Protein AF-0000000076792410 (afdb_homodimer)

InterPro domains:
  IPR019410 Lysine methyltransferase [PF10294] (7-172)
  IPR019410 Lysine methyltransferase [PTHR14614] (12-178)
  IPR029063 S-adenosyl-L-methionine-dependent methyltransferase superfamily [G3DSA:3.40.50.150] (2-193)
  IPR029063 S-adenosyl-L-methionine-dependent methyltransferase superfamily [SSF53335] (14-181)

Structure (mmCIF, N/CA/C/O backbone):
data_AF-0000000076792410-model_v1
#
loop_
_entity.id
_entity.type
_entity.pdbx_description
1 polymer 'Uncharacterized protein'
#
loop_
_atom_site.group_PDB
_atom_site.id
_atom_site.type_symbol
_atom_site.label_atom_id
_atom_site.label_alt_id
_atom_site.label_comp_id
_atom_site.label_asym_id
_atom_site.label_entity_id
_atom_site.label_seq_id
_atom_site.pdbx_PDB_ins_code
_atom_site.Cartn_x
_atom_site.Cartn_y
_atom_site.Cartn_z
_atom_site.occupancy
_atom_site.B_iso_or_equiv
_atom_site.auth_seq_id
_atom_site.auth_comp_id
_atom_site.auth_asym_id
_atom_site.auth_atom_id
_atom_site.pdbx_PDB_model_num
ATOM 1 N N . MET A 1 1 ? -12.797 8.766 -33.406 1 17.61 1 MET A N 1
ATOM 2 C CA . MET A 1 1 ? -13.867 8.805 -32.406 1 17.61 1 MET A CA 1
ATOM 3 C C . MET A 1 1 ? -13.445 8.094 -31.125 1 17.61 1 MET A C 1
ATOM 5 O O . MET A 1 1 ? -12.695 7.117 -31.172 1 17.61 1 MET A O 1
ATOM 9 N N . LEU A 1 2 ? -13.633 8.516 -29.438 1 19.56 2 LEU A N 1
ATOM 10 C CA . LEU A 1 2 ? -12.695 8.68 -28.328 1 19.56 2 LEU A CA 1
ATOM 11 C C . LEU A 1 2 ? -12.375 7.336 -27.688 1 19.56 2 LEU A C 1
ATOM 13 O O . LEU A 1 2 ? -13.203 6.773 -26.969 1 19.56 2 LEU A O 1
ATOM 17 N N . ALA A 1 3 ? -12.016 6.195 -28.328 1 22.84 3 ALA A N 1
ATOM 18 C CA . ALA A 1 3 ? -11.82 4.762 -28.125 1 22.84 3 ALA A CA 1
ATOM 19 C C . ALA A 1 3 ? -11.047 4.484 -26.844 1 22.84 3 ALA A C 1
ATOM 21 O O . ALA A 1 3 ? -10.586 3.361 -26.625 1 22.84 3 ALA A O 1
ATOM 22 N N . LYS A 1 4 ? -10.414 5.496 -26.141 1 26.52 4 LYS A N 1
ATOM 23 C CA . LYS A 1 4 ? -9.516 6.391 -25.406 1 26.52 4 LYS A CA 1
ATOM 24 C C . LYS A 1 4 ? -9.742 6.281 -23.891 1 26.52 4 LYS A C 1
ATOM 26 O O . LYS A 1 4 ? -9.18 7.055 -23.125 1 26.52 4 LYS A O 1
ATOM 31 N N . GLU A 1 5 ? -10.656 5.441 -23.312 1 22.95 5 GLU A N 1
ATOM 32 C CA . GLU A 1 5 ? -11.406 5.586 -22.062 1 22.95 5 GLU A CA 1
ATOM 33 C C . GLU A 1 5 ? -10.602 5.074 -20.875 1 22.95 5 GLU A C 1
ATOM 35 O O . GLU A 1 5 ? -10.328 5.824 -19.938 1 22.95 5 GLU A O 1
ATOM 40 N N . TYR A 1 6 ? -11.062 3.801 -20.062 1 25.28 6 TYR A N 1
ATOM 41 C CA . TYR A 1 6 ? -11.492 3.436 -18.719 1 25.28 6 TYR A CA 1
ATOM 42 C C . TYR A 1 6 ? -10.352 2.807 -17.922 1 25.28 6 TYR A C 1
ATOM 44 O O . TYR A 1 6 ? -10.555 1.854 -17.172 1 25.28 6 TYR A O 1
ATOM 52 N N . GLN A 1 7 ? -9.312 2.527 -18.422 1 29 7 GLN A N 1
ATOM 53 C CA . GLN A 1 7 ? -8.211 2.088 -17.578 1 29 7 GLN A CA 1
ATOM 54 C C . GLN A 1 7 ? -8.094 2.947 -16.328 1 29 7 GLN A C 1
ATOM 56 O O . GLN A 1 7 ? -7.977 4.172 -16.422 1 29 7 GLN A O 1
ATOM 61 N N . HIS A 1 8 ? -8.961 2.668 -15.273 1 30.38 8 HIS A N 1
ATOM 62 C CA . HIS A 1 8 ? -9.211 3.541 -14.133 1 30.38 8 HIS A CA 1
ATOM 63 C C . HIS A 1 8 ? -7.918 4.16 -13.617 1 30.38 8 HIS A C 1
ATOM 65 O O . HIS A 1 8 ? -7.297 3.633 -12.695 1 30.38 8 HIS A O 1
ATOM 71 N N . THR A 1 9 ? -6.902 4.355 -14.312 1 31.72 9 THR A N 1
ATOM 72 C CA . THR A 1 9 ? -6 5.477 -14.07 1 31.72 9 THR A CA 1
ATOM 73 C C . THR A 1 9 ? -6.773 6.695 -13.578 1 31.72 9 THR A C 1
ATOM 75 O O . THR A 1 9 ? -7.832 7.027 -14.117 1 31.72 9 THR A O 1
ATOM 78 N N . CYS A 1 10 ? -7.016 6.859 -12.242 1 31.11 10 CYS A N 1
ATOM 79 C CA . CYS A 1 10 ? -7.527 8.219 -12.102 1 31.11 10 CYS A CA 1
ATOM 80 C C . CYS A 1 10 ? -6.961 9.133 -13.18 1 31.11 10 CYS A C 1
ATOM 82 O O . CYS A 1 10 ? -5.742 9.312 -13.273 1 31.11 10 CYS A O 1
ATOM 84 N N . LYS A 1 11 ? -7.586 9.305 -14.312 1 32.44 11 LYS A N 1
ATOM 85 C CA . LYS A 1 11 ? -7.227 10.18 -15.43 1 32.44 11 LYS A CA 1
ATOM 86 C C . LYS A 1 11 ? -6.312 11.305 -14.961 1 32.44 11 LYS A C 1
ATOM 88 O O . LYS A 1 11 ? -5.371 11.68 -15.664 1 32.44 11 LYS A O 1
ATOM 93 N N . SER A 1 12 ? -6.879 12.023 -14.07 1 30.89 12 SER A N 1
ATOM 94 C CA . SER A 1 12 ? -6.184 13.258 -13.703 1 30.89 12 SER A CA 1
ATOM 95 C C . SER A 1 12 ? -4.832 12.961 -13.062 1 30.89 12 SER A C 1
ATOM 97 O O . SER A 1 12 ? -3.91 13.773 -13.141 1 30.89 12 SER A O 1
ATOM 99 N N . THR A 1 13 ? -4.84 11.906 -12.109 1 34.69 13 THR A N 1
ATOM 100 C CA . THR A 1 13 ? -3.561 11.719 -11.438 1 34.69 13 THR A CA 1
ATOM 101 C C . THR A 1 13 ? -2.854 10.469 -11.953 1 34.69 13 THR A C 1
ATOM 103 O O . THR A 1 13 ? -1.683 10.234 -11.648 1 34.69 13 THR A O 1
ATOM 106 N N . GLY A 1 14 ? -3.121 9.734 -12.977 1 35.88 14 GLY A N 1
ATOM 107 C CA . GLY A 1 14 ? -2.438 8.555 -13.484 1 35.88 14 GLY A CA 1
ATOM 108 C C . GLY A 1 14 ? -1.963 7.629 -12.383 1 35.88 14 GLY A C 1
ATOM 109 O O . GLY A 1 14 ? -0.935 6.961 -12.523 1 35.88 14 GLY A O 1
ATOM 110 N N . LEU A 1 15 ? -2.307 7.859 -11.047 1 37.41 15 LEU A N 1
ATOM 111 C CA . LEU A 1 15 ? -1.701 7.32 -9.836 1 37.41 15 LEU A CA 1
ATOM 112 C C . LEU A 1 15 ? -1.969 5.824 -9.719 1 37.41 15 LEU A C 1
ATOM 114 O O . LEU A 1 15 ? -3.115 5.383 -9.828 1 37.41 15 LEU A O 1
ATOM 118 N N . MET A 1 16 ? -1.265 4.863 -10.406 1 41.94 16 MET A N 1
ATOM 119 C CA . MET A 1 16 ? -1.409 3.42 -10.258 1 41.94 16 MET A CA 1
ATOM 120 C C . MET A 1 16 ? -1.222 3 -8.805 1 41.94 16 MET A C 1
ATOM 122 O O . MET A 1 16 ? -0.308 3.477 -8.133 1 41.94 16 MET A O 1
ATOM 126 N N . LEU A 1 17 ? -2.258 2.482 -8.055 1 48.34 17 LEU A N 1
ATOM 127 C CA . LEU A 1 17 ? -2.617 1.797 -6.82 1 48.34 17 LEU A CA 1
ATOM 128 C C . LEU A 1 17 ? -2.002 0.403 -6.773 1 48.34 17 LEU A C 1
ATOM 130 O O . LEU A 1 17 ? -2.082 -0.35 -7.746 1 48.34 17 LEU A O 1
ATOM 134 N N . TRP A 1 18 ? -0.71 0.06 -6.438 1 64 18 TRP A N 1
ATOM 135 C CA . TRP A 1 18 ? -0.303 -1.328 -6.246 1 64 18 TRP A CA 1
ATOM 136 C C . TRP A 1 18 ? 1.187 -1.421 -5.934 1 64 18 TRP A C 1
ATOM 138 O O . TRP A 1 18 ? 1.938 -2.086 -6.648 1 64 18 TRP A O 1
ATOM 148 N N . GLU A 1 19 ? 1.512 -0.888 -4.82 1 69.38 19 GLU A N 1
ATOM 149 C CA . GLU A 1 19 ? 2.93 -0.809 -4.48 1 69.38 19 GLU A CA 1
ATOM 150 C C . GLU A 1 19 ? 3.576 -2.191 -4.488 1 69.38 19 GLU A C 1
ATOM 152 O O . GLU A 1 19 ? 4.609 -2.396 -5.125 1 69.38 19 GLU A O 1
ATOM 157 N N . SER A 1 20 ? 2.92 -3.146 -3.887 1 77.62 20 SER A N 1
ATOM 158 C CA . SER A 1 20 ? 3.502 -4.48 -3.803 1 77.62 20 SER A CA 1
ATOM 159 C C . SER A 1 20 ? 3.578 -5.141 -5.176 1 77.62 20 SER A C 1
ATOM 161 O O . SER A 1 20 ? 4.566 -5.805 -5.5 1 77.62 20 SER A O 1
ATOM 163 N N . ALA A 1 21 ? 2.529 -4.906 -5.934 1 80.5 21 ALA A N 1
ATOM 164 C CA . ALA A 1 21 ? 2.512 -5.48 -7.277 1 80.5 21 ALA A CA 1
ATOM 165 C C . ALA A 1 21 ? 3.604 -4.867 -8.148 1 80.5 21 ALA A C 1
ATOM 167 O O . ALA A 1 21 ? 4.281 -5.574 -8.898 1 80.5 21 ALA A O 1
ATOM 168 N N . GLN A 1 22 ? 3.82 -3.619 -8.039 1 78.25 22 GLN A N 1
ATOM 169 C CA . GLN A 1 22 ? 4.855 -2.936 -8.805 1 78.25 22 GLN A CA 1
ATOM 170 C C . GLN A 1 22 ? 6.25 -3.395 -8.375 1 78.25 22 GLN A C 1
ATOM 172 O O . GLN A 1 22 ? 7.137 -3.561 -9.211 1 78.25 22 GLN A O 1
ATOM 177 N N . PHE A 1 23 ? 6.375 -3.51 -7.152 1 79.25 23 PHE A N 1
ATOM 178 C CA . PHE A 1 23 ? 7.645 -3.998 -6.625 1 79.25 23 PHE A CA 1
ATOM 179 C C . PHE A 1 23 ? 7.953 -5.391 -7.164 1 79.25 23 PHE A C 1
ATOM 181 O O . PHE A 1 23 ? 9.039 -5.625 -7.699 1 79.25 23 PHE A O 1
ATOM 188 N N . MET A 1 24 ? 7.008 -6.266 -7.027 1 85.62 24 MET A N 1
ATOM 189 C CA . MET A 1 24 ? 7.191 -7.637 -7.488 1 85.62 24 MET A CA 1
ATOM 190 C C . MET A 1 24 ? 7.398 -7.684 -9 1 85.62 24 MET A C 1
ATOM 192 O O . MET A 1 24 ? 8.219 -8.453 -9.492 1 85.62 24 MET A O 1
ATOM 196 N N . CYS A 1 25 ? 6.633 -6.902 -9.68 1 83.94 25 CYS A N 1
ATOM 197 C CA . CYS A 1 25 ? 6.777 -6.832 -11.125 1 83.94 25 CYS A CA 1
ATOM 198 C C . CYS A 1 25 ? 8.188 -6.406 -11.516 1 83.94 25 CYS A C 1
ATOM 200 O O . CYS A 1 25 ? 8.781 -6.969 -12.438 1 83.94 25 CYS A O 1
ATOM 202 N N . SER A 1 26 ? 8.742 -5.379 -10.875 1 81.62 26 SER A N 1
ATOM 203 C CA . SER A 1 26 ? 10.102 -4.91 -11.133 1 81.62 26 SER A CA 1
ATOM 204 C C . SER A 1 26 ? 11.125 -6.004 -10.844 1 81.62 26 SER A C 1
ATOM 206 O O . SER A 1 26 ? 12.094 -6.168 -11.594 1 81.62 26 SER A O 1
ATOM 208 N N . LEU A 1 27 ? 10.906 -6.672 -9.805 1 84.75 27 LEU A N 1
ATOM 209 C CA . LEU A 1 27 ? 11.805 -7.758 -9.438 1 84.75 27 LEU A CA 1
ATOM 210 C C . LEU A 1 27 ? 11.797 -8.852 -10.492 1 84.75 27 LEU A C 1
ATOM 212 O O . LEU A 1 27 ? 12.852 -9.375 -10.867 1 84.75 27 LEU A O 1
ATOM 216 N N . LEU A 1 28 ? 10.602 -9.203 -10.945 1 89.62 28 LEU A N 1
ATOM 217 C CA . LEU A 1 28 ? 10.484 -10.219 -11.984 1 89.62 28 LEU A CA 1
ATOM 218 C C . LEU A 1 28 ? 11.172 -9.766 -13.273 1 89.62 28 LEU A C 1
ATOM 220 O O . LEU A 1 28 ? 11.844 -10.555 -13.93 1 89.62 28 LEU A O 1
ATOM 224 N N . ALA A 1 29 ? 10.945 -8.523 -13.578 1 87.31 29 ALA A N 1
ATOM 225 C CA . ALA A 1 29 ? 11.523 -7.973 -14.797 1 87.31 29 ALA A CA 1
ATOM 226 C C . ALA A 1 29 ? 13.047 -8.016 -14.75 1 87.31 29 ALA A C 1
ATOM 228 O O . ALA A 1 29 ? 13.703 -8.32 -15.75 1 87.31 29 ALA A O 1
ATOM 229 N N . GLU A 1 30 ? 13.594 -7.695 -13.609 1 86.81 30 GLU A N 1
ATOM 230 C CA . GLU A 1 30 ? 15.047 -7.648 -13.445 1 86.81 30 GLU A CA 1
ATOM 231 C C . GLU A 1 30 ? 15.625 -9.047 -13.258 1 86.81 30 GLU A C 1
ATOM 233 O O . GLU A 1 30 ? 16.828 -9.258 -13.414 1 86.81 30 GLU A O 1
ATOM 238 N N . ASN A 1 31 ? 14.734 -10.023 -12.891 1 89.81 31 ASN A N 1
ATOM 239 C CA . ASN A 1 31 ? 15.164 -11.398 -12.633 1 89.81 31 ASN A CA 1
ATOM 240 C C . ASN A 1 31 ? 14.258 -12.406 -13.32 1 89.81 31 ASN A C 1
ATOM 242 O O . ASN A 1 31 ? 13.586 -13.203 -12.656 1 89.81 31 ASN A O 1
ATOM 246 N N . PRO A 1 32 ? 14.328 -12.461 -14.648 1 91.56 32 PRO A N 1
ATOM 247 C CA . PRO A 1 32 ? 13.438 -13.375 -15.367 1 91.56 32 PRO A CA 1
ATOM 248 C C . PRO A 1 32 ? 13.641 -14.828 -14.961 1 91.56 32 PRO A C 1
ATOM 250 O O . PRO A 1 32 ? 12.727 -15.648 -15.117 1 91.56 32 PRO A O 1
ATOM 253 N N . SER A 1 33 ? 14.758 -15.148 -14.375 1 90.94 33 SER A N 1
ATOM 254 C CA . SER A 1 33 ? 15.07 -16.531 -14 1 90.94 33 SER A CA 1
ATOM 255 C C . SER A 1 33 ? 14.117 -17.031 -12.922 1 90.94 33 SER A C 1
ATOM 257 O O . SER A 1 33 ? 13.984 -18.234 -12.727 1 90.94 33 SER A O 1
ATOM 259 N N . ILE A 1 34 ? 13.5 -16.141 -12.234 1 90.56 34 ILE A N 1
ATOM 260 C CA . ILE A 1 34 ? 12.562 -16.516 -11.18 1 90.56 34 ILE A CA 1
ATOM 261 C C . ILE A 1 34 ? 11.438 -17.375 -11.766 1 90.56 34 ILE A C 1
ATOM 263 O O . ILE A 1 34 ? 10.984 -18.328 -11.133 1 90.56 34 ILE A O 1
ATOM 267 N N . VAL A 1 35 ? 11.039 -17.062 -13.062 1 93.94 35 VAL A N 1
ATOM 268 C CA . VAL A 1 35 ? 9.844 -17.719 -13.586 1 93.94 35 VAL A CA 1
ATOM 269 C C . VAL A 1 35 ? 10.148 -18.344 -14.945 1 93.94 35 VAL A C 1
ATOM 271 O O . VAL A 1 35 ? 9.281 -18.953 -15.562 1 93.94 35 VAL A O 1
ATOM 274 N N . ALA A 1 36 ? 11.352 -18.25 -15.422 1 95.12 36 ALA A N 1
ATOM 275 C CA . ALA A 1 36 ? 11.703 -18.703 -16.766 1 95.12 36 ALA A CA 1
ATOM 276 C C . ALA A 1 36 ? 11.375 -20.172 -16.953 1 95.12 36 ALA A C 1
ATOM 278 O O . ALA A 1 36 ? 11.797 -21.016 -16.141 1 95.12 36 ALA A O 1
ATOM 279 N N . GLY A 1 37 ? 10.594 -20.406 -17.984 1 94 37 GLY A N 1
ATOM 280 C CA . GLY A 1 37 ? 10.273 -21.781 -18.344 1 94 37 GLY A CA 1
ATOM 281 C C . GLY A 1 37 ? 9.328 -22.453 -17.375 1 94 37 GLY A C 1
ATOM 282 O O . GLY A 1 37 ? 9.094 -23.656 -17.453 1 94 37 GLY A O 1
ATOM 283 N N . LYS A 1 38 ? 8.797 -21.75 -16.484 1 93.75 38 LYS A N 1
ATOM 284 C CA . LYS A 1 38 ? 7.957 -22.328 -15.445 1 93.75 38 LYS A CA 1
ATOM 285 C C . LYS A 1 38 ? 6.477 -22.125 -15.75 1 93.75 38 LYS A C 1
ATOM 287 O O . LYS A 1 38 ? 6.113 -21.203 -16.484 1 93.75 38 LYS A O 1
ATOM 292 N N . ARG A 1 39 ? 5.668 -23.031 -15.297 1 95.5 39 ARG A N 1
ATOM 293 C CA . ARG A 1 39 ? 4.23 -22.797 -15.188 1 95.5 39 ARG A CA 1
ATOM 294 C C . ARG A 1 39 ? 3.908 -21.891 -14.008 1 95.5 39 ARG A C 1
ATOM 296 O O . ARG A 1 39 ? 4.109 -22.266 -12.852 1 95.5 39 ARG A O 1
ATOM 303 N N . VAL A 1 40 ? 3.422 -20.703 -14.266 1 96.38 40 VAL A N 1
ATOM 304 C CA . VAL A 1 40 ? 3.275 -19.688 -13.227 1 96.38 40 VAL A CA 1
ATOM 305 C C . VAL A 1 40 ? 1.795 -19.406 -12.977 1 96.38 40 VAL A C 1
ATOM 307 O O . VAL A 1 40 ? 1.007 -19.312 -13.922 1 96.38 40 VAL A O 1
ATOM 310 N N . LEU A 1 41 ? 1.456 -19.359 -11.688 1 98.12 41 LEU A N 1
ATOM 311 C CA . LEU A 1 41 ? 0.12 -18.969 -11.258 1 98.12 41 LEU A CA 1
ATOM 312 C C . LEU A 1 41 ? 0.171 -17.688 -10.422 1 98.12 41 LEU A C 1
ATOM 314 O O . LEU A 1 41 ? 0.95 -17.594 -9.469 1 98.12 41 LEU A O 1
ATOM 318 N N . GLU A 1 42 ? -0.553 -16.688 -10.805 1 97.88 42 GLU A N 1
ATOM 319 C CA . GLU A 1 42 ? -0.749 -15.531 -9.93 1 97.88 42 GLU A CA 1
ATOM 320 C C . GLU A 1 42 ? -2.096 -15.602 -9.211 1 97.88 42 GLU A C 1
ATOM 322 O O . GLU A 1 42 ? -3.139 -15.734 -9.859 1 97.88 42 GLU A O 1
ATOM 327 N N . MET A 1 43 ? -2.057 -15.602 -7.938 1 96.56 43 MET A N 1
ATOM 328 C CA . MET A 1 43 ? -3.26 -15.562 -7.113 1 96.56 43 MET A CA 1
ATOM 329 C C . MET A 1 43 ? -3.592 -14.133 -6.699 1 96.56 43 MET A C 1
ATOM 331 O O . MET A 1 43 ? -2.756 -13.438 -6.117 1 96.56 43 MET A O 1
ATOM 335 N N . GLY A 1 44 ? -4.836 -13.734 -6.953 1 93.31 44 GLY A N 1
ATOM 336 C CA . GLY A 1 44 ? -5.23 -12.367 -6.645 1 93.31 44 GLY A CA 1
ATOM 337 C C . GLY A 1 44 ? -4.57 -11.336 -7.539 1 93.31 44 GLY A C 1
ATOM 338 O O . GLY A 1 44 ? -3.98 -10.367 -7.051 1 93.31 44 GLY A O 1
ATOM 339 N N . CYS A 1 45 ? -4.734 -11.516 -8.844 1 90.12 45 CYS A N 1
ATOM 340 C CA . CYS A 1 45 ? -4 -10.68 -9.789 1 90.12 45 CYS A CA 1
ATOM 341 C C . CYS A 1 45 ? -4.633 -9.297 -9.906 1 90.12 45 CYS A C 1
ATOM 343 O O . CYS A 1 45 ? -4.008 -8.367 -10.422 1 90.12 45 CYS A O 1
ATOM 345 N N . GLY A 1 46 ? -5.871 -9.133 -9.508 1 84.44 46 GLY A N 1
ATOM 346 C CA . GLY A 1 46 ? -6.566 -7.863 -9.641 1 84.44 46 GLY A CA 1
ATOM 347 C C . GLY A 1 46 ? -6.855 -7.492 -11.086 1 84.44 46 GLY A C 1
ATOM 348 O O . GLY A 1 46 ? -6.855 -8.352 -11.969 1 84.44 46 GLY A O 1
ATOM 349 N N . SER A 1 47 ? -7.086 -6.219 -11.297 1 81.75 47 SER A N 1
ATOM 350 C CA . SER A 1 47 ? -7.469 -5.777 -12.633 1 81.75 47 SER A CA 1
ATOM 351 C C . SER A 1 47 ? -6.246 -5.418 -13.477 1 81.75 47 SER A C 1
ATOM 353 O O . SER A 1 47 ? -6.332 -5.332 -14.703 1 81.75 47 SER A O 1
ATOM 355 N N . ALA A 1 48 ? -5.16 -5.184 -12.844 1 75.75 48 ALA A N 1
ATOM 356 C CA . ALA A 1 48 ? -3.975 -4.75 -13.578 1 75.75 48 ALA A CA 1
ATOM 357 C C . ALA A 1 48 ? -3.166 -5.945 -14.07 1 75.75 48 ALA A C 1
ATOM 359 O O . ALA A 1 48 ? -2.684 -5.949 -15.211 1 75.75 48 ALA A O 1
ATOM 360 N N . GLY A 1 49 ? -3.016 -6.922 -13.18 1 80.75 49 GLY A N 1
ATOM 361 C CA . GLY A 1 49 ? -2.312 -8.141 -13.547 1 80.75 49 GLY A CA 1
ATOM 362 C C . GLY A 1 49 ? -0.883 -7.891 -13.992 1 80.75 49 GLY A C 1
ATOM 363 O O . GLY A 1 49 ? -0.385 -8.562 -14.898 1 80.75 49 GLY A O 1
ATOM 364 N N . ILE A 1 50 ? -0.262 -6.961 -13.453 1 79.44 50 ILE A N 1
ATOM 365 C CA . ILE A 1 50 ? 1.032 -6.523 -13.961 1 79.44 50 ILE A CA 1
ATOM 366 C C . ILE A 1 50 ? 2.082 -7.602 -13.703 1 79.44 50 ILE A C 1
ATOM 368 O O . ILE A 1 50 ? 2.98 -7.809 -14.523 1 79.44 50 ILE A O 1
ATOM 372 N N . CYS A 1 51 ? 1.968 -8.328 -12.641 1 87.44 51 CYS A N 1
ATOM 373 C CA . CYS A 1 51 ? 2.924 -9.398 -12.367 1 87.44 51 CYS A CA 1
ATOM 374 C C . CYS A 1 51 ? 2.801 -10.516 -13.398 1 87.44 51 CYS A C 1
ATOM 376 O O . CYS A 1 51 ? 3.807 -11 -13.922 1 87.44 51 CYS A O 1
ATOM 378 N N . SER A 1 52 ? 1.588 -10.82 -13.703 1 91.25 52 SER A N 1
ATOM 379 C CA . SER A 1 52 ? 1.347 -11.852 -14.711 1 91.25 52 SER A CA 1
ATOM 380 C C . SER A 1 52 ? 1.871 -11.43 -16.078 1 91.25 52 SER A C 1
ATOM 382 O O . SER A 1 52 ? 2.494 -12.219 -16.781 1 91.25 52 SER A O 1
ATOM 384 N N . MET A 1 53 ? 1.667 -10.219 -16.422 1 88.25 53 MET A N 1
ATOM 385 C CA . MET A 1 53 ? 2.088 -9.719 -17.734 1 88.25 53 MET A CA 1
ATOM 386 C C . MET A 1 53 ? 3.607 -9.75 -17.859 1 88.25 53 MET A C 1
ATOM 388 O O . MET A 1 53 ? 4.141 -10.141 -18.906 1 88.25 53 MET A O 1
ATOM 392 N N . VAL A 1 54 ? 4.324 -9.352 -16.875 1 88 54 VAL A N 1
ATOM 393 C CA . VAL A 1 54 ? 5.785 -9.344 -16.906 1 88 54 VAL A CA 1
ATOM 394 C C . VAL A 1 54 ? 6.305 -10.781 -16.891 1 88 54 VAL A C 1
ATOM 396 O O . VAL A 1 54 ? 7.246 -11.117 -17.609 1 88 54 VAL A O 1
ATOM 399 N N . ALA A 1 55 ? 5.676 -11.625 -16.062 1 92.88 55 ALA A N 1
ATOM 400 C CA . ALA A 1 55 ? 6.094 -13.023 -15.969 1 92.88 55 ALA A CA 1
ATOM 401 C C . ALA A 1 55 ? 5.949 -13.727 -17.312 1 92.88 55 ALA A C 1
ATOM 403 O O . ALA A 1 55 ? 6.742 -14.609 -17.641 1 92.88 55 ALA A O 1
ATOM 404 N N . ALA A 1 56 ? 4.992 -13.352 -18.109 1 93.06 56 ALA A N 1
ATOM 405 C CA . ALA A 1 56 ? 4.695 -14 -19.375 1 93.06 56 ALA A CA 1
ATOM 406 C C . ALA A 1 56 ? 5.859 -13.852 -20.359 1 93.06 56 ALA A C 1
ATOM 408 O O . ALA A 1 56 ? 5.988 -14.633 -21.297 1 93.06 56 ALA A O 1
ATOM 409 N N . SER A 1 57 ? 6.629 -12.906 -20.141 1 92.12 57 SER A N 1
ATOM 410 C CA . SER A 1 57 ? 7.738 -12.656 -21.047 1 92.12 57 SER A CA 1
ATOM 411 C C . SER A 1 57 ? 8.781 -13.766 -20.969 1 92.12 57 SER A C 1
ATOM 413 O O . SER A 1 57 ? 9.578 -13.953 -21.891 1 92.12 57 SER A O 1
ATOM 415 N N . SER A 1 58 ? 8.797 -14.523 -19.875 1 94.69 58 SER A N 1
ATOM 416 C CA . SER A 1 58 ? 9.844 -15.531 -19.719 1 94.69 58 SER A CA 1
ATOM 417 C C . SER A 1 58 ? 9.266 -16.875 -19.297 1 94.69 58 SER A C 1
ATOM 419 O O . SER A 1 58 ? 9.891 -17.922 -19.5 1 94.69 58 SER A O 1
ATOM 421 N N . ALA A 1 59 ? 8.102 -16.891 -18.75 1 95.19 59 ALA A N 1
ATOM 422 C CA . ALA A 1 59 ? 7.473 -18.109 -18.266 1 95.19 59 ALA A CA 1
ATOM 423 C C . ALA A 1 59 ? 7.055 -19.016 -19.422 1 95.19 59 ALA A C 1
ATOM 425 O O . ALA A 1 59 ? 6.918 -18.547 -20.547 1 95.19 59 ALA A O 1
ATOM 426 N N . GLN A 1 60 ? 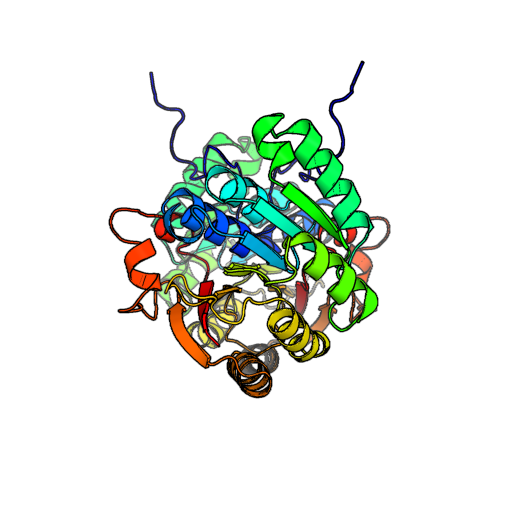6.938 -20.344 -19.156 1 94.25 60 GLN A N 1
ATOM 427 C CA . GLN A 1 60 ? 6.297 -21.219 -20.125 1 94.25 60 GLN A CA 1
ATOM 428 C C . GLN A 1 60 ? 4.863 -20.766 -20.406 1 94.25 60 GLN A C 1
ATOM 430 O O . GLN A 1 60 ? 4.477 -20.625 -21.578 1 94.25 60 GLN A O 1
ATOM 435 N N . PHE A 1 61 ? 4.102 -20.562 -19.391 1 94.75 61 PHE A N 1
ATOM 436 C CA . PHE A 1 61 ? 2.791 -19.922 -19.438 1 94.75 61 PHE A CA 1
ATOM 437 C C . PHE A 1 61 ? 2.393 -19.375 -18.078 1 94.75 61 PHE A C 1
ATOM 439 O O . PHE A 1 61 ? 2.992 -19.734 -17.062 1 94.75 61 PHE A O 1
ATOM 446 N N . VAL A 1 62 ? 1.44 -18.438 -18.078 1 96.5 62 VAL A N 1
ATOM 447 C CA . VAL A 1 62 ? 0.973 -17.781 -16.859 1 96.5 62 VAL A CA 1
ATOM 448 C C . VAL A 1 62 ? -0.547 -17.891 -16.766 1 96.5 62 VAL A C 1
ATOM 450 O O . VAL A 1 62 ? -1.25 -17.688 -17.75 1 96.5 62 VAL A O 1
ATOM 453 N N . VAL A 1 63 ? -1.027 -18.312 -15.656 1 97.44 63 VAL A N 1
ATOM 454 C CA . VAL A 1 63 ? -2.453 -18.203 -15.359 1 97.44 63 VAL A CA 1
ATOM 455 C C . VAL A 1 63 ? -2.686 -17.109 -14.32 1 97.44 63 VAL A C 1
ATOM 457 O O . VAL A 1 63 ? -2.209 -17.219 -13.188 1 97.44 63 VAL A O 1
ATOM 460 N N . ALA A 1 64 ? -3.334 -16.062 -14.711 1 96.69 64 ALA A N 1
ATOM 461 C CA . ALA A 1 64 ? -3.729 -14.977 -13.812 1 96.69 64 ALA A CA 1
ATOM 462 C C . ALA A 1 64 ? -5.121 -15.219 -13.242 1 96.69 64 ALA A C 1
ATOM 464 O O . ALA A 1 64 ? -6.082 -15.43 -13.984 1 96.69 64 ALA A O 1
ATOM 465 N N . THR A 1 65 ? -5.23 -15.172 -11.891 1 97.44 65 THR A N 1
ATOM 466 C CA . THR A 1 65 ? -6.523 -15.492 -11.289 1 97.44 65 THR A CA 1
ATOM 467 C C . THR A 1 65 ? -6.934 -14.43 -10.281 1 97.44 65 THR A C 1
ATOM 469 O O . THR A 1 65 ? -6.078 -13.758 -9.695 1 97.44 65 THR A O 1
ATOM 472 N N . ASP A 1 66 ? -8.18 -14.289 -10.125 1 94.88 66 ASP A N 1
ATOM 473 C CA . ASP A 1 66 ? -8.82 -13.445 -9.125 1 94.88 66 ASP A CA 1
ATOM 474 C C . ASP A 1 66 ? -10.242 -13.93 -8.836 1 94.88 66 ASP A C 1
ATOM 476 O O . ASP A 1 66 ? -10.852 -14.617 -9.664 1 94.88 66 ASP A O 1
ATOM 480 N N . GLY A 1 67 ? -10.703 -13.648 -7.629 1 94.5 67 GLY A N 1
ATOM 481 C CA . GLY A 1 67 ? -12.047 -14.055 -7.27 1 94.5 67 GLY A CA 1
ATOM 482 C C . GLY A 1 67 ? -13.117 -13.109 -7.793 1 94.5 67 GLY A C 1
ATOM 483 O O . GLY A 1 67 ? -14.297 -13.461 -7.844 1 94.5 67 GLY A O 1
ATOM 484 N N . ASP A 1 68 ? -12.727 -11.906 -8.18 1 89.56 68 ASP A N 1
ATOM 485 C CA . ASP A 1 68 ? -13.664 -10.867 -8.594 1 89.56 68 ASP A CA 1
ATOM 486 C C . ASP A 1 68 ? -13.812 -10.836 -10.117 1 89.56 68 ASP A C 1
ATOM 488 O O . ASP A 1 68 ? -12.875 -10.484 -10.828 1 89.56 68 ASP A O 1
ATOM 492 N N . ALA A 1 69 ? -15 -11.047 -10.594 1 90.06 69 ALA A N 1
ATOM 493 C CA . ALA A 1 69 ? -15.281 -11.125 -12.031 1 90.06 69 ALA A CA 1
ATOM 494 C C . ALA A 1 69 ? -15.055 -9.773 -12.703 1 90.06 69 ALA A C 1
ATOM 496 O O . ALA A 1 69 ? -14.57 -9.711 -13.836 1 90.06 69 ALA A O 1
ATOM 497 N N . GLU A 1 70 ? -15.398 -8.766 -12.039 1 85.06 70 GLU A N 1
ATOM 498 C CA . GLU A 1 70 ? -15.219 -7.434 -12.609 1 85.06 70 GLU A CA 1
ATOM 499 C C . GLU A 1 70 ? -13.742 -7.117 -12.828 1 85.06 70 GLU A C 1
ATOM 501 O O . GLU A 1 70 ? -13.375 -6.543 -13.859 1 85.06 70 GLU A O 1
ATOM 506 N N . SER A 1 71 ? -12.977 -7.473 -11.836 1 85 71 SER A N 1
ATOM 507 C CA . SER A 1 71 ? -11.539 -7.289 -11.977 1 85 71 SER A CA 1
ATOM 508 C C . SER A 1 71 ? -10.992 -8.062 -13.172 1 85 71 SER A C 1
ATOM 510 O O . SER A 1 71 ? -10.148 -7.547 -13.914 1 85 71 SER A O 1
ATOM 512 N N . LEU A 1 72 ? -11.5 -9.242 -13.398 1 91.81 72 LEU A N 1
ATOM 513 C CA . LEU A 1 72 ? -11.016 -10.086 -14.492 1 91.81 72 LEU A CA 1
ATOM 514 C C . LEU A 1 72 ? -11.445 -9.516 -15.836 1 91.81 72 LEU A C 1
ATOM 516 O O . LEU A 1 72 ? -10.688 -9.586 -16.812 1 91.81 72 LEU A O 1
ATOM 520 N N . ASP A 1 73 ? -12.586 -8.977 -15.93 1 89.88 73 ASP A N 1
ATOM 521 C CA . ASP A 1 73 ? -13.047 -8.352 -17.172 1 89.88 73 ASP A CA 1
ATOM 522 C C . ASP A 1 73 ? -12.141 -7.18 -17.562 1 89.88 73 ASP A C 1
ATOM 524 O O . ASP A 1 73 ? -11.75 -7.047 -18.719 1 89.88 73 ASP A O 1
ATOM 528 N N . LEU A 1 74 ? -11.836 -6.414 -16.562 1 81.56 74 LEU A N 1
ATOM 529 C CA . LEU A 1 74 ? -10.938 -5.285 -16.797 1 81.56 74 LEU A CA 1
ATOM 530 C C . LEU A 1 74 ? -9.555 -5.766 -17.203 1 81.56 74 LEU A C 1
ATOM 532 O O . LEU A 1 74 ? -8.93 -5.176 -18.094 1 81.56 74 LEU A O 1
ATOM 536 N N . LEU A 1 75 ? -9.148 -6.816 -16.578 1 86.06 75 LEU A N 1
ATOM 537 C CA . LEU A 1 75 ? -7.848 -7.379 -16.922 1 86.06 75 LEU A CA 1
ATOM 538 C C . LEU A 1 75 ? -7.836 -7.867 -18.375 1 86.06 75 LEU A C 1
ATOM 540 O O . LEU A 1 75 ? -6.863 -7.641 -19.094 1 86.06 75 LEU A O 1
ATOM 544 N N . ARG A 1 76 ? -8.82 -8.5 -18.781 1 91.81 76 ARG A N 1
ATOM 545 C CA . ARG A 1 76 ? -8.906 -8.977 -20.156 1 91.81 76 ARG A CA 1
ATOM 546 C C . ARG A 1 76 ? -8.82 -7.812 -21.141 1 91.81 76 ARG A C 1
ATOM 548 O O . ARG A 1 76 ? -8.117 -7.895 -22.156 1 91.81 76 ARG A O 1
ATOM 555 N N . GLN A 1 77 ? -9.492 -6.812 -20.797 1 84.12 77 GLN A N 1
ATOM 556 C CA . GLN A 1 77 ? -9.438 -5.621 -21.641 1 84.12 77 GLN A CA 1
ATOM 557 C C . GLN A 1 77 ? -8.031 -5.031 -21.672 1 84.12 77 GLN A C 1
ATOM 559 O O . GLN A 1 77 ? -7.52 -4.676 -22.734 1 84.12 77 GLN A O 1
ATOM 564 N N . ASN A 1 78 ? -7.48 -4.992 -20.516 1 75.12 78 ASN A N 1
ATOM 565 C CA . ASN A 1 78 ? -6.137 -4.43 -20.375 1 75.12 78 ASN A CA 1
ATOM 566 C C . ASN A 1 78 ? -5.109 -5.254 -21.156 1 75.12 78 ASN A C 1
ATOM 568 O O . ASN A 1 78 ? -4.254 -4.695 -21.844 1 75.12 78 ASN A O 1
ATOM 572 N N . THR A 1 79 ? -5.164 -6.488 -21.016 1 82.62 79 THR A N 1
ATOM 573 C CA . THR A 1 79 ? -4.195 -7.359 -21.672 1 82.62 79 THR A CA 1
ATOM 574 C C . THR A 1 79 ? -4.391 -7.344 -23.188 1 82.62 79 THR A C 1
ATOM 576 O O . THR A 1 79 ? -3.418 -7.312 -23.953 1 82.62 79 THR A O 1
ATOM 579 N N . SER A 1 80 ? -5.574 -7.297 -23.625 1 83.81 80 SER A N 1
ATOM 580 C CA . SER A 1 80 ? -5.855 -7.266 -25.062 1 83.81 80 SER A CA 1
ATOM 581 C C . SER A 1 80 ? -5.363 -5.973 -25.703 1 83.81 80 SER A C 1
ATOM 583 O O . SER A 1 80 ? -4.938 -5.965 -26.859 1 83.81 80 SER A O 1
ATOM 585 N N . SER A 1 81 ? -5.301 -4.973 -24.906 1 76.44 81 SER A N 1
ATOM 586 C CA . SER A 1 81 ? -4.93 -3.66 -25.422 1 76.44 81 SER A CA 1
ATOM 587 C C . SER A 1 81 ? -3.424 -3.441 -25.344 1 76.44 81 SER A C 1
ATOM 589 O O . SER A 1 81 ? -2.863 -2.666 -26.125 1 76.44 81 SER A O 1
ATOM 591 N N . ASN A 1 82 ? -2.783 -4.129 -24.438 1 70.44 82 ASN A N 1
ATOM 592 C CA . ASN A 1 82 ? -1.409 -3.738 -24.141 1 70.44 82 ASN A CA 1
ATOM 593 C C . ASN A 1 82 ? -0.416 -4.824 -24.547 1 70.44 82 ASN A C 1
ATOM 595 O O . ASN A 1 82 ? 0.781 -4.559 -24.672 1 70.44 82 ASN A O 1
ATOM 599 N N . LEU A 1 83 ? -0.872 -6.02 -24.703 1 81.5 83 LEU A N 1
ATOM 600 C CA . LEU A 1 83 ? 0.063 -7.109 -24.969 1 81.5 83 LEU A CA 1
ATOM 601 C C . LEU A 1 83 ? 0.004 -7.539 -26.438 1 81.5 83 LEU A C 1
ATOM 603 O O . LEU A 1 83 ? -1.056 -7.473 -27.062 1 81.5 83 LEU A O 1
ATOM 607 N N . ASP A 1 84 ? 1.084 -7.852 -26.938 1 86.94 84 ASP A N 1
ATOM 608 C CA . ASP A 1 84 ? 1.106 -8.422 -28.281 1 86.94 84 ASP A CA 1
ATOM 609 C C . ASP A 1 84 ? 0.537 -9.844 -28.281 1 86.94 84 ASP A C 1
ATOM 611 O O . ASP A 1 84 ? 0.271 -10.414 -27.219 1 86.94 84 ASP A O 1
ATOM 615 N N . ALA A 1 85 ? 0.36 -10.352 -29.438 1 87.81 85 ALA A N 1
ATOM 616 C CA . ALA A 1 85 ? -0.323 -11.633 -29.625 1 87.81 85 ALA A CA 1
ATOM 617 C C . ALA A 1 85 ? 0.474 -12.773 -28.984 1 87.81 85 ALA A C 1
ATOM 619 O O . ALA A 1 85 ? -0.102 -13.688 -28.406 1 87.81 85 ALA A O 1
ATOM 620 N N . GLU A 1 86 ? 1.737 -12.758 -29.109 1 89.19 86 GLU A N 1
ATOM 621 C CA . GLU A 1 86 ? 2.576 -13.82 -28.562 1 89.19 86 GLU A CA 1
ATOM 622 C C . GLU A 1 86 ? 2.455 -13.906 -27.047 1 89.19 86 GLU A C 1
ATOM 624 O O . GLU A 1 86 ? 2.301 -14.992 -26.484 1 89.19 86 GLU A O 1
ATOM 629 N N . LEU A 1 87 ? 2.549 -12.766 -26.438 1 89 87 LEU A N 1
ATOM 630 C CA . LEU A 1 87 ? 2.439 -12.711 -24.969 1 89 87 LEU A CA 1
ATOM 631 C C . LEU A 1 87 ? 1.023 -13.055 -24.531 1 89 87 LEU A C 1
ATOM 633 O O . LEU A 1 87 ? 0.835 -13.711 -23.5 1 89 87 LEU A O 1
ATOM 637 N N . LEU A 1 88 ? 0.06 -12.586 -25.266 1 90.25 88 LEU A N 1
ATOM 638 C CA . LEU A 1 88 ? -1.336 -12.859 -24.953 1 90.25 88 LEU A CA 1
ATOM 639 C C . LEU A 1 88 ? -1.604 -14.359 -24.938 1 90.25 88 LEU A C 1
ATOM 641 O O . LEU A 1 88 ? -2.381 -14.852 -24.109 1 90.25 88 LEU A O 1
ATOM 645 N N . ASN A 1 89 ? -0.944 -15.039 -25.781 1 91.75 89 ASN A N 1
ATOM 646 C CA . ASN A 1 89 ? -1.131 -16.484 -25.891 1 91.75 89 ASN A CA 1
ATOM 647 C C . ASN A 1 89 ? -0.51 -17.219 -24.703 1 91.75 89 ASN A C 1
ATOM 649 O O . ASN A 1 89 ? -0.809 -18.391 -24.453 1 91.75 89 ASN A O 1
ATOM 653 N N . ARG A 1 90 ? 0.312 -16.562 -23.984 1 93.75 90 ARG A N 1
ATOM 654 C CA . ARG A 1 90 ? 0.995 -17.188 -22.859 1 93.75 90 ARG A CA 1
ATOM 655 C C . ARG A 1 90 ? 0.28 -16.891 -21.547 1 93.75 90 ARG A C 1
ATOM 657 O O . ARG A 1 90 ? 0.689 -17.359 -20.484 1 93.75 90 ARG A O 1
ATOM 664 N N . ILE A 1 91 ? -0.769 -16.109 -21.594 1 95.38 91 ILE A N 1
ATOM 665 C CA . ILE A 1 91 ? -1.482 -15.727 -20.375 1 95.38 91 ILE A CA 1
ATOM 666 C C . ILE A 1 91 ? -2.924 -16.234 -20.453 1 95.38 91 ILE A C 1
ATOM 668 O O . ILE A 1 91 ? -3.633 -15.953 -21.422 1 95.38 91 ILE A O 1
ATOM 672 N N . SER A 1 92 ? -3.354 -16.984 -19.547 1 96 92 SER A N 1
ATOM 673 C CA . SER A 1 92 ? -4.754 -17.328 -19.344 1 96 92 SER A CA 1
ATOM 674 C C . SER A 1 92 ? -5.332 -16.625 -18.125 1 96 92 SER A C 1
ATOM 676 O O . SER A 1 92 ? -4.672 -16.516 -17.094 1 96 92 SER A O 1
ATOM 678 N N . ILE A 1 93 ? -6.492 -16.125 -18.266 1 96.38 93 ILE A N 1
ATOM 679 C CA . ILE A 1 93 ? -7.184 -15.422 -17.188 1 96.38 93 ILE A CA 1
ATOM 680 C C . ILE A 1 93 ? -8.375 -16.25 -16.719 1 96.38 93 ILE A C 1
ATOM 682 O O . ILE A 1 93 ? -9.242 -16.609 -17.516 1 96.38 93 ILE A O 1
ATOM 686 N N . ARG A 1 94 ? -8.422 -16.562 -15.406 1 97.12 94 ARG A N 1
ATOM 687 C CA . ARG A 1 94 ? -9.461 -17.438 -14.875 1 97.12 94 ARG A CA 1
ATOM 688 C C . ARG A 1 94 ? -9.922 -16.969 -13.5 1 97.12 94 ARG A C 1
ATOM 690 O O . ARG A 1 94 ? -9.125 -16.438 -12.711 1 97.12 94 ARG A O 1
ATOM 697 N N . LYS A 1 95 ? -11.18 -17.203 -13.281 1 97.56 95 LYS A N 1
ATOM 698 C CA . LYS A 1 95 ? -11.703 -16.969 -11.945 1 97.56 95 LYS A CA 1
ATOM 699 C C . LYS A 1 95 ? -11.195 -18.016 -10.961 1 97.56 95 LYS A C 1
ATOM 701 O O . LYS A 1 95 ? -11.133 -19.203 -11.281 1 97.56 95 LYS A O 1
ATOM 706 N N . LEU A 1 96 ? -10.859 -17.609 -9.805 1 97.88 96 LEU A N 1
ATOM 707 C CA . LEU A 1 96 ? -10.461 -18.5 -8.711 1 97.88 96 LEU A CA 1
ATOM 708 C C . LEU A 1 96 ? -10.867 -17.906 -7.363 1 97.88 96 LEU A C 1
ATOM 710 O O . LEU A 1 96 ? -10.227 -16.969 -6.871 1 97.88 96 LEU A O 1
ATOM 714 N N . PHE A 1 97 ? -11.93 -18.359 -6.887 1 96.62 97 PHE A N 1
ATOM 715 C CA . PHE A 1 97 ? -12.305 -18.078 -5.504 1 96.62 97 PHE A CA 1
ATOM 716 C C . PHE A 1 97 ? -11.656 -19.078 -4.559 1 96.62 97 PHE A C 1
ATOM 718 O O . PHE A 1 97 ? -11.914 -20.281 -4.637 1 96.62 97 PHE A O 1
ATOM 725 N N . TRP A 1 98 ? -10.789 -18.562 -3.73 1 96.69 98 TRP A N 1
ATOM 726 C CA . TRP A 1 98 ? -10.008 -19.438 -2.877 1 96.69 98 TRP A CA 1
ATOM 727 C C . TRP A 1 98 ? -10.914 -20.312 -2.014 1 96.69 98 TRP A C 1
ATOM 729 O O . TRP A 1 98 ? -11.828 -19.812 -1.356 1 96.69 98 TRP A O 1
ATOM 739 N N . GLY A 1 99 ? -10.711 -21.5 -1.983 1 94.31 99 GLY A N 1
ATOM 740 C CA . GLY A 1 99 ? -11.516 -22.453 -1.239 1 94.31 99 GLY A CA 1
ATOM 741 C C . GLY A 1 99 ? -12.609 -23.078 -2.074 1 94.31 99 GLY A C 1
ATOM 742 O O . GLY A 1 99 ? -13.25 -24.047 -1.645 1 94.31 99 GLY A O 1
ATOM 743 N N . ASP A 1 100 ? -12.883 -22.578 -3.217 1 96.81 100 ASP A N 1
ATOM 744 C CA . ASP A 1 100 ? -13.883 -23.156 -4.109 1 96.81 100 ASP A CA 1
ATOM 745 C C . ASP A 1 100 ? -13.297 -24.312 -4.914 1 96.81 100 ASP A C 1
ATOM 747 O O . ASP A 1 100 ? -12.469 -24.109 -5.805 1 96.81 100 ASP A O 1
ATOM 751 N N . GLU A 1 101 ? -13.812 -25.469 -4.738 1 96.38 101 GLU A N 1
ATOM 752 C CA . GLU A 1 101 ? -13.25 -26.688 -5.309 1 96.38 101 GLU A CA 1
ATOM 753 C C . GLU A 1 101 ? -13.391 -26.703 -6.828 1 96.38 101 GLU A C 1
ATOM 755 O O . GLU A 1 101 ? -12.508 -27.203 -7.535 1 96.38 101 GLU A O 1
ATOM 760 N N . ASP A 1 102 ? -14.469 -26.234 -7.328 1 97.31 102 ASP A N 1
ATOM 761 C CA . ASP A 1 102 ? -14.68 -26.219 -8.773 1 97.31 102 ASP A CA 1
ATOM 762 C C . ASP A 1 102 ? -13.695 -25.281 -9.453 1 97.31 102 ASP A C 1
ATOM 764 O O . ASP A 1 102 ? -13.133 -25.609 -10.5 1 97.31 102 ASP A O 1
ATOM 768 N N . ASP A 1 103 ? -13.531 -24.141 -8.883 1 97.5 103 ASP A N 1
ATOM 769 C CA . ASP A 1 103 ? -12.555 -23.203 -9.422 1 97.5 103 ASP A CA 1
ATOM 770 C C . ASP A 1 103 ? -11.148 -23.781 -9.391 1 97.5 103 ASP A C 1
ATOM 772 O O . ASP A 1 103 ? -10.391 -23.641 -10.344 1 97.5 103 ASP A O 1
ATOM 776 N N . VAL A 1 104 ? -10.812 -24.422 -8.289 1 97.44 104 VAL A N 1
ATOM 777 C CA . VAL A 1 104 ? -9.492 -25.016 -8.117 1 97.44 104 VAL A CA 1
ATOM 778 C C . VAL A 1 104 ? -9.25 -26.078 -9.188 1 97.44 104 VAL A C 1
ATOM 780 O O . VAL A 1 104 ? -8.195 -26.094 -9.828 1 97.44 104 VAL A O 1
ATOM 783 N N . LYS A 1 105 ? -10.18 -26.875 -9.414 1 96.19 105 LYS A N 1
ATOM 784 C CA . LYS A 1 105 ? -10.07 -27.922 -10.43 1 96.19 105 LYS A CA 1
ATOM 785 C C . LYS A 1 105 ? -9.891 -27.312 -11.82 1 96.19 105 LYS A C 1
ATOM 787 O O . LYS A 1 105 ? -9.039 -27.766 -12.586 1 96.19 105 LYS A O 1
ATOM 792 N N . ALA A 1 106 ? -10.688 -26.375 -12.141 1 96.12 106 ALA A N 1
ATOM 793 C CA . ALA A 1 106 ? -10.625 -25.734 -13.445 1 96.12 106 ALA A CA 1
ATOM 794 C C . ALA A 1 106 ? -9.25 -25.109 -13.688 1 96.12 106 ALA A C 1
ATOM 796 O O . ALA A 1 106 ? -8.711 -25.219 -14.789 1 96.12 106 ALA A O 1
ATOM 797 N N . VAL A 1 107 ? -8.711 -24.5 -12.688 1 97.38 107 VAL A N 1
ATOM 798 C CA . VAL A 1 107 ? -7.402 -23.859 -12.812 1 97.38 107 VAL A CA 1
ATOM 799 C C . VAL A 1 107 ? -6.312 -24.922 -12.906 1 97.38 107 VAL A C 1
ATOM 801 O O . VAL A 1 107 ? -5.371 -24.797 -13.688 1 97.38 107 VAL A O 1
ATOM 804 N N . ARG A 1 108 ? -6.418 -25.953 -12.086 1 95.94 108 ARG A N 1
ATOM 805 C CA . ARG A 1 108 ? -5.414 -27.016 -12.117 1 95.94 108 ARG A CA 1
ATOM 806 C C . ARG A 1 108 ? -5.336 -27.656 -13.5 1 95.94 108 ARG A C 1
ATOM 808 O O . ARG A 1 108 ? -4.25 -28.016 -13.961 1 95.94 108 ARG A O 1
ATOM 815 N N . GLU A 1 109 ? -6.43 -27.75 -14.18 1 94.38 109 GLU A N 1
ATOM 816 C CA . GLU A 1 109 ? -6.488 -28.344 -15.508 1 94.38 109 GLU A CA 1
ATOM 817 C C . GLU A 1 109 ? -5.688 -27.516 -16.516 1 94.38 109 GLU A C 1
ATOM 819 O O . GLU A 1 109 ? -5.191 -28.062 -17.5 1 94.38 109 GLU A O 1
ATOM 824 N N . LEU A 1 110 ? -5.547 -26.297 -16.266 1 94.31 110 LEU A N 1
ATOM 825 C CA . LEU A 1 110 ? -4.82 -25.422 -17.188 1 94.31 110 LEU A CA 1
ATOM 826 C C . LEU A 1 110 ? -3.318 -25.672 -17.094 1 94.31 110 LEU A C 1
ATOM 828 O O . LEU A 1 110 ? -2.561 -25.25 -17.969 1 94.31 110 LEU A O 1
ATOM 832 N N . SER A 1 111 ? -2.893 -26.312 -16.031 1 89.56 111 SER A N 1
ATOM 833 C CA . SER A 1 111 ? -1.467 -26.578 -15.875 1 89.56 111 SER A CA 1
ATOM 834 C C . SER A 1 111 ? -1.016 -27.719 -16.781 1 89.56 111 SER A C 1
ATOM 836 O O . SER A 1 111 ? 0.152 -28.109 -16.766 1 89.56 111 SER A O 1
ATOM 838 N N . GLY A 1 112 ? -1.884 -28.094 -17.703 1 80.06 112 GLY A N 1
ATOM 839 C CA . GLY A 1 112 ? -1.58 -29.172 -18.641 1 80.06 112 GLY A CA 1
ATOM 840 C C . GLY A 1 112 ? -1.895 -30.547 -18.094 1 80.06 112 GLY A C 1
ATOM 841 O O . GLY A 1 112 ? -3.061 -30.891 -17.891 1 80.06 112 GLY A O 1
ATOM 842 N N . ASP A 1 113 ? -0.846 -31.219 -17.641 1 73.5 113 ASP A N 1
ATOM 843 C CA . ASP A 1 113 ? -1.038 -32.594 -17.172 1 73.5 113 ASP A CA 1
ATOM 844 C C . ASP A 1 113 ? -1.572 -32.625 -15.734 1 73.5 113 ASP A C 1
ATOM 846 O O . ASP A 1 113 ? -1.485 -33.625 -15.055 1 73.5 113 ASP A O 1
ATOM 850 N N . GLY A 1 114 ? -2.127 -31.438 -15.422 1 76 114 GLY A N 1
ATOM 851 C CA . GLY A 1 114 ? -2.623 -31.359 -14.055 1 76 114 GLY A CA 1
ATOM 852 C C . GLY A 1 114 ? -1.519 -31.391 -13.016 1 76 114 GLY A C 1
ATOM 853 O O . GLY A 1 114 ? -1.773 -31.641 -11.836 1 76 114 GLY A O 1
ATOM 854 N N . ALA A 1 115 ? -0.294 -31.219 -13.422 1 85.56 115 ALA A N 1
ATOM 855 C CA . ALA A 1 115 ? 0.87 -31.375 -12.547 1 85.56 115 ALA A CA 1
ATOM 856 C C . ALA A 1 115 ? 0.98 -30.203 -11.57 1 85.56 115 ALA A C 1
ATOM 858 O O . ALA A 1 115 ? 1.721 -30.281 -10.586 1 85.56 115 ALA A O 1
ATOM 859 N N . GLY A 1 116 ? 0.168 -29.188 -11.781 1 93.94 116 GLY A N 1
ATOM 860 C CA . GLY A 1 116 ? 0.236 -28.016 -10.922 1 93.94 116 GLY A CA 1
ATOM 861 C C . GLY A 1 116 ? 1.213 -26.969 -11.414 1 93.94 116 GLY A C 1
ATOM 862 O O . GLY A 1 116 ? 1.688 -27.031 -12.547 1 93.94 116 GLY A O 1
ATOM 863 N N . PHE A 1 117 ? 1.489 -26.016 -10.68 1 96.31 117 PHE A N 1
ATOM 864 C CA . PHE A 1 117 ? 2.297 -24.859 -11.07 1 96.31 117 PHE A CA 1
ATOM 865 C C . PHE A 1 117 ? 3.639 -24.875 -10.352 1 96.31 117 PHE A C 1
ATOM 867 O O . PHE A 1 117 ? 3.711 -25.219 -9.172 1 96.31 117 PHE A O 1
ATOM 874 N N . ASP A 1 118 ? 4.684 -24.469 -11.047 1 94.56 118 ASP A N 1
ATOM 875 C CA . ASP A 1 118 ? 6.039 -24.438 -10.508 1 94.56 118 ASP A CA 1
ATOM 876 C C . ASP A 1 118 ? 6.254 -23.219 -9.625 1 94.56 118 ASP A C 1
ATOM 878 O O . ASP A 1 118 ? 7.141 -23.203 -8.766 1 94.56 118 ASP A O 1
ATOM 882 N N . CYS A 1 119 ? 5.539 -22.219 -9.906 1 95.56 119 CYS A N 1
ATOM 883 C CA . CYS A 1 119 ? 5.668 -20.969 -9.172 1 95.56 119 CYS A CA 1
ATOM 884 C C . CYS A 1 119 ? 4.309 -20.297 -8.984 1 95.56 119 CYS A C 1
ATOM 886 O O . CYS A 1 119 ? 3.584 -20.078 -9.961 1 95.56 119 CYS A O 1
ATOM 888 N N . ILE A 1 120 ? 3.969 -20.078 -7.754 1 97.31 120 ILE A N 1
ATOM 889 C CA . ILE A 1 120 ? 2.76 -19.328 -7.414 1 97.31 120 ILE A CA 1
ATOM 890 C C . ILE A 1 120 ? 3.137 -18 -6.785 1 97.31 120 ILE A C 1
ATOM 892 O O . ILE A 1 120 ? 3.984 -17.938 -5.891 1 97.31 120 ILE A O 1
ATOM 896 N N . ILE A 1 121 ? 2.566 -16.938 -7.293 1 96.38 121 ILE A N 1
ATOM 897 C CA . ILE A 1 121 ? 2.867 -15.586 -6.816 1 96.38 121 ILE A CA 1
ATOM 898 C C . ILE A 1 121 ? 1.595 -14.938 -6.281 1 96.38 121 ILE A C 1
ATOM 900 O O . ILE A 1 121 ? 0.527 -15.055 -6.887 1 96.38 121 ILE A O 1
ATOM 904 N N . GLY A 1 122 ? 1.655 -14.336 -5.156 1 93.5 122 GLY A N 1
ATOM 905 C CA . GLY A 1 122 ? 0.594 -13.523 -4.578 1 93.5 122 GLY A CA 1
ATOM 906 C C . GLY A 1 122 ? 1.091 -12.211 -4.004 1 93.5 122 GLY A C 1
ATOM 907 O O . GLY A 1 122 ? 1.999 -12.195 -3.17 1 93.5 122 GLY A O 1
ATOM 908 N N . THR A 1 123 ? 0.537 -11.148 -4.473 1 88.31 123 THR A N 1
ATOM 909 C CA . THR A 1 123 ? 0.896 -9.82 -3.982 1 88.31 123 THR A CA 1
ATOM 910 C C . THR A 1 123 ? -0.27 -9.195 -3.229 1 88.31 123 THR A C 1
ATOM 912 O O . THR A 1 123 ? -1.337 -8.961 -3.801 1 88.31 123 THR A O 1
ATOM 915 N N . ASP A 1 124 ? -0.093 -8.867 -1.971 1 81.25 124 ASP A N 1
ATOM 916 C CA . ASP A 1 124 ? -1.092 -8.266 -1.089 1 81.25 124 ASP A CA 1
ATOM 917 C C . ASP A 1 124 ? -2.348 -9.133 -1.018 1 81.25 124 ASP A C 1
ATOM 919 O O . ASP A 1 124 ? -3.467 -8.625 -1.11 1 81.25 124 ASP A O 1
ATOM 923 N N . VAL A 1 125 ? -2.121 -10.422 -0.862 1 86.81 125 VAL A N 1
ATOM 924 C CA . VAL A 1 125 ? -3.256 -11.336 -0.881 1 86.81 125 VAL A CA 1
ATOM 925 C C . VAL A 1 125 ? -3.508 -11.883 0.524 1 86.81 125 VAL A C 1
ATOM 927 O O . VAL A 1 125 ? -4.398 -12.711 0.727 1 86.81 125 VAL A O 1
ATOM 930 N N . THR A 1 126 ? -2.75 -11.414 1.505 1 83.44 126 THR A N 1
ATOM 931 C CA . THR A 1 126 ? -2.908 -11.891 2.873 1 83.44 126 THR A CA 1
ATOM 932 C C . THR A 1 126 ? -3.395 -10.773 3.787 1 83.44 126 THR A C 1
ATOM 934 O O . THR A 1 126 ? -2.938 -10.648 4.926 1 83.44 126 THR A O 1
ATO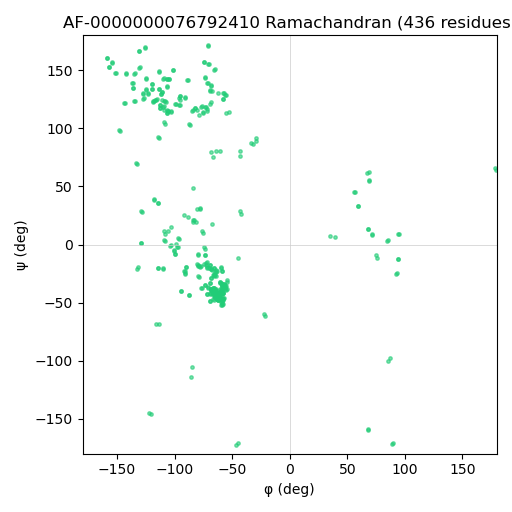M 937 N N . TYR A 1 127 ? -4.195 -9.945 3.322 1 72.88 127 TYR A N 1
ATOM 938 C CA . TYR A 1 127 ? -4.664 -8.805 4.098 1 72.88 127 TYR A CA 1
ATOM 939 C C . TYR A 1 127 ? -5.949 -9.148 4.844 1 72.88 127 TYR A C 1
ATOM 941 O O . TYR A 1 127 ? -6.309 -8.477 5.812 1 72.88 127 TYR A O 1
ATOM 949 N N . ASN A 1 128 ? -6.668 -10.109 4.398 1 74.62 128 ASN A N 1
ATOM 950 C CA . ASN A 1 128 ? -7.914 -10.555 5.012 1 74.62 128 ASN A CA 1
ATOM 951 C C . ASN A 1 128 ? -7.711 -11.844 5.812 1 74.62 128 ASN A C 1
ATOM 953 O O . ASN A 1 128 ? -7.441 -12.898 5.242 1 74.62 128 ASN A O 1
ATOM 957 N N . PRO A 1 129 ? -7.887 -11.703 7.129 1 77.12 129 PRO A N 1
ATOM 958 C CA . PRO A 1 129 ? -7.668 -12.891 7.953 1 77.12 129 PRO A CA 1
ATOM 959 C C . PRO A 1 129 ? -8.547 -14.07 7.539 1 77.12 129 PRO A C 1
ATOM 961 O O . PRO A 1 129 ? -8.102 -15.219 7.566 1 77.12 129 PRO A O 1
ATOM 964 N N . ASP A 1 130 ? -9.734 -13.789 7.105 1 82.56 130 ASP A N 1
ATOM 965 C CA . ASP A 1 130 ? -10.688 -14.852 6.773 1 82.56 130 ASP A CA 1
ATOM 966 C C . ASP A 1 130 ? -10.281 -15.562 5.484 1 82.56 130 ASP A C 1
ATOM 968 O O . ASP A 1 130 ? -10.711 -16.688 5.238 1 82.56 130 ASP A O 1
ATOM 972 N N . ALA A 1 131 ? -9.445 -14.906 4.703 1 86.56 131 ALA A N 1
ATOM 973 C CA . ALA A 1 131 ? -9.078 -15.477 3.408 1 86.56 131 ALA A CA 1
ATOM 974 C C . ALA A 1 131 ? -7.711 -16.141 3.469 1 86.56 131 ALA A C 1
ATOM 976 O O . ALA A 1 131 ? -7.293 -16.812 2.518 1 86.56 131 ALA A O 1
ATOM 977 N N . THR A 1 132 ? -7.02 -16.031 4.59 1 88.88 132 THR A N 1
ATOM 978 C CA . THR A 1 132 ? -5.637 -16.469 4.672 1 88.88 132 THR A CA 1
ATOM 979 C C . THR A 1 132 ? -5.551 -18 4.582 1 88.88 132 THR A C 1
ATOM 981 O O . THR A 1 132 ? -4.816 -18.531 3.748 1 88.88 132 THR A O 1
ATOM 984 N N . LEU A 1 133 ? -6.355 -18.688 5.355 1 90.06 133 LEU A N 1
ATOM 985 C CA . LEU A 1 133 ? -6.316 -20.141 5.32 1 90.06 133 LEU A CA 1
ATOM 986 C C . LEU A 1 133 ? -6.801 -20.672 3.975 1 90.06 133 LEU A C 1
ATOM 988 O O . LEU A 1 133 ? -6.133 -21.5 3.35 1 90.06 133 LEU A O 1
ATOM 992 N N . PRO A 1 134 ? -7.941 -20.188 3.412 1 94.38 134 PRO A N 1
ATOM 993 C CA . PRO A 1 134 ? -8.359 -20.609 2.074 1 94.38 134 PRO A CA 1
ATOM 994 C C . PRO A 1 134 ? -7.293 -20.359 1.013 1 94.38 134 PRO A C 1
ATOM 996 O O . PRO A 1 134 ? -7.156 -21.156 0.074 1 94.38 134 PRO A O 1
ATOM 999 N N . LEU A 1 135 ? -6.551 -19.312 1.143 1 94.88 135 LEU A N 1
ATOM 1000 C CA . LEU A 1 135 ? -5.477 -19 0.208 1 94.88 135 LEU A CA 1
ATOM 1001 C C . LEU A 1 135 ? -4.441 -20.125 0.172 1 94.88 135 LEU A C 1
ATOM 1003 O O . LEU A 1 135 ? -4.094 -20.609 -0.902 1 94.88 135 LEU A O 1
ATOM 1007 N N . PHE A 1 136 ? -4.012 -20.531 1.323 1 95.19 136 PHE A N 1
ATOM 1008 C CA . PHE A 1 136 ? -2.953 -21.531 1.387 1 95.19 136 PHE A CA 1
ATOM 1009 C C . PHE A 1 136 ? -3.49 -22.906 1.005 1 95.19 136 PHE A C 1
ATOM 1011 O O . PHE A 1 136 ? -2.777 -23.719 0.4 1 95.19 136 PHE A O 1
ATOM 1018 N N . LYS A 1 137 ? -4.711 -23.203 1.347 1 95.62 137 LYS A N 1
ATOM 1019 C CA . LYS A 1 137 ? -5.336 -24.438 0.893 1 95.62 137 LYS A CA 1
ATOM 1020 C C . LYS A 1 137 ? -5.383 -24.5 -0.631 1 95.62 137 LYS A C 1
ATOM 1022 O O . LYS A 1 137 ? -5.047 -25.531 -1.224 1 95.62 137 LYS A O 1
ATOM 1027 N N . THR A 1 138 ? -5.797 -23.453 -1.216 1 97.75 138 THR A N 1
ATOM 1028 C CA . THR A 1 138 ? -5.879 -23.359 -2.67 1 97.75 138 THR A CA 1
ATOM 1029 C C . THR A 1 138 ? -4.492 -23.469 -3.295 1 97.75 138 THR A C 1
ATOM 1031 O O . THR A 1 138 ? -4.293 -24.219 -4.254 1 97.75 138 THR A O 1
ATOM 1034 N N . ALA A 1 139 ? -3.541 -22.719 -2.727 1 97.19 139 ALA A N 1
ATOM 1035 C CA . ALA A 1 139 ? -2.17 -22.766 -3.227 1 97.19 139 ALA A CA 1
ATOM 1036 C C . ALA A 1 139 ? -1.626 -24.203 -3.17 1 97.19 139 ALA A C 1
ATOM 1038 O O . ALA A 1 139 ? -0.955 -24.656 -4.102 1 97.19 139 ALA A O 1
ATOM 1039 N N . ARG A 1 140 ? -1.923 -24.875 -2.094 1 95.94 140 ARG A N 1
ATOM 1040 C CA . ARG A 1 140 ? -1.438 -26.234 -1.921 1 95.94 140 ARG A CA 1
ATOM 1041 C C . ARG A 1 140 ? -2.027 -27.172 -2.979 1 95.94 140 ARG A C 1
ATOM 1043 O O . ARG A 1 140 ? -1.334 -28.047 -3.502 1 95.94 140 ARG A O 1
ATOM 1050 N N . ALA A 1 141 ? -3.236 -27.016 -3.316 1 96.19 141 ALA A N 1
ATOM 1051 C CA . ALA A 1 141 ? -3.916 -27.828 -4.312 1 96.19 141 ALA A CA 1
ATOM 1052 C C . ALA A 1 141 ? -3.371 -27.562 -5.711 1 96.19 141 ALA A C 1
ATOM 1054 O O . ALA A 1 141 ? -3.486 -28.406 -6.602 1 96.19 141 ALA A O 1
ATOM 1055 N N . LEU A 1 142 ? -2.76 -26.453 -5.906 1 97.12 142 LEU A N 1
ATOM 1056 C CA . LEU A 1 142 ? -2.424 -26.031 -7.262 1 97.12 142 LEU A CA 1
ATOM 1057 C C . LEU A 1 142 ? -0.918 -26.094 -7.492 1 97.12 142 LEU A C 1
ATOM 1059 O O . LEU A 1 142 ? -0.462 -26.094 -8.641 1 97.12 142 LEU A O 1
ATOM 1063 N N . ILE A 1 143 ? -0.175 -26.094 -6.387 1 95.88 143 ILE A N 1
ATOM 1064 C CA . ILE A 1 143 ? 1.276 -26.094 -6.535 1 95.88 143 ILE A CA 1
ATOM 1065 C C . ILE A 1 143 ? 1.739 -27.484 -6.984 1 95.88 143 ILE A C 1
ATOM 1067 O O . ILE A 1 143 ? 1.141 -28.5 -6.613 1 95.88 143 ILE A O 1
ATOM 1071 N N . SER A 1 144 ? 2.719 -27.438 -7.789 1 93.19 144 SER A N 1
ATOM 1072 C CA . SER A 1 144 ? 3.273 -28.688 -8.289 1 93.19 144 SER A CA 1
ATOM 1073 C C . SER A 1 144 ? 3.975 -29.469 -7.176 1 93.19 144 SER A C 1
ATOM 1075 O O . SER A 1 144 ? 4.625 -28.875 -6.316 1 93.19 144 SER A O 1
ATOM 1077 N N . ASP A 1 145 ? 3.828 -30.734 -7.031 1 80.25 145 ASP A N 1
ATOM 1078 C CA . ASP A 1 145 ? 4.512 -31.609 -6.07 1 80.25 145 ASP A CA 1
ATOM 1079 C C . ASP A 1 145 ? 5.934 -31.922 -6.531 1 80.25 145 ASP A C 1
ATOM 1081 O O . ASP A 1 145 ? 6.652 -32.656 -5.867 1 80.25 145 ASP A O 1
ATOM 1085 N N . GLY A 1 146 ? 6.586 -31.047 -7.23 1 68.88 146 GLY A N 1
ATOM 1086 C CA . GLY A 1 146 ? 7.98 -31.219 -7.609 1 68.88 146 GLY A CA 1
ATOM 1087 C C . GLY A 1 146 ? 8.188 -32.344 -8.617 1 68.88 146 GLY A C 1
ATOM 1088 O O . GLY A 1 146 ? 7.871 -33.5 -8.344 1 68.88 146 GLY A O 1
ATOM 1089 N N . GLY A 1 147 ? 7.613 -32.25 -9.82 1 54.62 147 GLY A N 1
ATOM 1090 C CA . GLY A 1 147 ? 7.973 -33.375 -10.672 1 54.62 147 GLY A CA 1
ATOM 1091 C C . GLY A 1 147 ? 9.461 -33.688 -10.664 1 54.62 147 GLY A C 1
ATOM 1092 O O . GLY A 1 147 ? 10.219 -33.062 -9.914 1 54.62 147 GLY A O 1
ATOM 1093 N N . ASP A 1 148 ? 9.836 -34.656 -11.617 1 48.97 148 ASP A N 1
ATOM 1094 C CA . ASP A 1 148 ? 11.125 -35.312 -11.867 1 48.97 148 ASP A CA 1
ATOM 1095 C C . ASP A 1 148 ? 12.227 -34.281 -12.078 1 48.97 148 ASP A C 1
ATOM 1097 O O . ASP A 1 148 ? 13.391 -34.625 -12.266 1 48.97 148 ASP A O 1
ATOM 1101 N N . ALA A 1 149 ? 11.875 -33.062 -12.648 1 49.5 149 ALA A N 1
ATOM 1102 C CA . ALA A 1 149 ? 13.023 -32.375 -13.211 1 49.5 149 ALA A CA 1
ATOM 1103 C C . ALA A 1 149 ? 13.758 -31.578 -12.141 1 49.5 149 ALA A C 1
ATOM 1105 O O . ALA A 1 149 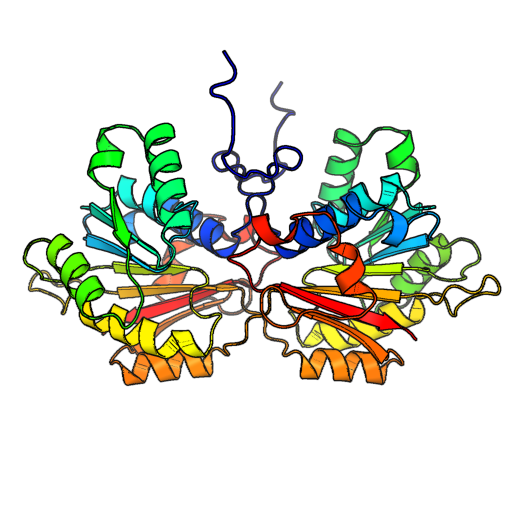? 14.578 -30.703 -12.461 1 49.5 149 ALA A O 1
ATOM 1106 N N . GLY A 1 150 ? 13.711 -31.766 -10.867 1 57.34 150 GLY A N 1
ATOM 1107 C CA . GLY A 1 150 ? 14.688 -31.312 -9.883 1 57.34 150 GLY A CA 1
ATOM 1108 C C . GLY A 1 150 ? 14.328 -29.969 -9.273 1 57.34 150 GLY A C 1
ATOM 1109 O O . GLY A 1 150 ? 14.891 -29.578 -8.25 1 57.34 150 GLY A O 1
ATOM 1110 N N . SER A 1 151 ? 13.531 -29.094 -9.945 1 65.31 151 SER A N 1
ATOM 1111 C CA . SER A 1 151 ? 13.391 -27.797 -9.273 1 65.31 151 SER A CA 1
ATOM 1112 C C . SER A 1 151 ? 12.117 -27.766 -8.43 1 65.31 151 SER A C 1
ATOM 1114 O O . SER A 1 151 ? 11.055 -28.188 -8.883 1 65.31 151 SER A O 1
ATOM 1116 N N . LYS A 1 152 ? 12.219 -27.453 -7.18 1 84.88 152 LYS A N 1
ATOM 1117 C CA . LYS A 1 152 ? 11.102 -27.391 -6.238 1 84.88 152 LYS A CA 1
ATOM 1118 C C . LYS A 1 152 ? 10.18 -26.219 -6.551 1 84.88 152 LYS A C 1
ATOM 1120 O O . LYS A 1 152 ? 10.656 -25.109 -6.852 1 84.88 152 LYS A O 1
ATOM 1125 N N . ALA A 1 153 ? 8.977 -26.531 -6.578 1 91.88 153 ALA A N 1
ATOM 1126 C CA . ALA A 1 153 ? 7.965 -25.5 -6.789 1 91.88 153 ALA A CA 1
ATOM 1127 C C . ALA A 1 153 ? 7.934 -24.516 -5.621 1 91.88 153 ALA A C 1
ATOM 1129 O O . ALA A 1 153 ? 8.305 -24.859 -4.496 1 91.88 153 ALA A O 1
ATOM 1130 N N . ALA A 1 154 ? 7.562 -23.297 -5.91 1 92.94 154 ALA A N 1
ATOM 1131 C CA . ALA A 1 154 ? 7.648 -22.266 -4.883 1 92.94 154 ALA A CA 1
ATOM 1132 C C . ALA A 1 154 ? 6.383 -21.422 -4.848 1 92.94 154 ALA A C 1
ATOM 1134 O O . ALA A 1 154 ? 5.715 -21.25 -5.871 1 92.94 154 ALA A O 1
ATOM 1135 N N . LEU A 1 155 ? 6.035 -20.969 -3.662 1 95.06 155 LEU A N 1
ATOM 1136 C CA . LEU A 1 155 ? 5.043 -19.938 -3.414 1 95.06 155 LEU A CA 1
ATOM 1137 C C . LEU A 1 155 ? 5.707 -18.656 -2.922 1 95.06 155 LEU A C 1
ATOM 1139 O O . LEU A 1 155 ? 6.41 -18.656 -1.908 1 95.06 155 LEU A O 1
ATOM 1143 N N . ILE A 1 156 ? 5.531 -17.609 -3.695 1 93.75 156 ILE A N 1
ATOM 1144 C CA . ILE A 1 156 ? 6.141 -16.328 -3.379 1 93.75 156 ILE A CA 1
ATOM 1145 C C . ILE A 1 156 ? 5.055 -15.32 -3.018 1 93.75 156 ILE A C 1
ATOM 1147 O O . ILE A 1 156 ? 4.184 -15.016 -3.836 1 93.75 156 ILE A O 1
ATOM 1151 N N . LEU A 1 157 ? 5.098 -14.836 -1.784 1 91.56 157 LEU A N 1
ATOM 1152 C CA . LEU A 1 157 ? 4.172 -13.797 -1.335 1 91.56 157 LEU A CA 1
ATOM 1153 C C . LEU A 1 157 ? 4.898 -12.477 -1.112 1 91.56 157 LEU A C 1
ATOM 1155 O O . LEU A 1 157 ? 6.004 -12.461 -0.567 1 91.56 157 LEU A O 1
ATOM 1159 N N . CYS A 1 158 ? 4.352 -11.461 -1.64 1 87.19 158 CYS A N 1
ATOM 1160 C CA . CYS A 1 158 ? 4.852 -10.109 -1.422 1 87.19 158 CYS A CA 1
ATOM 1161 C C . CYS A 1 158 ? 3.758 -9.211 -0.856 1 87.19 158 CYS A C 1
ATOM 1163 O O . CYS A 1 158 ? 2.613 -9.258 -1.308 1 87.19 158 CYS A O 1
ATOM 1165 N N . TYR A 1 159 ? 4.039 -8.461 0.239 1 79 159 TYR A N 1
ATOM 1166 C CA . TYR A 1 159 ? 3.043 -7.57 0.823 1 79 159 TYR A CA 1
ATOM 1167 C C . TYR A 1 159 ? 3.709 -6.43 1.581 1 79 159 TYR A C 1
ATOM 1169 O O . TYR A 1 159 ? 4.898 -6.5 1.896 1 79 159 TYR A O 1
ATOM 1177 N N . ILE A 1 160 ? 3.041 -5.355 1.743 1 70.12 160 ILE A N 1
ATOM 1178 C CA . ILE A 1 160 ? 3.504 -4.234 2.555 1 70.12 160 ILE A CA 1
ATOM 1179 C C . ILE A 1 160 ? 3.324 -4.562 4.035 1 70.12 160 ILE A C 1
ATOM 1181 O O . ILE A 1 160 ? 2.26 -5.023 4.453 1 70.12 160 ILE A O 1
ATOM 1185 N N . GLN A 1 161 ? 4.523 -4.578 4.773 1 62.62 161 GLN A N 1
ATOM 1186 C CA . GLN A 1 161 ? 4.48 -4.801 6.215 1 62.62 161 GLN A CA 1
ATOM 1187 C C . GLN A 1 161 ? 3.918 -3.584 6.941 1 62.62 161 GLN A C 1
ATOM 1189 O O . GLN A 1 161 ? 4.312 -2.449 6.66 1 62.62 161 GLN A O 1
ATOM 1194 N N . ARG A 1 162 ? 2.783 -3.697 7.566 1 58.97 162 ARG A N 1
ATOM 1195 C CA . ARG A 1 162 ? 2.396 -2.613 8.461 1 58.97 162 ARG A CA 1
ATOM 1196 C C . ARG A 1 162 ? 2.365 -3.086 9.914 1 58.97 162 ARG A C 1
ATOM 1198 O O . ARG A 1 162 ? 1.381 -3.684 10.359 1 58.97 162 ARG A O 1
ATOM 1205 N N . ARG A 1 163 ? 3.461 -2.922 10.539 1 59.75 163 ARG A N 1
ATOM 1206 C CA . ARG A 1 163 ? 3.785 -3.494 11.844 1 59.75 163 ARG A CA 1
ATOM 1207 C C . ARG A 1 163 ? 3.037 -2.775 12.961 1 59.75 163 ARG A C 1
ATOM 1209 O O . ARG A 1 163 ? 3.201 -3.104 14.133 1 59.75 163 ARG A O 1
ATOM 1216 N N . VAL A 1 164 ? 2.354 -1.821 12.633 1 63.94 164 VAL A N 1
ATOM 1217 C CA . VAL A 1 164 ? 1.712 -1.145 13.758 1 63.94 164 VAL A CA 1
ATOM 1218 C C . VAL A 1 164 ? 0.218 -1.461 13.766 1 63.94 164 VAL A C 1
ATOM 1220 O O . VAL A 1 164 ? -0.473 -1.254 12.766 1 63.94 164 VAL A O 1
ATOM 1223 N N . ASP A 1 165 ? -0.169 -2.119 14.805 1 72.62 165 ASP A N 1
ATOM 1224 C CA . ASP A 1 165 ? -1.598 -2.396 14.922 1 72.62 165 ASP A CA 1
ATOM 1225 C C . ASP A 1 165 ? -2.371 -1.143 15.328 1 72.62 165 ASP A C 1
ATOM 1227 O O . ASP A 1 165 ? -1.8 -0.212 15.898 1 72.62 165 ASP A O 1
ATOM 1231 N N . GLU A 1 166 ? -3.629 -1.148 15.016 1 76.81 166 GLU A N 1
ATOM 1232 C CA . GLU A 1 166 ? -4.477 0.016 15.25 1 76.81 166 GLU A CA 1
ATOM 1233 C C . GLU A 1 166 ? -4.523 0.371 16.734 1 76.81 166 GLU A C 1
ATOM 1235 O O . GLU A 1 166 ? -4.516 1.55 17.094 1 76.81 166 GLU A O 1
ATOM 1240 N N . ASP A 1 167 ? -4.551 -0.607 17.547 1 80.19 167 ASP A N 1
ATOM 1241 C CA . ASP A 1 167 ? -4.609 -0.359 18.984 1 80.19 167 ASP A CA 1
ATOM 1242 C C . ASP A 1 167 ? -3.395 0.442 19.453 1 80.19 167 ASP A C 1
ATOM 1244 O O . ASP A 1 167 ? -3.514 1.315 20.312 1 80.19 167 ASP A O 1
ATOM 1248 N N . SER A 1 168 ? -2.277 0.123 18.922 1 82.69 168 SER A N 1
ATOM 1249 C CA . SER A 1 168 ? -1.065 0.86 19.266 1 82.69 168 SER A CA 1
ATOM 1250 C C . SER A 1 168 ? -1.146 2.307 18.781 1 82.69 168 SER A C 1
ATOM 1252 O O . SER A 1 168 ? -0.672 3.217 19.469 1 82.69 168 SER A O 1
ATOM 1254 N N . ILE A 1 169 ? -1.731 2.5 17.641 1 85.44 169 ILE A N 1
ATOM 1255 C CA . ILE A 1 169 ? -1.919 3.848 17.109 1 85.44 169 ILE A CA 1
ATOM 1256 C C . ILE A 1 169 ? -2.822 4.648 18.047 1 85.44 169 ILE A C 1
ATOM 1258 O O . ILE A 1 169 ? -2.48 5.762 18.453 1 85.44 169 ILE A O 1
ATOM 1262 N N . LEU A 1 170 ? -3.918 4.07 18.469 1 88.31 170 LEU A N 1
ATOM 1263 C CA . LEU A 1 170 ? -4.895 4.738 19.312 1 88.31 170 LEU A CA 1
ATOM 1264 C C . LEU A 1 170 ? -4.301 5.039 20.688 1 88.31 170 LEU A C 1
ATOM 1266 O O . LEU A 1 170 ? -4.527 6.117 21.25 1 88.31 170 LEU A O 1
ATOM 1270 N N . SER A 1 171 ? -3.543 4.098 21.141 1 89.06 171 SER A N 1
ATOM 1271 C CA . SER A 1 171 ? -2.912 4.289 22.438 1 89.06 171 SER A CA 1
ATOM 1272 C C . SER A 1 171 ? -1.91 5.441 22.406 1 89.06 171 SER A C 1
ATOM 1274 O O . SER A 1 171 ? -1.877 6.27 23.312 1 89.06 171 SER A O 1
ATOM 1276 N N . ALA A 1 172 ? -1.121 5.465 21.375 1 89.56 172 ALA A N 1
ATOM 1277 C CA . ALA A 1 172 ? -0.143 6.539 21.234 1 89.56 172 ALA A CA 1
ATOM 1278 C C . ALA A 1 172 ? -0.833 7.895 21.078 1 89.56 172 ALA A C 1
ATOM 1280 O O . ALA A 1 172 ? -0.381 8.891 21.641 1 89.56 172 ALA A O 1
ATOM 1281 N N . ALA A 1 173 ? -1.898 7.918 20.281 1 91.81 173 ALA A N 1
ATOM 1282 C CA . ALA A 1 173 ? -2.68 9.141 20.125 1 91.81 173 ALA A CA 1
ATOM 1283 C C . ALA A 1 173 ? -3.223 9.633 21.453 1 91.81 173 ALA A C 1
ATOM 1285 O O . ALA A 1 173 ? -3.07 10.805 21.812 1 91.81 173 ALA A O 1
ATOM 1286 N N . GLU A 1 174 ? -3.791 8.734 22.172 1 91.19 174 GLU A N 1
ATOM 1287 C CA . GLU A 1 174 ? -4.387 9.062 23.469 1 91.19 174 GLU A CA 1
ATOM 1288 C C . GLU A 1 174 ? -3.336 9.57 24.438 1 91.19 174 GLU A C 1
ATOM 1290 O O . GLU A 1 174 ? -3.592 10.508 25.203 1 91.19 174 GLU A O 1
ATOM 1295 N N . ALA A 1 175 ? -2.262 8.961 24.422 1 90.69 175 ALA A N 1
ATOM 1296 C CA . ALA A 1 175 ? -1.166 9.344 25.312 1 90.69 175 ALA A CA 1
ATOM 1297 C C . ALA A 1 175 ? -0.748 10.797 25.078 1 90.69 175 ALA A C 1
ATOM 1299 O O . ALA A 1 175 ? -0.187 11.438 25.969 1 90.69 175 ALA A O 1
ATOM 1300 N N . GLN A 1 176 ? -1.051 11.305 23.891 1 93 176 GLN A N 1
ATOM 1301 C CA . GLN A 1 176 ? -0.643 12.664 23.578 1 93 176 GLN A CA 1
ATOM 1302 C C . GLN A 1 176 ? -1.846 13.602 23.531 1 93 176 GLN A C 1
ATOM 1304 O O . GLN A 1 176 ? -1.762 14.711 22.984 1 93 176 GLN A O 1
ATOM 1309 N N . GLY A 1 177 ? -2.975 13.156 23.984 1 90.94 177 GLY A N 1
ATOM 1310 C CA . GLY A 1 177 ? -4.129 14.031 24.156 1 90.94 177 GLY A CA 1
ATOM 1311 C C . GLY A 1 177 ? -5.059 14.039 22.969 1 90.94 177 GLY A C 1
ATOM 1312 O O . GLY A 1 177 ? -5.957 14.875 22.875 1 90.94 177 GLY A O 1
ATOM 1313 N N . PHE A 1 178 ? -4.824 13.148 22.047 1 92.69 178 PHE A N 1
ATOM 1314 C CA . PHE A 1 178 ? -5.75 12.992 20.922 1 92.69 178 PHE A CA 1
ATOM 1315 C C . PHE A 1 178 ? -6.848 11.992 21.266 1 92.69 178 PHE A C 1
ATOM 1317 O O . PHE A 1 178 ? -6.594 10.984 21.922 1 92.69 178 PHE A O 1
ATOM 1324 N N . TRP A 1 179 ? -8 12.266 20.844 1 89.62 179 TRP A N 1
ATOM 1325 C CA . TRP A 1 179 ? -9.047 11.258 20.969 1 89.62 179 TRP A CA 1
ATOM 1326 C C . TRP A 1 179 ? -9.688 10.977 19.609 1 89.62 179 TRP A C 1
ATOM 1328 O O . TRP A 1 179 ? -9.836 11.883 18.781 1 89.62 179 TRP A O 1
ATOM 1338 N N . LEU A 1 180 ? -10.008 9.805 19.375 1 91.25 180 LEU A N 1
ATOM 1339 C CA . LEU A 1 180 ? -10.617 9.359 18.125 1 91.25 180 LEU A CA 1
ATOM 1340 C C . LEU A 1 180 ? -12.07 9.812 18.031 1 91.25 180 LEU A C 1
ATOM 1342 O O . LEU A 1 180 ? -12.891 9.453 18.891 1 91.25 180 LEU A O 1
ATOM 1346 N N . VAL A 1 181 ? -12.383 10.609 17.062 1 88.75 181 VAL A N 1
ATOM 1347 C CA . VAL A 1 181 ? -13.727 11.141 16.891 1 88.75 181 VAL A CA 1
ATOM 1348 C C . VAL A 1 181 ? -14.516 10.25 15.922 1 88.75 181 VAL A C 1
ATOM 1350 O O . VAL A 1 181 ? -15.727 10.078 16.078 1 88.75 181 VAL A O 1
ATOM 1353 N N . ASP A 1 182 ? -13.844 9.82 14.898 1 89 182 ASP A N 1
ATOM 1354 C CA . ASP A 1 182 ? -14.484 9.031 13.852 1 89 182 ASP A CA 1
ATOM 1355 C C . ASP A 1 182 ? -13.484 8.086 13.188 1 89 182 ASP A C 1
ATOM 1357 O O . ASP A 1 182 ? -12.289 8.375 13.141 1 89 182 ASP A O 1
ATOM 1361 N N . LYS A 1 183 ? -13.992 6.984 12.781 1 85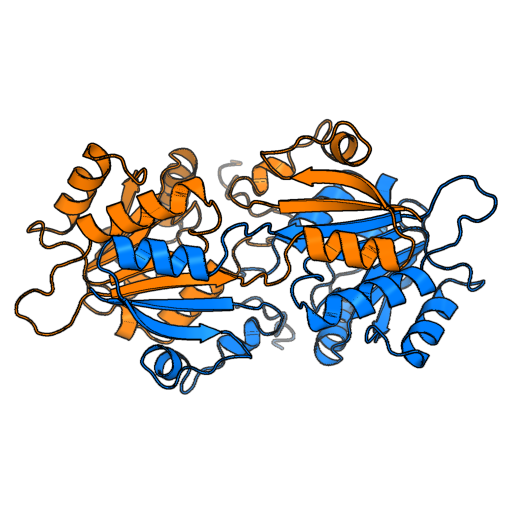.75 183 LYS A N 1
ATOM 1362 C CA . LYS A 1 183 ? -13.203 5.961 12.102 1 85.75 183 LYS A CA 1
ATOM 1363 C C . LYS A 1 183 ? -13.961 5.391 10.906 1 85.75 183 LYS A C 1
ATOM 1365 O O . LYS A 1 183 ? -15.18 5.211 10.969 1 85.75 183 LYS A O 1
ATOM 1370 N N . TRP A 1 184 ? -13.172 5.199 9.82 1 82.94 184 TRP A N 1
ATOM 1371 C CA . TRP A 1 184 ? -13.742 4.629 8.602 1 82.94 184 TRP A CA 1
ATOM 1372 C C . TRP A 1 184 ? -12.805 3.574 8.008 1 82.94 184 TRP A C 1
ATOM 1374 O O . TRP A 1 184 ? -11.586 3.756 7.992 1 82.94 184 TRP A O 1
ATOM 1384 N N . ILE A 1 185 ? -13.398 2.434 7.625 1 74.94 185 ILE A N 1
ATOM 1385 C CA . ILE A 1 185 ? -12.672 1.383 6.918 1 74.94 185 ILE A CA 1
ATOM 1386 C C . ILE A 1 185 ? -13.422 1.01 5.641 1 74.94 185 ILE A C 1
ATOM 1388 O O . ILE A 1 185 ? -14.625 0.75 5.668 1 74.94 185 ILE A O 1
ATOM 1392 N N . ASN A 1 186 ? -12.625 1.107 4.59 1 70.62 186 ASN A N 1
ATOM 1393 C CA . ASN A 1 186 ? -13.258 0.829 3.309 1 70.62 186 ASN A CA 1
ATOM 1394 C C . ASN A 1 186 ? -13.898 -0.558 3.289 1 70.62 186 ASN A C 1
ATOM 1396 O O . ASN A 1 186 ? -13.227 -1.556 3.564 1 70.62 186 ASN A O 1
ATOM 1400 N N . GLY A 1 187 ? -15.148 -0.568 2.895 1 61 18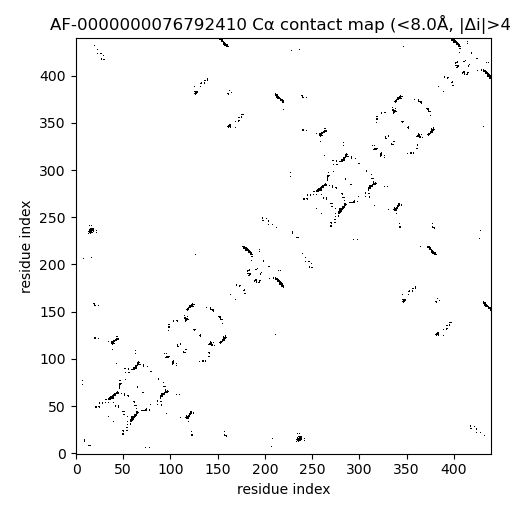7 GLY A N 1
ATOM 1401 C CA . GLY A 1 187 ? -15.867 -1.815 2.699 1 61 187 GLY A CA 1
ATOM 1402 C C . GLY A 1 187 ? -16.266 -2.48 4 1 61 187 GLY A C 1
ATOM 1403 O O . GLY A 1 187 ? -16.875 -3.555 3.992 1 61 187 GLY A O 1
ATOM 1404 N N . VAL A 1 188 ? -15.82 -2.025 5.137 1 61.12 188 VAL A N 1
ATOM 1405 C CA . VAL A 1 188 ? -16.109 -2.725 6.387 1 61.12 188 VAL A CA 1
ATOM 1406 C C . VAL A 1 188 ? -16.953 -1.838 7.293 1 61.12 188 VAL A C 1
ATOM 1408 O O . VAL A 1 188 ? -18.031 -2.236 7.723 1 61.12 188 VAL A O 1
ATOM 1411 N N . HIS A 1 189 ? -16.312 -0.803 7.746 1 58.12 189 HIS A N 1
ATOM 1412 C CA . HIS A 1 189 ? -16.969 0.084 8.711 1 58.12 189 HIS A CA 1
ATOM 1413 C C . HIS A 1 189 ? -17.312 1.428 8.078 1 58.12 189 HIS A C 1
ATOM 1415 O O . HIS A 1 189 ? -16.406 2.197 7.723 1 58.12 189 HIS A O 1
ATOM 1421 N N . GLU A 1 190 ? -18.625 1.502 7.836 1 62.69 190 GLU A N 1
ATOM 1422 C CA . GLU A 1 190 ? -19.094 2.814 7.398 1 62.69 190 GLU A CA 1
ATOM 1423 C C . GLU A 1 190 ? -19.281 3.756 8.578 1 62.69 190 GLU A C 1
ATOM 1425 O O . GLU A 1 190 ? -19.672 3.324 9.672 1 62.69 190 GLU A O 1
ATOM 1430 N N . SER A 1 191 ? -18.438 4.855 8.578 1 65.31 191 SER A N 1
ATOM 1431 C CA . SER A 1 191 ? -18.625 5.859 9.625 1 65.31 191 SER A CA 1
ATOM 1432 C C . SER A 1 191 ? -19.953 6.598 9.453 1 65.31 191 SER A C 1
ATOM 1434 O O . SER A 1 191 ? -20.516 6.621 8.359 1 65.31 191 SER A O 1
ATOM 1436 N N . ASN A 1 192 ? -20.672 6.707 10.547 1 67.81 192 ASN A N 1
ATOM 1437 C CA . ASN A 1 192 ? -21.812 7.613 10.492 1 67.81 192 ASN A CA 1
ATOM 1438 C C . ASN A 1 192 ? -21.422 9.016 10.953 1 67.81 192 ASN A C 1
ATOM 1440 O O . ASN A 1 192 ? -22.297 9.82 11.297 1 67.81 192 ASN A O 1
ATOM 1444 N N . GLY A 1 193 ? -20.219 9.328 10.828 1 79.5 193 GLY A N 1
ATOM 1445 C CA . GLY A 1 193 ? -19.766 10.617 11.336 1 79.5 193 GLY A CA 1
ATOM 1446 C C . GLY A 1 193 ? -19.156 11.5 10.266 1 79.5 193 GLY A C 1
ATOM 1447 O O . GLY A 1 193 ? -19.672 11.586 9.148 1 79.5 193 GLY A O 1
ATOM 1448 N N . ILE A 1 194 ? -18.219 12.234 10.641 1 83.56 194 ILE A N 1
ATOM 1449 C CA . ILE A 1 194 ? -17.547 13.258 9.852 1 83.56 194 ILE A CA 1
ATOM 1450 C C . ILE A 1 194 ? -17 12.641 8.562 1 83.56 194 ILE A C 1
ATOM 1452 O O . ILE A 1 194 ? -17.188 13.195 7.477 1 83.56 194 ILE A O 1
ATOM 1456 N N . ILE A 1 195 ? -16.484 11.406 8.656 1 84.94 195 ILE A N 1
ATOM 1457 C CA . ILE A 1 195 ? -15.789 10.805 7.523 1 84.94 195 ILE A CA 1
ATOM 1458 C C . ILE A 1 195 ? -16.797 10.328 6.488 1 84.94 195 ILE A C 1
ATOM 1460 O O . ILE A 1 195 ? -16.578 10.461 5.281 1 84.94 195 ILE A O 1
ATOM 1464 N N . SER A 1 196 ? -17.938 9.797 6.91 1 80.31 196 SER A N 1
ATOM 1465 C CA . SER A 1 196 ? -18.953 9.297 5.992 1 80.31 196 SER A CA 1
ATOM 1466 C C . SER A 1 196 ? -19.453 10.398 5.074 1 80.31 196 SER A C 1
ATOM 1468 O O . SER A 1 196 ? -19.797 10.148 3.918 1 80.31 196 SER A O 1
ATOM 1470 N N . SER A 1 197 ? -19.5 11.602 5.57 1 83.31 197 SER A N 1
ATOM 1471 C CA . SER A 1 197 ? -20 12.727 4.785 1 83.31 197 SER A CA 1
ATOM 1472 C C . SER A 1 197 ? -19.078 13.008 3.594 1 83.31 197 SER A C 1
ATOM 1474 O O . SER A 1 197 ? -19.516 13.609 2.607 1 83.31 197 SER A O 1
ATOM 1476 N N . TRP A 1 198 ? -17.844 12.648 3.711 1 85.5 198 TRP A N 1
ATOM 1477 C CA . TRP A 1 198 ? -16.875 12.906 2.645 1 85.5 198 TRP A CA 1
ATOM 1478 C C . TRP A 1 198 ? -17.172 12.031 1.428 1 85.5 198 TRP A C 1
ATOM 1480 O O . TRP A 1 198 ? -16.688 12.305 0.33 1 85.5 198 TRP A O 1
ATOM 1490 N N . PHE A 1 199 ? -17.953 10.977 1.598 1 77.62 199 PHE A N 1
ATOM 1491 C CA . PHE A 1 199 ? -18.172 10.023 0.519 1 77.62 199 PHE A CA 1
ATOM 1492 C C . PHE A 1 199 ? -19.547 10.234 -0.113 1 77.62 199 PHE A C 1
ATOM 1494 O O . PHE A 1 199 ? -19.906 9.531 -1.062 1 77.62 199 PHE A O 1
ATOM 1501 N N . ARG A 1 200 ? -20.25 11.203 0.423 1 77.69 200 ARG A N 1
ATOM 1502 C CA . ARG A 1 200 ? -21.578 11.469 -0.11 1 77.69 200 ARG A CA 1
ATOM 1503 C C . ARG A 1 200 ? -21.516 12.047 -1.517 1 77.69 200 ARG A C 1
ATOM 1505 O O . ARG A 1 200 ? -20.797 13.031 -1.749 1 77.69 200 ARG A O 1
ATOM 1512 N N . GLY A 1 201 ? -22.141 11.367 -2.488 1 72.94 201 GLY A N 1
ATOM 1513 C CA . GLY A 1 201 ? -22.297 11.906 -3.832 1 72.94 201 GLY A CA 1
ATOM 1514 C C . GLY A 1 201 ? -21.094 11.641 -4.715 1 72.94 201 GLY A C 1
ATOM 1515 O O . GLY A 1 201 ? -20.938 12.266 -5.766 1 72.94 201 GLY A O 1
ATOM 1516 N N . ASN A 1 202 ? -20.109 10.875 -4.137 1 71.06 202 ASN A N 1
ATOM 1517 C CA . ASN A 1 202 ? -18.953 10.562 -4.977 1 71.06 202 ASN A CA 1
ATOM 1518 C C . ASN A 1 202 ? -18.625 9.078 -4.926 1 71.06 202 ASN A C 1
ATOM 1520 O O . ASN A 1 202 ? -19.219 8.32 -4.16 1 71.06 202 ASN A O 1
ATOM 1524 N N . ASP A 1 203 ? -17.766 8.578 -5.855 1 69.69 203 ASP A N 1
ATOM 1525 C CA . ASP A 1 203 ? -17.406 7.16 -5.938 1 69.69 203 ASP A CA 1
ATOM 1526 C C . ASP A 1 203 ? -15.914 6.957 -5.707 1 69.69 203 ASP A C 1
ATOM 1528 O O . ASP A 1 203 ? -15.266 6.195 -6.43 1 69.69 203 ASP A O 1
ATOM 1532 N N . VAL A 1 204 ? -15.359 7.746 -4.77 1 70.62 204 VAL A N 1
ATOM 1533 C CA . VAL A 1 204 ? -13.93 7.648 -4.5 1 70.62 204 VAL A CA 1
ATOM 1534 C C . VAL A 1 204 ? -13.562 6.211 -4.137 1 70.62 204 VAL A C 1
ATOM 1536 O O . VAL A 1 204 ? -12.539 5.691 -4.586 1 70.62 204 VAL A O 1
ATOM 1539 N N . CYS A 1 205 ? -14.445 5.535 -3.416 1 67.25 205 CYS A N 1
ATOM 1540 C CA . CYS A 1 205 ? -14.164 4.184 -2.938 1 67.25 205 CYS A CA 1
ATOM 1541 C C . CYS A 1 205 ? -14.102 3.195 -4.098 1 67.25 205 CYS A C 1
ATOM 1543 O O . CYS A 1 205 ? -13.398 2.186 -4.02 1 67.25 205 CYS A O 1
ATOM 1545 N N . GLY A 1 206 ? -14.828 3.543 -5.086 1 64.69 206 GLY A N 1
ATOM 1546 C CA . GLY A 1 206 ? -14.875 2.641 -6.227 1 64.69 206 GLY A CA 1
ATOM 1547 C C . GLY A 1 206 ? -13.508 2.346 -6.812 1 64.69 206 GLY A C 1
ATOM 1548 O O . GLY A 1 206 ? -13.242 1.221 -7.234 1 64.69 206 GLY A O 1
ATOM 1549 N N . ALA A 1 207 ? -12.609 3.277 -6.797 1 62.91 207 ALA A N 1
ATOM 1550 C CA . ALA A 1 207 ? -11.281 3.148 -7.387 1 62.91 207 ALA A CA 1
ATOM 1551 C C . ALA A 1 207 ? -10.344 2.371 -6.465 1 62.91 207 ALA A C 1
ATOM 1553 O O . ALA A 1 207 ? -9.273 1.927 -6.887 1 62.91 207 ALA A O 1
ATOM 1554 N N . PHE A 1 208 ? -10.883 2.109 -5.188 1 65.31 208 PHE A N 1
ATOM 1555 C CA . PHE A 1 208 ? -9.992 1.501 -4.203 1 65.31 208 PHE A CA 1
ATOM 1556 C C . PHE A 1 208 ? -10.641 0.271 -3.578 1 65.31 208 PHE A C 1
ATOM 1558 O O . PHE A 1 208 ? -10.352 -0.069 -2.428 1 65.31 208 PHE A O 1
ATOM 1565 N N . ARG A 1 209 ? -11.438 -0.345 -4.25 1 60.69 209 ARG A N 1
ATOM 1566 C CA . ARG A 1 209 ? -12.234 -1.46 -3.748 1 60.69 209 ARG A CA 1
ATOM 1567 C C . ARG A 1 209 ? -11.344 -2.641 -3.371 1 60.69 209 ARG A C 1
ATOM 1569 O O . ARG A 1 209 ? -11.711 -3.453 -2.518 1 60.69 209 ARG A O 1
ATOM 1576 N N . ASN A 1 210 ? -10.188 -2.705 -3.947 1 57.25 210 ASN A N 1
ATOM 1577 C CA . ASN A 1 210 ? -9.352 -3.885 -3.742 1 57.25 210 ASN A CA 1
ATOM 1578 C C . ASN A 1 210 ? -8.328 -3.66 -2.637 1 57.25 210 ASN A C 1
ATOM 1580 O O . ASN A 1 210 ? -7.406 -4.465 -2.467 1 57.25 210 ASN A O 1
ATOM 1584 N N . VAL A 1 211 ? -8.438 -2.498 -1.996 1 61.88 211 VAL A N 1
ATOM 1585 C CA . VAL A 1 211 ? -7.5 -2.178 -0.922 1 61.88 211 VAL A CA 1
ATOM 1586 C C . VAL A 1 211 ? -8.273 -1.839 0.351 1 61.88 211 VAL A C 1
ATOM 1588 O O . VAL A 1 211 ? -9.32 -1.19 0.295 1 61.88 211 VAL A O 1
ATOM 1591 N N . THR A 1 212 ? -7.859 -2.383 1.448 1 66.06 212 THR A N 1
ATOM 1592 C CA . THR A 1 212 ? -8.484 -2.018 2.715 1 66.06 212 THR A CA 1
ATOM 1593 C C . THR A 1 212 ? -7.812 -0.788 3.316 1 66.06 212 THR A C 1
ATOM 1595 O O . THR A 1 212 ? -6.691 -0.872 3.822 1 66.06 212 THR A O 1
ATOM 1598 N N . LEU A 1 213 ? -8.508 0.28 3.162 1 73.44 213 LEU A N 1
ATOM 1599 C CA . LEU A 1 213 ? -8.008 1.554 3.67 1 73.44 213 LEU A CA 1
ATOM 1600 C C . LEU A 1 213 ? -8.773 1.976 4.922 1 73.44 213 LEU A C 1
ATOM 1602 O O . LEU A 1 213 ? -9.977 1.73 5.027 1 73.44 213 LEU A O 1
ATOM 1606 N N . SER A 1 214 ? -8.031 2.555 5.832 1 77.06 214 SER A N 1
ATOM 1607 C CA . SER A 1 214 ? -8.617 3.111 7.047 1 77.06 214 SER A CA 1
ATOM 1608 C C . SER A 1 214 ? -8.344 4.605 7.16 1 77.06 214 SER A C 1
ATOM 1610 O O . SER A 1 214 ? -7.262 5.074 6.785 1 77.06 214 SER A O 1
ATOM 1612 N N . ILE A 1 215 ? -9.344 5.324 7.566 1 82.62 215 ILE A N 1
ATOM 1613 C CA . ILE A 1 215 ? -9.18 6.719 7.957 1 82.62 215 ILE A CA 1
ATOM 1614 C C . ILE A 1 215 ? -9.508 6.879 9.438 1 82.62 215 ILE A C 1
ATOM 1616 O O . ILE A 1 215 ? -10.547 6.41 9.906 1 82.62 215 ILE A O 1
ATOM 1620 N N . LEU A 1 216 ? -8.539 7.434 10.195 1 86.38 216 LEU A N 1
ATOM 1621 C CA . LEU A 1 216 ? -8.758 7.82 11.586 1 86.38 216 LEU A CA 1
ATOM 1622 C C . LEU A 1 216 ? -8.82 9.336 11.727 1 86.38 216 LEU A C 1
ATOM 1624 O O . LEU A 1 216 ? -7.941 10.047 11.234 1 86.38 216 LEU A O 1
ATOM 1628 N N . TYR A 1 217 ? -9.914 9.82 12.266 1 90.75 217 TYR A N 1
ATOM 1629 C CA . TYR A 1 217 ? -10.125 11.242 12.531 1 90.75 217 TYR A CA 1
ATOM 1630 C C . TYR A 1 217 ? -10.016 11.539 14.023 1 90.75 217 TYR A C 1
ATOM 1632 O O . TYR A 1 217 ? -10.82 11.07 14.82 1 90.75 217 TYR A O 1
ATOM 1640 N N . PHE A 1 218 ? -8.93 12.367 14.32 1 91.38 218 PHE A N 1
ATOM 1641 C CA . PHE A 1 218 ? -8.664 12.672 15.719 1 91.38 218 PHE A CA 1
ATOM 1642 C C . PHE A 1 218 ? -8.891 14.156 16 1 91.38 218 PHE A C 1
ATOM 1644 O O . PHE A 1 218 ? -8.734 14.992 15.117 1 91.38 218 PHE A O 1
ATOM 1651 N N . GLU A 1 219 ? -9.32 14.484 17.25 1 91.38 219 GLU A N 1
ATOM 1652 C CA . GLU A 1 219 ? -9.32 15.836 17.797 1 91.38 219 GLU A CA 1
ATOM 1653 C C . GLU A 1 219 ? -8.57 15.891 19.125 1 91.38 219 GLU A C 1
ATOM 1655 O O . GLU A 1 219 ? -8.094 14.867 19.609 1 91.38 219 GLU A O 1
ATOM 1660 N N . VAL A 1 220 ? -8.375 17.016 19.531 1 89.69 220 VAL A N 1
ATOM 1661 C CA . VAL A 1 220 ? -7.699 17.203 20.812 1 89.69 220 VAL A CA 1
ATOM 1662 C C . VAL A 1 220 ? -8.719 17.609 21.875 1 89.69 220 VAL A C 1
ATOM 1664 O O . VAL A 1 220 ? -9.711 18.266 21.562 1 89.69 220 VAL A O 1
ATOM 1667 N N . MET B 1 1 ? 18.562 19.5 -24.484 1 15.91 1 MET B N 1
ATOM 1668 C CA . MET B 1 1 ? 19.094 18.141 -24.453 1 15.91 1 MET B CA 1
ATOM 1669 C C . MET B 1 1 ? 18.562 17.375 -23.234 1 15.91 1 MET B C 1
ATOM 1671 O O . MET B 1 1 ? 18.047 17.984 -22.297 1 15.91 1 MET B O 1
ATOM 1675 N N . LEU B 1 2 ? 19.016 16.109 -22.375 1 19 2 LEU B N 1
ATOM 1676 C CA . LEU B 1 2 ? 18.156 15.047 -21.844 1 19 2 LEU B CA 1
ATOM 1677 C C . LEU B 1 2 ? 17.469 15.492 -20.562 1 19 2 LEU B C 1
ATOM 1679 O O . LEU B 1 2 ? 18.047 15.398 -19.484 1 19 2 LEU B O 1
ATOM 1683 N N . ALA B 1 3 ? 17.125 16.766 -20.266 1 22.41 3 ALA B N 1
ATOM 1684 C CA . ALA B 1 3 ? 16.906 17.516 -19.031 1 22.41 3 ALA B CA 1
ATOM 1685 C C . ALA B 1 3 ? 15.883 16.812 -18.141 1 22.41 3 ALA B C 1
ATOM 1687 O O . ALA B 1 3 ? 15.539 17.312 -17.062 1 22.41 3 ALA B O 1
ATOM 1688 N N . LYS B 1 4 ? 14.789 16.203 -18.75 1 26.77 4 LYS B N 1
ATOM 1689 C CA . LYS B 1 4 ? 13.453 15.641 -18.875 1 26.77 4 LYS B CA 1
ATOM 1690 C C . LYS B 1 4 ? 13.312 14.359 -18.062 1 26.77 4 LYS B C 1
ATOM 1692 O O . LYS B 1 4 ? 12.359 13.594 -18.25 1 26.77 4 LYS B O 1
ATOM 1697 N N . GLU B 1 5 ? 14.18 13.961 -17.031 1 22.91 5 GLU B N 1
ATOM 1698 C CA . GLU B 1 5 ? 14.68 12.727 -16.438 1 22.91 5 GLU B CA 1
ATOM 1699 C C . GLU B 1 5 ? 13.719 12.195 -15.375 1 22.91 5 GLU B C 1
ATOM 1701 O O . GLU B 1 5 ? 13.289 11.039 -15.445 1 22.91 5 GLU B O 1
ATOM 1706 N N . TYR B 1 6 ? 14.008 12.305 -13.867 1 24.88 6 TYR B N 1
ATOM 1707 C CA . TYR B 1 6 ? 14.203 11.375 -12.758 1 24.88 6 TYR B CA 1
ATOM 1708 C C . TYR B 1 6 ? 12.93 11.242 -11.93 1 24.88 6 TYR B C 1
ATOM 1710 O O . TYR B 1 6 ? 12.992 11.07 -10.711 1 24.88 6 TYR B O 1
ATOM 1718 N N . GLN B 1 7 ? 11.984 11.961 -12.125 1 28.78 7 GLN B N 1
ATOM 1719 C CA . GLN B 1 7 ? 10.75 11.656 -11.422 1 28.78 7 GLN B CA 1
ATOM 1720 C C . GLN B 1 7 ? 10.445 10.164 -11.445 1 28.78 7 GLN B C 1
ATOM 1722 O O . GLN B 1 7 ? 10.328 9.57 -12.523 1 28.78 7 GLN B O 1
ATOM 1727 N N . HIS B 1 8 ? 11.164 9.367 -10.602 1 29.94 8 HIS B N 1
ATOM 1728 C CA . HIS B 1 8 ? 11.266 7.918 -10.664 1 29.94 8 HIS B CA 1
ATOM 1729 C C . HIS B 1 8 ? 9.906 7.277 -10.922 1 29.94 8 HIS B C 1
ATOM 1731 O O . HIS B 1 8 ? 9.195 6.914 -9.984 1 29.94 8 HIS B O 1
ATOM 1737 N N . THR B 1 9 ? 8.977 7.832 -11.555 1 31.42 9 THR B N 1
ATOM 1738 C CA . THR B 1 9 ? 8.039 7.078 -12.383 1 31.42 9 THR B CA 1
ATOM 1739 C C . THR B 1 9 ? 8.719 5.859 -13 1 31.42 9 THR B C 1
ATOM 1741 O O . THR B 1 9 ? 9.828 5.961 -13.523 1 31.42 9 THR B O 1
ATOM 1744 N N . CYS B 1 10 ? 8.781 4.676 -12.305 1 30.86 10 CYS B N 1
ATOM 1745 C CA . CYS B 1 10 ? 9.242 3.68 -13.266 1 30.86 10 CYS B CA 1
ATOM 1746 C C . CYS B 1 10 ? 8.805 4.047 -14.68 1 30.86 10 CYS B C 1
ATOM 1748 O O . CYS B 1 10 ? 7.609 4.129 -14.969 1 30.86 10 CYS B O 1
ATOM 1750 N N . LYS B 1 11 ? 9.539 4.785 -15.445 1 32.06 11 LYS B N 1
ATOM 1751 C CA . LYS B 1 11 ? 9.312 5.176 -16.844 1 32.06 11 LYS B CA 1
ATOM 1752 C C . LYS B 1 11 ? 8.359 4.207 -17.531 1 32.06 11 LYS B C 1
ATOM 1754 O O . LYS B 1 11 ? 7.504 4.629 -18.312 1 32.06 11 LYS B O 1
ATOM 1759 N N . SER B 1 12 ? 8.828 3.018 -17.562 1 30.77 12 SER B N 1
ATOM 1760 C CA . SER B 1 12 ? 8.109 2.062 -18.391 1 30.77 12 SER B CA 1
ATOM 1761 C C . SER B 1 12 ? 6.691 1.834 -17.875 1 30.77 12 SER B C 1
ATOM 1763 O O . SER B 1 12 ? 5.781 1.527 -18.641 1 30.77 12 SER B O 1
ATOM 1765 N N . THR B 1 13 ? 6.625 1.647 -16.469 1 34.41 13 THR B N 1
ATOM 1766 C CA . THR B 1 13 ? 5.273 1.336 -16 1 34.41 13 THR B CA 1
ATOM 1767 C C . THR B 1 13 ? 4.629 2.555 -15.352 1 34.41 13 THR B C 1
ATOM 1769 O O . THR B 1 13 ? 3.436 2.541 -15.039 1 34.41 13 THR B O 1
ATOM 1772 N N . GLY B 1 14 ? 4.953 3.797 -15.391 1 35.72 14 GLY B N 1
ATOM 1773 C CA . GLY B 1 14 ? 4.312 4.965 -14.805 1 35.72 14 GLY B CA 1
ATOM 1774 C C . GLY B 1 14 ? 3.664 4.676 -13.461 1 35.72 14 GLY B C 1
ATOM 1775 O O . GLY B 1 14 ? 2.643 5.277 -13.117 1 35.72 14 GLY B O 1
ATOM 1776 N N . LEU B 1 15 ? 3.842 3.453 -12.836 1 37.16 15 LEU B N 1
ATOM 1777 C CA . LEU B 1 15 ? 3.076 2.871 -11.734 1 37.16 15 LEU B CA 1
ATOM 1778 C C . LEU B 1 15 ? 3.275 3.664 -10.453 1 37.16 15 LEU B C 1
ATOM 1780 O O . LEU B 1 15 ? 4.41 3.896 -10.031 1 37.16 15 LEU B O 1
ATOM 1784 N N . MET B 1 16 ? 2.695 4.898 -10.203 1 41.66 16 MET B N 1
ATOM 1785 C CA . MET B 1 16 ? 2.789 5.652 -8.953 1 41.66 16 MET B CA 1
ATOM 1786 C C . MET B 1 16 ? 2.369 4.793 -7.766 1 41.66 16 MET B C 1
ATOM 1788 O O . MET B 1 16 ? 1.373 4.07 -7.84 1 41.66 16 MET B O 1
ATOM 1792 N N . LEU B 1 17 ? 3.254 4.422 -6.781 1 48.16 17 LEU B N 1
ATOM 1793 C CA . LEU B 1 17 ? 3.426 3.863 -5.445 1 48.16 17 LEU B CA 1
ATOM 1794 C C . LEU B 1 17 ? 2.738 4.73 -4.398 1 48.16 17 LEU B C 1
ATOM 1796 O O . LEU B 1 17 ? 2.881 5.957 -4.41 1 48.16 17 LEU B O 1
ATOM 1800 N N . TRP B 1 18 ? 1.395 4.738 -4.082 1 64.06 18 TRP B N 1
ATOM 1801 C CA . TRP B 1 18 ? 0.898 5.504 -2.943 1 64.06 18 TRP B CA 1
ATOM 1802 C C . TRP B 1 18 ? -0.615 5.367 -2.814 1 64.06 18 TRP B C 1
ATOM 1804 O O . TRP B 1 18 ? -1.337 6.367 -2.812 1 64.06 18 TRP B O 1
ATOM 1814 N N . GLU B 1 19 ? -0.991 4.18 -2.562 1 69.5 19 GLU B N 1
ATOM 1815 C CA . GLU B 1 19 ? -2.428 3.922 -2.547 1 69.5 19 GLU B CA 1
ATOM 1816 C C . GLU B 1 19 ? -3.137 4.816 -1.535 1 69.5 19 GLU B C 1
ATOM 1818 O O . GLU B 1 19 ? -4.113 5.492 -1.871 1 69.5 19 GLU B O 1
ATOM 1823 N N . SER B 1 20 ? -2.596 4.91 -0.35 1 77.75 20 SER B N 1
ATOM 1824 C CA . SER B 1 20 ? -3.246 5.703 0.688 1 77.75 20 SER B CA 1
ATOM 1825 C C . SER B 1 20 ? -3.223 7.191 0.346 1 77.75 20 SER B C 1
ATOM 1827 O O . SER B 1 20 ? -4.207 7.898 0.566 1 77.75 20 SER B O 1
ATOM 1829 N N . ALA B 1 21 ? -2.094 7.594 -0.194 1 80.56 21 ALA B N 1
ATOM 1830 C CA . ALA B 1 21 ? -1.975 9 -0.57 1 80.56 21 ALA B CA 1
ATOM 1831 C C . ALA B 1 21 ? -2.943 9.352 -1.696 1 80.56 21 ALA B C 1
ATOM 1833 O O . ALA B 1 21 ? -3.582 10.406 -1.669 1 80.56 21 ALA B O 1
ATOM 1834 N N . GLN B 1 22 ? -3.105 8.5 -2.625 1 78.19 22 GLN B N 1
ATOM 1835 C CA . GLN B 1 22 ? -4.027 8.727 -3.734 1 78.19 22 GLN B CA 1
ATOM 1836 C C . GLN B 1 22 ? -5.473 8.734 -3.254 1 78.19 22 GLN B C 1
ATOM 1838 O O . GLN B 1 22 ? -6.285 9.531 -3.729 1 78.19 22 GLN B O 1
ATOM 1843 N N . PHE B 1 23 ? -5.719 7.848 -2.434 1 79.25 23 PHE B N 1
ATOM 1844 C CA . PHE B 1 23 ? -7.055 7.793 -1.858 1 79.25 23 PHE B CA 1
ATOM 1845 C C . PHE B 1 23 ? -7.387 9.094 -1.132 1 79.25 23 PHE B C 1
ATOM 1847 O O . PHE B 1 23 ? -8.422 9.703 -1.387 1 79.25 23 PHE B O 1
ATOM 1854 N N . MET B 1 24 ? -6.508 9.492 -0.264 1 85.56 24 MET B N 1
ATOM 1855 C CA . MET B 1 24 ? -6.719 10.711 0.509 1 85.56 24 MET B CA 1
ATOM 1856 C C . MET B 1 24 ? -6.781 11.93 -0.405 1 85.56 24 MET B C 1
ATOM 1858 O O . MET B 1 24 ? -7.586 12.836 -0.185 1 85.56 24 MET B O 1
ATOM 1862 N N . CYS B 1 25 ? -5.918 11.945 -1.349 1 83.94 25 CYS B N 1
ATOM 1863 C CA . CYS B 1 25 ? -5.914 13.039 -2.312 1 83.94 25 CYS B CA 1
ATOM 1864 C C . CYS B 1 25 ? -7.254 13.141 -3.029 1 83.94 25 CYS B C 1
ATOM 1866 O O . CYS B 1 25 ? -7.781 14.234 -3.219 1 83.94 25 CYS B O 1
ATOM 1868 N N . SER B 1 26 ? -7.809 12.023 -3.506 1 81.62 26 SER B N 1
ATOM 1869 C CA . SER B 1 26 ? -9.109 12 -4.172 1 81.62 26 SER B CA 1
ATOM 1870 C C . SER B 1 26 ? -10.211 12.492 -3.248 1 81.62 26 SER B C 1
ATOM 1872 O O . SER B 1 26 ? -11.109 13.219 -3.68 1 81.62 26 SER B O 1
ATOM 1874 N N . LEU B 1 27 ? -10.141 12.078 -2.055 1 84.75 27 LEU B N 1
ATOM 1875 C CA . LEU B 1 27 ? -11.125 12.508 -1.071 1 84.75 27 LEU B CA 1
ATOM 1876 C C . LEU B 1 27 ? -11.07 14.016 -0.864 1 84.75 27 LEU B C 1
ATOM 1878 O O . LEU B 1 27 ? -12.109 14.68 -0.793 1 84.75 27 LEU B O 1
ATOM 1882 N N . LEU B 1 28 ? -9.859 14.547 -0.752 1 89.56 28 LEU B N 1
ATOM 1883 C CA . LEU B 1 28 ? -9.695 15.984 -0.587 1 89.56 28 LEU B CA 1
ATOM 1884 C C . LEU B 1 28 ? -10.227 16.734 -1.804 1 89.56 28 LEU B C 1
ATOM 1886 O O . LEU B 1 28 ? -10.875 17.766 -1.662 1 89.56 28 LEU B O 1
ATOM 1890 N N . ALA B 1 29 ? -9.906 16.203 -2.93 1 87.19 29 ALA B N 1
ATOM 1891 C CA . ALA B 1 29 ? -10.336 16.828 -4.172 1 87.19 29 ALA B CA 1
ATOM 1892 C C . ALA B 1 29 ? -11.852 16.891 -4.266 1 87.19 29 ALA B C 1
ATOM 1894 O O . ALA B 1 29 ? -12.422 17.891 -4.711 1 87.19 29 ALA B O 1
ATOM 1895 N N . GLU B 1 30 ? -12.484 15.82 -3.881 1 86.56 30 GLU B N 1
ATOM 1896 C CA . GLU B 1 30 ? -13.938 15.734 -3.967 1 86.56 30 GLU B CA 1
ATOM 1897 C C . GLU B 1 30 ? -14.609 16.484 -2.814 1 86.56 30 GLU B C 1
ATOM 1899 O O . GLU B 1 30 ? -15.797 16.781 -2.875 1 86.56 30 GLU B O 1
ATOM 1904 N N . ASN B 1 31 ? -13.812 16.75 -1.735 1 89.81 31 ASN B N 1
ATOM 1905 C CA . ASN B 1 31 ? -14.336 17.422 -0.546 1 89.81 31 ASN B CA 1
ATOM 1906 C C . ASN B 1 31 ? -13.422 18.547 -0.084 1 89.81 31 ASN B C 1
ATOM 1908 O O . ASN B 1 31 ? -12.867 18.484 1.014 1 89.81 31 ASN B O 1
ATOM 1912 N N . PRO B 1 32 ? -13.367 19.609 -0.863 1 91.5 32 PRO B N 1
ATOM 1913 C CA . PRO B 1 32 ? -12.461 20.703 -0.5 1 91.5 32 PRO B CA 1
ATOM 1914 C C . PRO B 1 32 ? -12.773 21.297 0.871 1 91.5 32 PRO B C 1
ATOM 1916 O O . PRO B 1 32 ? -11.891 21.891 1.506 1 91.5 32 PRO B O 1
ATOM 1919 N N . SER B 1 33 ? -13.953 21.094 1.366 1 90.94 33 SER B N 1
ATOM 1920 C CA . SER B 1 33 ? -14.375 21.672 2.641 1 90.94 33 SER B CA 1
ATOM 1921 C C . SER B 1 33 ? -13.562 21.094 3.797 1 90.94 33 SER B C 1
ATOM 1923 O O . SER B 1 33 ? -13.516 21.688 4.879 1 90.94 33 SER B O 1
ATOM 1925 N N . ILE B 1 34 ? -12.969 19.984 3.588 1 90.62 34 ILE B N 1
ATOM 1926 C CA . ILE B 1 34 ? -12.164 19.344 4.621 1 90.62 34 ILE B CA 1
ATOM 1927 C C . ILE B 1 34 ? -11.031 20.281 5.047 1 90.62 34 ILE B C 1
ATOM 1929 O O . ILE B 1 34 ? -10.695 20.359 6.23 1 90.62 34 ILE B O 1
ATOM 1933 N N . VAL B 1 35 ? -10.5 21.094 4.051 1 94 35 VAL B N 1
ATOM 1934 C CA . VAL B 1 35 ? -9.297 21.859 4.367 1 94 35 VAL B CA 1
ATOM 1935 C C . VAL B 1 35 ? -9.508 23.328 3.988 1 94 35 VAL B C 1
ATOM 1937 O O . VAL B 1 35 ? -8.609 24.156 4.172 1 94 35 VAL B O 1
ATOM 1940 N N . ALA B 1 36 ? -10.641 23.703 3.496 1 95.06 36 ALA B N 1
ATOM 1941 C CA . ALA B 1 36 ? -10.883 25.047 2.99 1 95.06 36 ALA B CA 1
ATOM 1942 C C . ALA B 1 36 ? -10.617 26.094 4.07 1 95.06 36 ALA B C 1
ATOM 1944 O O . ALA B 1 36 ? -11.156 26 5.176 1 95.06 36 ALA B O 1
ATOM 1945 N N . GLY B 1 37 ? -9.742 27.016 3.688 1 94 37 GLY B N 1
ATOM 1946 C CA . GLY B 1 37 ? -9.461 28.141 4.57 1 94 37 GLY B CA 1
ATOM 1947 C C . GLY B 1 37 ? -8.648 27.734 5.789 1 94 37 GLY B C 1
ATOM 1948 O O . GLY B 1 37 ? -8.477 28.547 6.711 1 94 37 GLY B O 1
ATOM 1949 N N . LYS B 1 38 ? -8.172 26.594 5.848 1 93.75 38 LYS B N 1
ATOM 1950 C CA . LYS B 1 38 ? -7.469 26.094 7.023 1 93.75 38 LYS B CA 1
ATOM 1951 C C . LYS B 1 38 ? -5.957 26.141 6.82 1 93.75 38 LYS B C 1
ATOM 1953 O O . LYS B 1 38 ? -5.48 26.125 5.684 1 93.75 38 LYS B O 1
ATOM 1958 N N . ARG B 1 39 ? -5.25 26.312 7.891 1 95.56 39 ARG B N 1
ATOM 1959 C CA . ARG B 1 39 ? -3.818 26.031 7.918 1 95.56 39 ARG B CA 1
ATOM 1960 C C . ARG B 1 39 ? -3.566 24.516 7.965 1 95.56 39 ARG B C 1
ATOM 1962 O O . ARG B 1 39 ? -3.891 23.859 8.953 1 95.56 39 ARG B O 1
ATOM 1969 N N . VAL B 1 40 ? -2.986 23.969 6.934 1 96.38 40 VAL B N 1
ATOM 1970 C CA . VAL B 1 40 ? -2.889 22.516 6.789 1 96.38 40 VAL B CA 1
ATOM 1971 C C . VAL B 1 40 ? -1.427 22.078 6.879 1 96.38 40 VAL B C 1
ATOM 1973 O O . VAL B 1 40 ? -0.547 22.719 6.301 1 96.38 40 VAL B O 1
ATOM 1976 N N . LEU B 1 41 ? -1.212 21.031 7.66 1 98.12 41 LEU B N 1
ATOM 1977 C CA . LEU B 1 41 ? 0.093 20.391 7.762 1 98.12 41 LEU B CA 1
ATOM 1978 C C . LEU B 1 41 ? 0.027 18.938 7.277 1 98.12 41 LEU B C 1
ATOM 1980 O O . LEU B 1 41 ? -0.835 18.172 7.711 1 98.12 41 LEU B O 1
ATOM 1984 N N . GLU B 1 42 ? 0.827 18.578 6.324 1 97.88 42 GLU B N 1
ATOM 1985 C CA . GLU B 1 42 ? 0.996 17.172 5.977 1 97.88 42 GLU B CA 1
ATOM 1986 C C . GLU B 1 42 ? 2.26 16.594 6.609 1 97.88 42 GLU B C 1
ATOM 1988 O O . GLU B 1 42 ? 3.354 17.141 6.422 1 97.88 42 GLU B O 1
ATOM 1993 N N . MET B 1 43 ? 2.1 15.609 7.383 1 96.56 43 MET B N 1
ATOM 1994 C CA . MET B 1 43 ? 3.219 14.891 7.988 1 96.56 43 MET B CA 1
ATOM 1995 C C . MET B 1 43 ? 3.588 13.664 7.16 1 96.56 43 MET B C 1
ATOM 1997 O O . MET B 1 43 ? 2.736 12.812 6.883 1 96.56 43 MET B O 1
ATOM 2001 N N . GLY B 1 44 ? 4.867 13.555 6.82 1 93.44 44 GLY B N 1
ATOM 2002 C CA . GLY B 1 44 ? 5.309 12.453 5.984 1 93.44 44 GLY B CA 1
ATOM 2003 C C . GLY B 1 44 ? 4.793 12.539 4.562 1 93.44 44 GLY B C 1
ATOM 2004 O O . GLY B 1 44 ? 4.215 11.578 4.047 1 93.44 44 GLY B O 1
ATOM 2005 N N . CYS B 1 45 ? 5.074 13.664 3.908 1 90.19 45 CYS B N 1
ATOM 2006 C CA . CYS B 1 45 ? 4.48 13.914 2.6 1 90.19 45 CYS B CA 1
ATOM 2007 C C . CYS B 1 45 ? 5.195 13.117 1.517 1 90.19 45 CYS B C 1
ATOM 2009 O O . CYS B 1 45 ? 4.676 12.953 0.41 1 90.19 45 CYS B O 1
ATOM 2011 N N . GLY B 1 46 ? 6.402 12.656 1.753 1 84.56 46 GLY B N 1
ATOM 2012 C CA . GLY B 1 46 ? 7.176 11.945 0.75 1 84.56 46 GLY B CA 1
ATOM 2013 C C . GLY B 1 46 ? 7.613 12.828 -0.403 1 84.56 46 GLY B C 1
ATOM 2014 O O . GLY B 1 46 ? 7.656 14.055 -0.273 1 84.56 46 GLY B O 1
ATOM 2015 N N . SER B 1 47 ? 7.918 12.195 -1.506 1 82 47 SER B N 1
ATOM 2016 C CA . SER B 1 47 ? 8.453 12.945 -2.639 1 82 47 SER B CA 1
ATOM 2017 C C . SER B 1 47 ? 7.332 13.43 -3.557 1 82 47 SER B C 1
ATOM 2019 O O . SER B 1 47 ? 7.539 14.336 -4.367 1 82 47 SER B O 1
ATOM 2021 N N . ALA B 1 48 ? 6.211 12.844 -3.467 1 75.81 48 ALA B N 1
ATOM 2022 C CA . ALA B 1 48 ? 5.125 13.195 -4.379 1 75.81 48 ALA B CA 1
ATOM 2023 C C . ALA B 1 48 ? 4.301 14.359 -3.828 1 75.81 48 ALA B C 1
ATOM 2025 O O . ALA B 1 48 ? 3.924 15.266 -4.57 1 75.81 48 ALA B O 1
ATOM 2026 N N . GLY B 1 49 ? 4.012 14.273 -2.521 1 80.62 49 GLY B N 1
ATOM 2027 C CA . GLY B 1 49 ? 3.285 15.352 -1.867 1 80.62 49 GLY B CA 1
ATOM 2028 C C . GLY B 1 49 ? 1.922 15.609 -2.48 1 80.62 49 GLY B C 1
ATOM 2029 O O . GLY B 1 49 ? 1.481 16.75 -2.566 1 80.62 49 GLY B O 1
ATOM 2030 N N . ILE B 1 50 ? 1.309 14.625 -2.938 1 79.31 50 ILE B N 1
ATOM 2031 C CA . ILE B 1 50 ? 0.094 14.812 -3.725 1 79.31 50 ILE B CA 1
ATOM 2032 C C . ILE B 1 50 ? -1.028 15.328 -2.828 1 79.31 50 ILE B C 1
ATOM 2034 O O . ILE B 1 50 ? -1.852 16.141 -3.258 1 79.31 50 ILE B O 1
ATOM 2038 N N . CYS B 1 51 ? -1.059 14.938 -1.596 1 87.5 51 CYS B N 1
ATOM 2039 C CA . CYS B 1 51 ? -2.09 15.43 -0.689 1 87.5 51 CYS B CA 1
ATOM 2040 C C . CYS B 1 51 ? -1.926 16.922 -0.435 1 87.5 51 CYS B C 1
ATOM 2042 O O . CYS B 1 51 ? -2.9 17.672 -0.478 1 87.5 51 CYS B O 1
ATOM 2044 N N . SER B 1 52 ? -0.716 17.312 -0.261 1 91.25 52 SER B N 1
ATOM 2045 C CA . SER B 1 52 ? -0.432 18.719 -0.049 1 91.25 52 SER B CA 1
ATOM 2046 C C . SER B 1 52 ? -0.798 19.547 -1.276 1 91.25 52 SER B C 1
ATOM 2048 O O . SER B 1 52 ? -1.39 20.625 -1.153 1 91.25 52 SER B O 1
ATOM 2050 N N . MET B 1 53 ? -0.499 19.062 -2.418 1 88.31 53 MET B N 1
ATOM 2051 C CA . MET B 1 53 ? -0.763 19.797 -3.654 1 88.31 53 MET B CA 1
ATOM 2052 C C . MET B 1 53 ? -2.262 19.984 -3.869 1 88.31 53 MET B C 1
ATOM 2054 O O . MET B 1 53 ? -2.709 21.062 -4.254 1 88.31 53 MET B O 1
ATOM 2058 N N . VAL B 1 54 ? -3.041 19 -3.65 1 88.19 54 VAL B N 1
ATOM 2059 C CA . VAL B 1 54 ? -4.488 19.078 -3.816 1 88.19 54 VAL B CA 1
ATOM 2060 C C . VAL B 1 54 ? -5.082 19.984 -2.734 1 88.19 54 VAL B C 1
ATOM 2062 O O . VAL B 1 54 ? -5.965 20.797 -3.012 1 88.19 54 VAL B O 1
ATOM 2065 N N . ALA B 1 55 ? -4.586 19.828 -1.508 1 92.94 55 ALA B N 1
ATOM 2066 C CA . ALA B 1 55 ? -5.082 20.641 -0.399 1 92.94 55 ALA B CA 1
ATOM 2067 C C . ALA B 1 55 ? -4.844 22.125 -0.657 1 92.94 55 ALA B C 1
ATOM 2069 O O . ALA B 1 55 ? -5.648 22.969 -0.257 1 92.94 55 ALA B O 1
ATOM 2070 N N . ALA B 1 56 ? -3.795 22.469 -1.336 1 93.06 56 ALA B N 1
ATOM 2071 C CA . ALA B 1 56 ? -3.408 23.859 -1.583 1 93.06 56 ALA B CA 1
ATOM 2072 C C . ALA B 1 56 ? -4.465 24.594 -2.414 1 93.06 56 ALA B C 1
ATOM 2074 O O . ALA B 1 56 ? -4.539 25.812 -2.395 1 93.06 56 ALA B O 1
ATOM 2075 N N . SER B 1 57 ? -5.207 23.859 -3.109 1 92.19 57 SER B N 1
ATOM 2076 C CA . SER B 1 57 ? -6.211 24.469 -3.977 1 92.19 57 SER B CA 1
ATOM 2077 C C . SER B 1 57 ? -7.312 25.141 -3.16 1 92.19 57 SER B C 1
ATOM 2079 O O . SER B 1 57 ? -8.016 26.016 -3.662 1 92.19 57 SER B O 1
ATOM 2081 N N . SER B 1 58 ? -7.477 24.734 -1.897 1 94.69 58 SER B N 1
ATOM 2082 C CA . SER B 1 58 ? -8.578 25.297 -1.124 1 94.69 58 SER B CA 1
ATOM 2083 C C . SER B 1 58 ? -8.109 25.766 0.247 1 94.69 58 SER B C 1
ATOM 2085 O O . SER B 1 58 ? -8.758 26.609 0.878 1 94.69 58 SER B O 1
ATOM 2087 N N . ALA B 1 59 ? -7.008 25.297 0.706 1 95.12 59 ALA B N 1
ATOM 2088 C CA . ALA B 1 59 ? -6.496 25.656 2.027 1 95.12 59 ALA B CA 1
ATOM 2089 C C . ALA B 1 59 ? -6.012 27.094 2.062 1 95.12 59 ALA B C 1
ATOM 2091 O O . ALA B 1 59 ? -5.742 27.703 1.019 1 95.12 59 ALA B O 1
ATOM 2092 N N . GLN B 1 60 ? -6.004 27.719 3.281 1 94.25 60 GLN B N 1
ATOM 2093 C CA . GLN B 1 60 ? -5.316 29 3.439 1 94.25 60 GLN B CA 1
ATOM 2094 C C . GLN B 1 60 ? -3.844 28.875 3.059 1 94.25 60 GLN B C 1
ATOM 2096 O O . GLN B 1 60 ? -3.336 29.688 2.27 1 94.25 60 GLN B O 1
ATOM 2101 N N . PHE B 1 61 ? -3.17 27.922 3.604 1 94.75 61 PHE B N 1
ATOM 2102 C CA . PHE B 1 61 ? -1.827 27.516 3.201 1 94.75 61 PHE B CA 1
ATOM 2103 C C . PHE B 1 61 ? -1.536 26.094 3.652 1 94.75 61 PHE B C 1
ATOM 2105 O O . PHE B 1 61 ? -2.254 25.531 4.492 1 94.75 61 PHE B O 1
ATOM 2112 N N . VAL B 1 62 ? -0.538 25.469 3.012 1 96.5 62 VAL B N 1
ATOM 2113 C CA . VAL B 1 62 ? -0.157 24.078 3.293 1 96.5 62 VAL B CA 1
ATOM 2114 C C . VAL B 1 62 ? 1.341 24 3.584 1 96.5 62 VAL B C 1
ATOM 2116 O O . VAL B 1 62 ? 2.146 24.625 2.889 1 96.5 62 VAL B O 1
ATOM 2119 N N . VAL B 1 63 ? 1.69 23.375 4.656 1 97.38 63 VAL B N 1
ATOM 2120 C CA . VAL B 1 63 ? 3.082 23.016 4.902 1 97.38 63 VAL B CA 1
ATOM 2121 C C . VAL B 1 63 ? 3.268 21.516 4.707 1 97.38 63 VAL B C 1
ATOM 2123 O O . VAL B 1 63 ? 2.676 20.703 5.434 1 97.38 63 VAL B O 1
ATOM 2126 N N . ALA B 1 64 ? 4.008 21.141 3.707 1 96.69 64 ALA B N 1
ATOM 2127 C CA . ALA B 1 64 ? 4.367 19.734 3.449 1 96.69 64 ALA B CA 1
ATOM 2128 C C . ALA B 1 64 ? 5.684 19.375 4.133 1 96.69 64 ALA B C 1
ATOM 2130 O O . ALA B 1 64 ? 6.703 20.047 3.93 1 96.69 64 ALA B O 1
ATOM 2131 N N . THR B 1 65 ? 5.664 18.297 4.941 1 97.5 65 THR B N 1
ATOM 2132 C CA . THR B 1 65 ? 6.871 17.969 5.691 1 97.5 65 THR B CA 1
ATOM 2133 C C . THR B 1 65 ? 7.238 16.5 5.523 1 97.5 65 THR B C 1
ATOM 2135 O O . THR B 1 65 ? 6.367 15.664 5.277 1 97.5 65 THR B O 1
ATOM 2138 N N . ASP B 1 66 ? 8.461 16.234 5.641 1 94.88 66 ASP B N 1
ATOM 2139 C CA . ASP B 1 66 ? 9.047 14.898 5.66 1 94.88 66 ASP B CA 1
ATOM 2140 C C . ASP B 1 66 ? 10.406 14.906 6.359 1 94.88 66 ASP B C 1
ATOM 2142 O O . ASP B 1 66 ? 11.055 15.953 6.457 1 94.88 66 ASP B O 1
ATOM 2146 N N . GLY B 1 67 ? 10.766 13.773 6.934 1 94.56 67 GLY B N 1
ATOM 2147 C CA . GLY B 1 67 ? 12.055 13.68 7.605 1 94.56 67 GLY B CA 1
ATOM 2148 C C . GLY B 1 67 ? 13.211 13.461 6.648 1 94.56 67 GLY B C 1
ATOM 2149 O O . GLY B 1 67 ? 14.375 13.664 7.012 1 94.56 67 GLY B O 1
ATOM 2150 N N . ASP B 1 68 ? 12.922 13.031 5.434 1 89.88 68 ASP B N 1
ATOM 2151 C CA . ASP B 1 68 ? 13.938 12.664 4.457 1 89.88 68 ASP B CA 1
ATOM 2152 C C . ASP B 1 68 ? 14.242 13.828 3.516 1 89.88 68 ASP B C 1
ATOM 2154 O O . ASP B 1 68 ? 13.391 14.219 2.709 1 89.88 68 ASP B O 1
ATOM 2158 N N . ALA B 1 69 ? 15.461 14.281 3.498 1 90.12 69 ALA B N 1
ATOM 2159 C CA . ALA B 1 69 ? 15.875 15.438 2.703 1 90.12 69 ALA B CA 1
ATOM 2160 C C . ALA B 1 69 ? 15.781 15.141 1.211 1 90.12 69 ALA B C 1
ATOM 2162 O O . ALA B 1 69 ? 15.422 16.016 0.416 1 90.12 69 ALA B O 1
ATOM 2163 N N . GLU B 1 70 ? 16.109 13.977 0.866 1 85.44 70 GLU B N 1
ATOM 2164 C CA . GLU B 1 70 ? 16.062 13.609 -0.544 1 85.44 70 GLU B CA 1
ATOM 2165 C C . GLU B 1 70 ? 14.633 13.648 -1.074 1 85.44 70 GLU B C 1
ATOM 2167 O O . GLU B 1 70 ? 14.398 14.109 -2.193 1 85.44 70 GLU B O 1
ATOM 2172 N N . SER B 1 71 ? 13.758 13.133 -0.269 1 85.12 71 SER B N 1
ATOM 2173 C CA . SER B 1 71 ? 12.344 13.188 -0.642 1 85.12 71 SER B CA 1
ATOM 2174 C C . SER B 1 71 ? 11.883 14.625 -0.829 1 85.12 71 SER B C 1
ATOM 2176 O O . SER B 1 71 ? 11.148 14.93 -1.772 1 85.12 71 SER B O 1
ATOM 2178 N N . LEU B 1 72 ? 12.344 15.508 0.008 1 91.88 72 LEU B N 1
ATOM 2179 C CA . LEU B 1 72 ? 11.93 16.906 -0.052 1 91.88 72 LEU B CA 1
ATOM 2180 C C . LEU B 1 72 ? 12.516 17.594 -1.282 1 91.88 72 LEU B C 1
ATOM 2182 O O . LEU B 1 72 ? 11.852 18.422 -1.903 1 91.88 72 LEU B O 1
ATOM 2186 N N . ASP B 1 73 ? 13.688 17.281 -1.648 1 90 73 ASP B N 1
ATOM 2187 C CA . ASP B 1 73 ? 14.289 17.828 -2.855 1 90 73 ASP B CA 1
ATOM 2188 C C . ASP B 1 73 ? 13.492 17.453 -4.098 1 90 73 ASP B C 1
ATOM 2190 O O . ASP B 1 73 ? 13.227 18.297 -4.957 1 90 73 ASP B O 1
ATOM 2194 N N . LEU B 1 74 ? 13.133 16.219 -4.105 1 81.94 74 LEU B N 1
ATOM 2195 C CA . LEU B 1 74 ? 12.328 15.734 -5.223 1 81.94 74 LEU B CA 1
ATOM 2196 C C . LEU B 1 74 ? 10.961 16.422 -5.242 1 81.94 74 LEU B C 1
ATOM 2198 O O . LEU B 1 74 ? 10.461 16.781 -6.312 1 81.94 74 LEU B O 1
ATOM 2202 N N . LEU B 1 75 ? 10.445 16.594 -4.09 1 86.12 75 LEU B N 1
ATOM 2203 C CA . LEU B 1 75 ? 9.156 17.266 -3.996 1 86.12 75 LEU B CA 1
ATOM 2204 C C . LEU B 1 75 ? 9.266 18.703 -4.504 1 86.12 75 LEU B C 1
ATOM 2206 O O . LEU B 1 75 ? 8.383 19.172 -5.227 1 86.12 75 LEU B O 1
ATOM 2210 N N . ARG B 1 76 ? 10.25 19.391 -4.152 1 91.81 76 ARG B N 1
ATOM 2211 C CA . ARG B 1 76 ? 10.445 20.75 -4.621 1 91.81 76 ARG B CA 1
ATOM 2212 C C . ARG B 1 76 ? 10.523 20.812 -6.145 1 91.81 76 ARG B C 1
ATOM 2214 O O . ARG B 1 76 ? 9.914 21.688 -6.77 1 91.81 76 ARG B O 1
ATOM 2221 N N . GLN B 1 77 ? 11.203 19.875 -6.641 1 84.31 77 GLN B N 1
ATOM 2222 C CA . GLN B 1 77 ? 11.297 19.812 -8.094 1 84.31 77 GLN B CA 1
ATOM 2223 C C . GLN B 1 77 ? 9.938 19.531 -8.719 1 84.31 77 GLN B C 1
ATOM 2225 O O . GLN B 1 77 ? 9.555 20.172 -9.703 1 84.31 77 GLN B O 1
ATOM 2230 N N . ASN B 1 78 ? 9.273 18.625 -8.109 1 75.19 78 ASN B N 1
ATOM 2231 C CA . ASN B 1 78 ? 7.961 18.25 -8.609 1 75.19 78 ASN B CA 1
ATOM 2232 C C . ASN B 1 78 ? 6.973 19.406 -8.547 1 75.19 78 ASN B C 1
ATOM 2234 O O . ASN B 1 78 ? 6.219 19.641 -9.492 1 75.19 78 ASN B O 1
ATOM 2238 N N . THR B 1 79 ? 6.945 20.047 -7.488 1 82.75 79 THR B N 1
ATOM 2239 C CA . THR B 1 79 ? 6 21.141 -7.305 1 82.75 79 THR B CA 1
ATOM 2240 C C . THR B 1 79 ? 6.344 22.312 -8.227 1 82.75 79 THR B C 1
ATOM 2242 O O . THR B 1 79 ? 5.453 22.938 -8.812 1 82.75 79 THR B O 1
ATOM 2245 N N . SER B 1 80 ? 7.566 22.578 -8.398 1 83.75 80 SER B N 1
ATOM 2246 C CA . SER B 1 80 ? 7.996 23.672 -9.266 1 83.75 80 SER B CA 1
ATOM 2247 C C . SER B 1 80 ? 7.637 23.391 -10.727 1 83.75 80 SER B C 1
ATOM 2249 O O . SER B 1 80 ? 7.324 24.312 -11.477 1 83.75 80 SER B O 1
ATOM 2251 N N . SER B 1 81 ? 7.559 22.156 -11.039 1 76.62 81 SER B N 1
ATOM 2252 C CA . SER B 1 81 ? 7.312 21.766 -12.422 1 76.62 81 SER B CA 1
ATOM 2253 C C . SER B 1 81 ? 5.816 21.625 -12.703 1 76.62 81 SER B C 1
ATOM 2255 O O . SER B 1 81 ? 5.379 21.781 -13.844 1 76.62 81 SER B O 1
ATOM 2257 N N . ASN B 1 82 ? 5.051 21.375 -11.68 1 70.5 82 ASN B N 1
ATOM 2258 C CA . ASN B 1 82 ? 3.678 20.969 -11.945 1 70.5 82 ASN B CA 1
ATOM 2259 C C . ASN B 1 82 ? 2.67 22 -11.445 1 70.5 82 ASN B C 1
ATOM 2261 O O . ASN B 1 82 ? 1.51 21.984 -11.859 1 70.5 82 ASN B O 1
ATOM 2265 N N . LEU B 1 83 ? 3.078 22.828 -10.555 1 81.62 83 LEU B N 1
ATOM 2266 C CA . LEU B 1 83 ? 2.115 23.75 -9.953 1 81.62 83 LEU B CA 1
ATOM 2267 C C . LEU B 1 83 ? 2.291 25.156 -10.508 1 81.62 83 LEU B C 1
ATOM 2269 O O . LEU B 1 83 ? 3.408 25.578 -10.836 1 81.62 83 LEU B O 1
ATOM 2273 N N . ASP B 1 84 ? 1.245 25.797 -10.68 1 87 84 ASP B N 1
ATOM 2274 C CA . ASP B 1 84 ? 1.32 27.203 -11.055 1 87 84 ASP B CA 1
ATOM 2275 C C . ASP B 1 84 ? 1.813 28.062 -9.891 1 87 84 ASP B C 1
ATOM 2277 O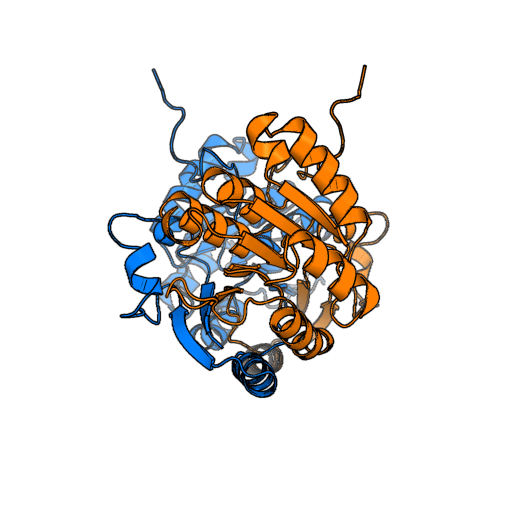 O . ASP B 1 84 ? 1.946 27.578 -8.766 1 87 84 ASP B O 1
ATOM 2281 N N . ALA B 1 85 ? 2.08 29.281 -10.188 1 87.62 85 ALA B N 1
ATOM 2282 C CA . ALA B 1 85 ? 2.707 30.188 -9.227 1 87.62 85 ALA B CA 1
ATOM 2283 C C . ALA B 1 85 ? 1.795 30.438 -8.023 1 87.62 85 ALA B C 1
ATOM 2285 O O . ALA B 1 85 ? 2.264 30.516 -6.887 1 87.62 85 ALA B O 1
ATOM 2286 N N . GLU B 1 86 ? 0.555 30.578 -8.234 1 89.12 86 GLU B N 1
ATOM 2287 C CA . GLU B 1 86 ? -0.387 30.844 -7.156 1 89.12 86 GLU B CA 1
ATOM 2288 C C . GLU B 1 86 ? -0.42 29.703 -6.148 1 89.12 86 GLU B C 1
ATOM 2290 O O . GLU B 1 86 ? -0.379 29.938 -4.938 1 89.12 86 GLU B O 1
ATOM 2295 N N . LEU B 1 87 ? -0.511 28.516 -6.676 1 88.94 87 LEU B N 1
ATOM 2296 C CA . LEU B 1 87 ? -0.542 27.344 -5.812 1 88.94 87 LEU B CA 1
ATOM 2297 C C . LEU B 1 87 ? 0.804 27.141 -5.125 1 88.94 87 LEU B C 1
ATOM 2299 O O . LEU B 1 87 ? 0.856 26.734 -3.961 1 88.94 87 LEU B O 1
ATOM 2303 N N . LEU B 1 88 ? 1.844 27.391 -5.855 1 90.25 88 LEU B N 1
ATOM 2304 C CA . LEU B 1 88 ? 3.186 27.25 -5.301 1 90.25 88 LEU B CA 1
ATOM 2305 C C . LEU B 1 88 ? 3.371 28.156 -4.09 1 90.25 88 LEU B C 1
ATOM 2307 O O . LEU B 1 88 ? 4.039 27.781 -3.125 1 90.25 88 LEU B O 1
ATOM 2311 N N . ASN B 1 89 ? 2.773 29.281 -4.148 1 91.75 89 ASN B N 1
ATOM 2312 C CA . ASN B 1 89 ? 2.893 30.234 -3.062 1 91.75 89 ASN B CA 1
ATOM 2313 C C . ASN B 1 89 ? 2.119 29.797 -1.827 1 91.75 89 ASN B C 1
ATOM 2315 O O . ASN B 1 89 ? 2.332 30.312 -0.732 1 91.75 89 ASN B O 1
ATOM 2319 N N . ARG B 1 90 ? 1.259 28.859 -1.968 1 93.75 90 ARG B N 1
ATOM 2320 C CA . ARG B 1 90 ? 0.436 28.406 -0.855 1 93.75 90 ARG B CA 1
ATOM 2321 C C . ARG B 1 90 ? 1.036 27.156 -0.215 1 93.75 90 ARG B C 1
ATOM 2323 O O . ARG B 1 90 ? 0.506 26.641 0.772 1 93.75 90 ARG B O 1
ATOM 2330 N N . ILE B 1 91 ? 2.127 26.672 -0.756 1 95.38 91 ILE B N 1
ATOM 2331 C CA . ILE B 1 91 ? 2.736 25.453 -0.23 1 95.38 91 ILE B CA 1
ATOM 2332 C C . ILE B 1 91 ? 4.152 25.75 0.259 1 95.38 91 ILE B C 1
ATOM 2334 O O . ILE B 1 91 ? 4.965 26.312 -0.481 1 95.38 91 ILE B O 1
ATOM 2338 N N . SER B 1 92 ? 4.457 25.5 1.445 1 96 92 SER B N 1
ATOM 2339 C CA . SER B 1 92 ? 5.812 25.5 1.99 1 96 92 SER B CA 1
ATOM 2340 C C . SER B 1 92 ? 6.305 24.078 2.246 1 96 92 SER B C 1
ATOM 2342 O O . SER B 1 92 ? 5.555 23.234 2.73 1 96 92 SER B O 1
ATOM 2344 N N . ILE B 1 93 ? 7.488 23.812 1.879 1 96.38 93 ILE B N 1
ATOM 2345 C CA . ILE B 1 93 ? 8.109 22.516 2.062 1 96.38 93 ILE B CA 1
ATOM 2346 C C . ILE B 1 93 ? 9.195 22.594 3.125 1 96.38 93 ILE B C 1
ATOM 2348 O O . ILE B 1 93 ? 10.125 23.406 3.006 1 96.38 93 ILE B O 1
ATOM 2352 N N . ARG B 1 94 ? 9.109 21.766 4.184 1 97.12 94 ARG B N 1
ATOM 2353 C CA . ARG B 1 94 ? 10.047 21.844 5.297 1 97.12 94 ARG B CA 1
ATOM 2354 C C . ARG B 1 94 ? 10.398 20.453 5.824 1 97.12 94 ARG B C 1
ATOM 2356 O O . ARG B 1 94 ? 9.555 19.562 5.824 1 97.12 94 ARG B O 1
ATOM 2363 N N . LYS B 1 95 ? 11.602 20.391 6.273 1 97.56 95 LYS B N 1
ATOM 2364 C CA . LYS B 1 95 ? 12.008 19.172 6.969 1 97.56 95 LYS B CA 1
ATOM 2365 C C . LYS B 1 95 ? 11.352 19.078 8.344 1 97.56 95 LYS B C 1
ATOM 2367 O O . LYS B 1 95 ? 11.258 20.062 9.062 1 97.56 95 LYS B O 1
ATOM 2372 N N . LEU B 1 96 ? 10.914 17.922 8.703 1 97.94 96 LEU B N 1
ATOM 2373 C CA . LEU B 1 96 ? 10.359 17.641 10.023 1 97.94 96 LEU B CA 1
ATOM 2374 C C . LEU B 1 96 ? 10.664 16.203 10.438 1 97.94 96 LEU B C 1
ATOM 2376 O O . LEU B 1 96 ? 10.023 15.266 9.961 1 97.94 96 LEU B O 1
ATOM 2380 N N . PHE B 1 97 ? 11.664 16.078 11.188 1 96.69 97 PHE B N 1
ATOM 2381 C CA . PHE B 1 97 ? 11.922 14.805 11.867 1 96.69 97 PHE B CA 1
ATOM 2382 C C . PHE B 1 97 ? 11.125 14.711 13.156 1 96.69 97 PHE B C 1
ATOM 2384 O O . PHE B 1 97 ? 11.328 15.508 14.078 1 96.69 97 PHE B O 1
ATOM 2391 N N . TRP B 1 98 ? 10.227 13.766 13.172 1 96.75 98 TRP B N 1
ATOM 2392 C CA . TRP B 1 98 ? 9.32 13.68 14.312 1 96.75 98 TRP B CA 1
ATOM 2393 C C . TRP B 1 98 ? 10.094 13.508 15.617 1 96.75 98 TRP B C 1
ATOM 2395 O O . TRP B 1 98 ? 10.961 12.633 15.711 1 96.75 98 TRP B O 1
ATOM 2405 N N . GLY B 1 99 ? 9.82 14.242 16.531 1 94.38 99 GLY B N 1
ATOM 2406 C CA . GLY B 1 99 ? 10.5 14.219 17.812 1 94.38 99 GLY B CA 1
ATOM 2407 C C . GLY B 1 99 ? 11.641 15.219 17.906 1 94.38 99 GLY B C 1
ATOM 2408 O O . GLY B 1 99 ? 12.18 15.453 18.984 1 94.38 99 GLY B O 1
ATOM 2409 N N . ASP B 1 100 ? 12.039 15.781 16.844 1 96.81 100 ASP B N 1
ATOM 2410 C CA . ASP B 1 100 ? 13.094 16.797 16.844 1 96.81 100 ASP B CA 1
ATOM 2411 C C . ASP B 1 100 ? 12.531 18.172 17.203 1 96.81 100 ASP B C 1
ATOM 2413 O O . ASP B 1 100 ? 11.805 18.766 16.406 1 96.81 100 ASP B O 1
ATOM 2417 N N . GLU B 1 101 ? 12.969 18.719 18.266 1 96.38 101 GLU B N 1
ATOM 2418 C CA . GLU B 1 101 ? 12.406 19.953 18.812 1 96.38 101 GLU B CA 1
ATOM 2419 C C . GLU B 1 101 ? 12.688 21.141 17.891 1 96.38 101 GLU B C 1
ATOM 2421 O O . GLU B 1 101 ? 11.859 22.047 17.766 1 96.38 101 GLU B O 1
ATOM 2426 N N . ASP B 1 102 ? 13.836 21.188 17.344 1 97.31 102 ASP B N 1
ATOM 2427 C CA . ASP B 1 102 ? 14.18 22.297 16.453 1 97.31 102 ASP B CA 1
ATOM 2428 C C . ASP B 1 102 ? 13.32 22.297 15.195 1 97.31 102 ASP B C 1
ATOM 2430 O O . ASP B 1 102 ? 12.844 23.344 14.758 1 97.31 102 ASP B O 1
ATOM 2434 N N . ASP B 1 103 ? 13.164 21.156 14.633 1 97.56 103 ASP B N 1
ATOM 2435 C CA . ASP B 1 103 ? 12.289 21.031 13.469 1 97.56 103 ASP B CA 1
ATOM 2436 C C . ASP B 1 103 ? 10.859 21.422 13.805 1 97.56 103 ASP B C 1
ATOM 2438 O O . ASP B 1 103 ? 10.203 22.125 13.023 1 97.56 103 ASP B O 1
ATOM 2442 N N . VAL B 1 104 ? 10.383 20.984 14.953 1 97.44 104 VAL B N 1
ATOM 2443 C CA . VAL B 1 104 ? 9.016 21.266 15.391 1 97.44 104 VAL B CA 1
ATOM 2444 C C . VAL B 1 104 ? 8.828 22.781 15.539 1 97.44 104 VAL B C 1
ATOM 2446 O O . VAL B 1 104 ? 7.84 23.328 15.055 1 97.44 104 VAL B O 1
ATOM 2449 N N . LYS B 1 105 ? 9.742 23.406 16.125 1 96.19 105 LYS B N 1
ATOM 2450 C CA . LYS B 1 105 ? 9.672 24.859 16.297 1 96.19 105 LYS B CA 1
ATOM 2451 C C . LYS B 1 105 ? 9.656 25.578 14.953 1 96.19 105 LYS B C 1
ATOM 2453 O O . LYS B 1 105 ? 8.859 26.5 14.75 1 96.19 105 LYS B O 1
ATOM 2458 N N . ALA B 1 106 ? 10.531 25.203 14.102 1 96.12 106 ALA B N 1
ATOM 2459 C CA . ALA B 1 106 ? 10.633 25.828 12.781 1 96.12 106 ALA B CA 1
ATOM 2460 C C . ALA B 1 106 ? 9.32 25.703 12.016 1 96.12 106 ALA B C 1
ATOM 2462 O O . ALA B 1 106 ? 8.875 26.656 11.359 1 96.12 106 ALA B O 1
ATOM 2463 N N . VAL B 1 107 ? 8.711 24.562 12.094 1 97.38 107 VAL B N 1
ATOM 2464 C CA . VAL B 1 107 ? 7.457 24.312 11.383 1 97.38 107 VAL B CA 1
ATOM 2465 C C . VAL B 1 107 ? 6.328 25.094 12.055 1 97.38 107 VAL B C 1
ATOM 2467 O O . VAL B 1 107 ? 5.473 25.672 11.367 1 97.38 107 VAL B O 1
ATOM 2470 N N . ARG B 1 108 ? 6.297 25.094 13.367 1 95.88 108 ARG B N 1
ATOM 2471 C CA . ARG B 1 108 ? 5.246 25.828 14.078 1 95.88 108 ARG B CA 1
ATOM 2472 C C . ARG B 1 108 ? 5.266 27.297 13.711 1 95.88 108 ARG B C 1
ATOM 2474 O O . ARG B 1 108 ? 4.211 27.938 13.609 1 95.88 108 ARG B O 1
ATOM 2481 N N . GLU B 1 109 ? 6.418 27.844 13.492 1 94.44 109 GLU B N 1
ATOM 2482 C CA . GLU B 1 109 ? 6.57 29.25 13.148 1 94.44 109 GLU B CA 1
ATOM 2483 C C . GLU B 1 109 ? 5.918 29.562 11.805 1 94.44 109 GLU B C 1
ATOM 2485 O O . GLU B 1 109 ? 5.488 30.688 11.562 1 94.44 109 GLU B O 1
ATOM 2490 N N . LEU B 1 110 ? 5.824 28.625 10.969 1 94.31 110 LEU B N 1
ATOM 2491 C CA . LEU B 1 110 ? 5.234 28.828 9.648 1 94.31 110 LEU B CA 1
ATOM 2492 C C . LEU B 1 110 ? 3.721 28.984 9.75 1 94.31 110 LEU B C 1
ATOM 2494 O O . LEU B 1 110 ? 3.074 29.438 8.805 1 94.31 110 LEU B O 1
ATOM 2498 N N . SER B 1 111 ? 3.162 28.562 10.867 1 89.56 111 SER B N 1
ATOM 2499 C CA . SER B 1 111 ? 1.715 28.672 11.023 1 89.56 111 SER B CA 1
ATOM 2500 C C . SER B 1 111 ? 1.298 30.109 11.297 1 89.56 111 SER B C 1
ATOM 2502 O O . SER B 1 111 ? 0.112 30.391 11.484 1 89.56 111 SER B O 1
ATOM 2504 N N . GLY B 1 112 ? 2.244 31.031 11.141 1 80.25 112 GLY B N 1
ATOM 2505 C CA . GLY B 1 112 ? 1.979 32.438 11.359 1 80.25 112 GLY B CA 1
ATOM 2506 C C . GLY B 1 112 ? 2.156 32.875 12.812 1 80.25 112 GLY B C 1
ATOM 2507 O O . GLY B 1 112 ? 3.275 32.875 13.328 1 80.25 112 GLY B O 1
ATOM 2508 N N . ASP B 1 113 ? 1.043 32.938 13.516 1 73.44 113 ASP B N 1
ATOM 2509 C CA . ASP B 1 113 ? 1.107 33.438 14.891 1 73.44 113 ASP B CA 1
ATOM 2510 C C . ASP B 1 113 ? 1.498 32.312 15.844 1 73.44 113 ASP B C 1
ATOM 2512 O O . ASP B 1 113 ? 1.277 32.406 17.047 1 73.44 113 ASP B O 1
ATOM 2516 N N . GLY B 1 114 ? 2.082 31.297 15.188 1 76 114 GLY B N 1
ATOM 2517 C CA . GLY B 1 114 ? 2.443 30.172 16.016 1 76 114 GLY B CA 1
ATOM 2518 C C . GLY B 1 114 ? 1.241 29.422 16.562 1 76 114 GLY B C 1
ATOM 2519 O O . GLY B 1 114 ? 1.362 28.656 17.516 1 76 114 GLY B O 1
ATOM 2520 N N . ALA B 1 115 ? 0.072 29.672 16.047 1 85.56 115 ALA B N 1
ATOM 2521 C CA . ALA B 1 115 ? -1.178 29.141 16.578 1 85.56 115 ALA B CA 1
ATOM 2522 C C . ALA B 1 115 ? -1.323 27.656 16.25 1 85.56 115 ALA B C 1
ATOM 2524 O O . ALA B 1 115 ? -2.172 26.969 16.828 1 85.56 115 ALA B O 1
ATOM 2525 N N . GLY B 1 116 ? -0.438 27.156 15.422 1 94 116 GLY B N 1
ATOM 2526 C CA . GLY B 1 116 ? -0.528 25.75 15.031 1 94 116 GLY B CA 1
ATOM 2527 C C . GLY B 1 116 ? -1.401 25.531 13.812 1 94 116 GLY B C 1
ATOM 2528 O O . GLY B 1 116 ? -1.774 26.484 13.125 1 94 116 GLY B O 1
ATOM 2529 N N . PHE B 1 117 ? -1.685 24.375 13.484 1 96.31 117 PHE B N 1
ATOM 2530 C CA . PHE B 1 117 ? -2.391 24 12.266 1 96.31 117 PHE B CA 1
ATOM 2531 C C . PHE B 1 117 ? -3.795 23.516 12.586 1 96.31 117 PHE B C 1
ATOM 2533 O O . PHE B 1 117 ? -4 22.797 13.578 1 96.31 117 PHE B O 1
ATOM 2540 N N . ASP B 1 118 ? -4.754 23.844 11.734 1 94.56 118 ASP B N 1
ATOM 2541 C CA . ASP B 1 118 ? -6.152 23.469 11.906 1 94.56 118 ASP B CA 1
ATOM 2542 C C . ASP B 1 118 ? -6.391 22.031 11.469 1 94.56 118 ASP B C 1
ATOM 2544 O O . ASP B 1 118 ? -7.348 21.391 11.906 1 94.56 118 ASP B O 1
ATOM 2548 N N . CYS B 1 119 ? -5.594 21.594 10.594 1 95.62 119 CYS B N 1
ATOM 2549 C CA . CYS B 1 119 ? -5.73 20.25 10.047 1 95.62 119 CYS B CA 1
ATOM 2550 C C . CYS B 1 119 ? -4.363 19.625 9.773 1 95.62 119 CYS B C 1
ATOM 2552 O O . CYS B 1 119 ? -3.533 20.219 9.078 1 95.62 119 CYS B O 1
ATOM 2554 N N . ILE B 1 120 ? -4.133 18.5 10.391 1 97.31 120 ILE B N 1
ATOM 2555 C CA . ILE B 1 120 ? -2.926 17.719 10.141 1 97.31 120 ILE B CA 1
ATOM 2556 C C . ILE B 1 120 ? -3.295 16.422 9.445 1 97.31 120 ILE B C 1
ATOM 2558 O O . ILE B 1 120 ? -4.219 15.719 9.867 1 97.31 120 ILE B O 1
ATOM 2562 N N . ILE B 1 121 ? -2.627 16.141 8.367 1 96.44 121 ILE B N 1
ATOM 2563 C CA . ILE B 1 121 ? -2.902 14.938 7.574 1 96.44 121 ILE B CA 1
ATOM 2564 C C . ILE B 1 121 ? -1.657 14.055 7.523 1 96.44 121 ILE B C 1
ATOM 2566 O O . ILE B 1 121 ? -0.542 14.555 7.352 1 96.44 121 ILE B O 1
ATOM 2570 N N . GLY B 1 122 ? -1.799 12.805 7.734 1 93.62 122 GLY B N 1
ATOM 2571 C CA . GLY B 1 122 ? -0.758 11.805 7.566 1 93.62 122 GLY B CA 1
ATOM 2572 C C . GLY B 1 122 ? -1.24 10.562 6.844 1 93.62 122 GLY B C 1
ATOM 2573 O O . GLY B 1 122 ? -2.23 9.945 7.242 1 93.62 122 GLY B O 1
ATOM 2574 N N . THR B 1 123 ? -0.586 10.234 5.781 1 88.5 123 THR B N 1
ATOM 2575 C CA . THR B 1 123 ? -0.92 9.039 5.012 1 88.5 123 THR B CA 1
ATOM 2576 C C . THR B 1 123 ? 0.199 8.008 5.102 1 88.5 123 THR B C 1
ATOM 2578 O O . THR B 1 123 ? 1.325 8.266 4.672 1 88.5 123 THR B O 1
ATOM 2581 N N . ASP B 1 124 ? -0.084 6.832 5.602 1 81.31 124 ASP B N 1
ATOM 2582 C CA . ASP B 1 124 ? 0.854 5.73 5.777 1 81.31 124 ASP B CA 1
ATOM 2583 C C . ASP B 1 124 ? 2.053 6.156 6.621 1 81.31 124 ASP B C 1
ATOM 2585 O O . ASP B 1 124 ? 3.199 5.863 6.277 1 81.31 124 ASP B O 1
ATOM 2589 N N . VAL B 1 125 ? 1.743 6.844 7.699 1 87.06 125 VAL B N 1
ATOM 2590 C CA . VAL B 1 125 ? 2.826 7.379 8.516 1 87.06 125 VAL B CA 1
ATOM 2591 C C . VAL B 1 125 ? 2.908 6.605 9.828 1 87.06 125 VAL B C 1
ATOM 2593 O O . VAL B 1 125 ? 3.736 6.914 10.695 1 87.06 125 VAL B O 1
ATOM 2596 N N . THR B 1 126 ? 2.08 5.5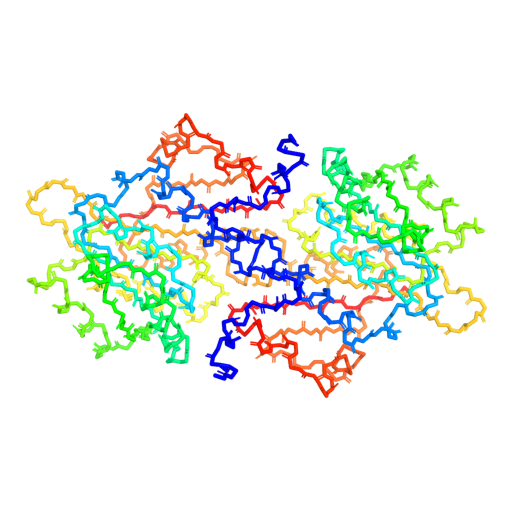82 9.992 1 83.5 126 THR B N 1
ATOM 2597 C CA . THR B 1 126 ? 2.078 4.805 11.227 1 83.5 126 THR B CA 1
ATOM 2598 C C . THR B 1 126 ? 2.531 3.371 10.969 1 83.5 126 THR B C 1
ATOM 2600 O O . THR B 1 126 ? 1.978 2.428 11.539 1 83.5 126 THR B O 1
ATOM 2603 N N . TYR B 1 127 ? 3.416 3.184 10.109 1 73.06 127 TYR B N 1
ATOM 2604 C CA . TYR B 1 127 ? 3.863 1.845 9.75 1 73.06 127 TYR B CA 1
ATOM 2605 C C . TYR B 1 127 ? 5.047 1.413 10.602 1 73.06 127 TYR B C 1
ATOM 2607 O O . TYR B 1 127 ? 5.34 0.22 10.719 1 73.06 127 TYR B O 1
ATOM 2615 N N . ASN B 1 128 ? 5.754 2.328 11.148 1 74.75 128 ASN B N 1
ATOM 2616 C CA . ASN B 1 128 ? 6.906 2.07 12 1 74.75 128 ASN B CA 1
ATOM 2617 C C . ASN B 1 128 ? 6.562 2.256 13.477 1 74.75 128 ASN B C 1
ATOM 2619 O O . ASN B 1 128 ? 6.305 3.375 13.922 1 74.75 128 ASN B O 1
ATOM 2623 N N . PRO B 1 129 ? 6.629 1.138 14.195 1 77.19 129 PRO B N 1
ATOM 2624 C CA . PRO B 1 129 ? 6.273 1.247 15.617 1 77.19 129 PRO B CA 1
ATOM 2625 C C . PRO B 1 129 ? 7.129 2.266 16.359 1 77.19 129 PRO B C 1
ATOM 2627 O O . PRO B 1 129 ? 6.625 2.98 17.234 1 77.19 129 PRO B O 1
ATOM 2630 N N . ASP B 1 130 ? 8.359 2.377 15.992 1 82.56 130 ASP B N 1
ATOM 2631 C CA . ASP B 1 130 ? 9.289 3.252 16.703 1 82.56 130 ASP B CA 1
ATOM 2632 C C . ASP B 1 130 ? 8.977 4.723 16.438 1 82.56 130 ASP B C 1
ATOM 2634 O O . ASP B 1 130 ? 9.367 5.602 17.203 1 82.56 130 ASP B O 1
ATOM 2638 N N . ALA B 1 131 ? 8.25 4.961 15.352 1 86.5 131 ALA B N 1
ATOM 2639 C CA . ALA B 1 131 ? 7.98 6.34 14.953 1 86.5 131 ALA B CA 1
ATOM 2640 C C . ALA B 1 131 ? 6.578 6.77 15.375 1 86.5 131 ALA B C 1
ATOM 2642 O O . ALA B 1 131 ? 6.223 7.945 15.266 1 86.5 131 ALA B O 1
ATOM 2643 N N . THR B 1 132 ? 5.797 5.855 15.914 1 89.06 132 THR B N 1
ATOM 2644 C CA . THR B 1 132 ? 4.391 6.133 16.172 1 89.06 132 THR B CA 1
ATOM 2645 C C . THR B 1 132 ? 4.238 7.148 17.297 1 89.06 132 THR B C 1
ATOM 2647 O O . THR B 1 132 ? 3.561 8.164 17.141 1 89.06 132 THR B O 1
ATOM 2650 N N . LEU B 1 133 ? 4.922 6.93 18.406 1 90.19 133 LEU B N 1
ATOM 2651 C CA . LEU B 1 133 ? 4.812 7.859 19.516 1 90.19 133 LEU B CA 1
ATOM 2652 C C . LEU B 1 133 ? 5.398 9.219 19.156 1 90.19 133 LEU B C 1
ATOM 2654 O O . LEU B 1 133 ? 4.75 10.25 19.344 1 90.19 133 LEU B O 1
ATOM 2658 N N . PRO B 1 134 ? 6.609 9.32 18.562 1 94.38 134 PRO B N 1
ATOM 2659 C CA . PRO B 1 134 ? 7.137 10.609 18.109 1 94.38 134 PRO B CA 1
ATOM 2660 C C . PRO B 1 134 ? 6.191 11.336 17.156 1 94.38 134 PRO B C 1
ATOM 2662 O O . PRO B 1 134 ? 6.102 12.57 17.172 1 94.38 134 PRO B O 1
ATOM 2665 N N . LEU B 1 135 ? 5.5 10.609 16.328 1 94.94 135 LEU B N 1
ATOM 2666 C CA . LEU B 1 135 ? 4.539 11.195 15.406 1 94.94 135 LEU B CA 1
ATOM 2667 C C . LEU B 1 135 ? 3.457 11.961 16.156 1 94.94 135 LEU B C 1
ATOM 2669 O O . LEU B 1 135 ? 3.191 13.125 15.844 1 94.94 135 LEU B O 1
ATOM 2673 N N . PHE B 1 136 ? 2.902 11.328 17.141 1 95.19 136 PHE B N 1
ATOM 2674 C CA . PHE B 1 136 ? 1.795 11.945 17.859 1 95.19 136 PHE B CA 1
ATOM 2675 C C . PHE B 1 136 ? 2.293 13.078 18.75 1 95.19 136 PHE B C 1
ATOM 2677 O O . PHE B 1 136 ? 1.603 14.078 18.938 1 95.19 136 PHE B O 1
ATOM 2684 N N . LYS B 1 137 ? 3.453 12.938 19.297 1 95.62 137 LYS B N 1
ATOM 2685 C CA . LYS B 1 137 ? 4.055 14.039 20.047 1 95.62 137 LYS B CA 1
ATOM 2686 C C . LYS B 1 137 ? 4.246 15.266 19.172 1 95.62 137 LYS B C 1
ATOM 2688 O O . LYS B 1 137 ? 3.918 16.391 19.578 1 95.62 137 LYS B O 1
ATOM 2693 N N . THR B 1 138 ? 4.766 15.055 18.031 1 97.75 138 THR B N 1
ATOM 2694 C CA . THR B 1 138 ? 4.992 16.125 17.078 1 97.75 138 THR B CA 1
ATOM 2695 C C . THR B 1 138 ? 3.67 16.75 16.641 1 97.75 138 THR B C 1
ATOM 2697 O O . THR B 1 138 ? 3.527 17.969 16.609 1 97.75 138 THR B O 1
ATOM 2700 N N . ALA B 1 139 ? 2.703 15.875 16.312 1 97.19 139 ALA B N 1
ATOM 2701 C CA . ALA B 1 139 ? 1.386 16.359 15.906 1 97.19 139 ALA B CA 1
ATOM 2702 C C . ALA B 1 139 ? 0.769 17.234 17 1 97.19 139 ALA B C 1
ATOM 2704 O O . ALA B 1 139 ? 0.169 18.266 16.719 1 97.19 139 ALA B O 1
ATOM 2705 N N . ARG B 1 140 ? 0.929 16.797 18.219 1 95.94 140 ARG B N 1
ATOM 2706 C CA . ARG B 1 140 ? 0.361 17.531 19.344 1 95.94 140 ARG B CA 1
ATOM 2707 C C . ARG B 1 140 ? 1.002 18.906 19.484 1 95.94 140 ARG B C 1
ATOM 2709 O O . ARG B 1 140 ? 0.318 19.891 19.781 1 95.94 140 ARG B O 1
ATOM 2716 N N . ALA B 1 141 ? 2.238 19.016 19.266 1 96.25 141 ALA B N 1
ATOM 2717 C CA . ALA B 1 141 ? 2.967 20.281 19.375 1 96.25 141 ALA B CA 1
ATOM 2718 C C . ALA B 1 141 ? 2.572 21.234 18.25 1 96.25 141 ALA B C 1
ATOM 2720 O O . ALA B 1 141 ? 2.729 22.453 18.375 1 96.25 141 ALA B O 1
ATOM 2721 N N . LEU B 1 142 ? 2.033 20.719 17.188 1 97.12 142 LEU B N 1
ATOM 2722 C CA . LEU B 1 142 ? 1.854 21.531 16 1 97.12 142 LEU B CA 1
ATOM 2723 C C . LEU B 1 142 ? 0.376 21.828 15.758 1 97.12 142 LEU B C 1
ATOM 2725 O O . LEU B 1 142 ? 0.035 22.734 15 1 97.12 142 LEU B O 1
ATOM 2729 N N . ILE B 1 143 ? -0.459 20.984 16.359 1 95.94 143 ILE B N 1
ATOM 2730 C CA . ILE B 1 143 ? -1.888 21.172 16.125 1 95.94 143 ILE B CA 1
ATOM 2731 C C . ILE B 1 143 ? -2.375 22.391 16.891 1 95.94 143 ILE B C 1
ATOM 2733 O O . ILE B 1 143 ? -1.869 22.703 17.969 1 95.94 143 ILE B O 1
ATOM 2737 N N . SER B 1 144 ? -3.273 23.062 16.25 1 93.25 144 SER B N 1
ATOM 2738 C CA . SER B 1 144 ? -3.84 24.25 16.875 1 93.25 144 SER B CA 1
ATOM 2739 C C . SER B 1 144 ? -4.691 23.891 18.078 1 93.25 144 SER B C 1
ATOM 2741 O O . SER B 1 144 ? -5.398 22.891 18.078 1 93.25 144 SER B O 1
ATOM 2743 N N . ASP B 1 145 ? -4.637 24.562 19.172 1 80.31 145 ASP B N 1
ATOM 2744 C CA . ASP B 1 145 ? -5.461 24.391 20.359 1 80.31 145 ASP B CA 1
ATOM 2745 C C . ASP B 1 145 ? -6.84 25.016 20.172 1 80.31 145 ASP B C 1
ATOM 2747 O O . ASP B 1 145 ? -7.668 24.984 21.094 1 80.31 145 ASP B O 1
ATOM 2751 N N . GLY B 1 146 ? -7.379 25.047 19 1 68.94 146 GLY B N 1
ATOM 2752 C CA . GLY B 1 146 ? -8.727 25.516 18.75 1 68.94 146 GLY B CA 1
ATOM 2753 C C . GLY B 1 146 ? -8.891 27 19 1 68.94 146 GLY B C 1
ATOM 2754 O O . GLY B 1 146 ? -8.594 27.5 20.094 1 68.94 146 GLY B O 1
ATOM 2755 N N . GLY B 1 147 ? -8.195 27.875 18.281 1 54.62 147 GLY B N 1
ATOM 2756 C CA . GLY B 1 147 ? -8.531 29.266 18.594 1 54.62 147 GLY B CA 1
ATOM 2757 C C . GLY B 1 147 ? -10.023 29.516 18.688 1 54.62 147 GLY B C 1
ATOM 2758 O O . GLY B 1 147 ? -10.82 28.578 18.609 1 54.62 147 GLY B O 1
ATOM 2759 N N . ASP B 1 148 ? -10.352 30.875 18.781 1 48.75 148 ASP B N 1
ATOM 2760 C CA . ASP B 1 148 ? -11.641 31.531 19 1 48.75 148 ASP B CA 1
ATOM 2761 C C . ASP B 1 148 ? -12.664 31.078 17.969 1 48.75 148 ASP B C 1
ATOM 2763 O O . ASP B 1 148 ? -13.828 31.484 18.031 1 48.75 148 ASP B O 1
ATOM 2767 N N . ALA B 1 149 ? -12.203 30.766 16.734 1 49.34 149 ALA B N 1
ATOM 2768 C CA . ALA B 1 149 ? -13.258 30.812 15.719 1 49.34 149 ALA B CA 1
ATOM 2769 C C . ALA B 1 149 ? -14.047 29.5 15.695 1 49.34 149 ALA B C 1
ATOM 2771 O O . ALA B 1 149 ? -14.805 29.25 14.758 1 49.34 149 ALA B O 1
ATOM 2772 N N . GLY B 1 150 ? -14.117 28.641 16.641 1 57 150 GLY B N 1
ATOM 2773 C CA . GLY B 1 150 ? -15.141 27.625 16.797 1 57 150 GLY B CA 1
ATOM 2774 C C . GLY B 1 150 ? -14.781 26.297 16.172 1 57 150 GLY B C 1
ATOM 2775 O O . GLY B 1 150 ? -15.414 25.281 16.453 1 57 150 GLY B O 1
ATOM 2776 N N . SER B 1 151 ? -13.891 26.234 15.133 1 65.06 151 SER B N 1
ATOM 2777 C CA . SER B 1 151 ? -13.75 24.906 14.555 1 65.06 151 SER B CA 1
ATOM 2778 C C . SER B 1 151 ? -12.562 24.156 15.164 1 65.06 151 SER B C 1
ATOM 2780 O O . SER B 1 151 ? -11.484 24.734 15.336 1 65.06 151 SER B O 1
ATOM 2782 N N . LYS B 1 152 ? -12.766 23 15.695 1 84.94 152 LYS B N 1
ATOM 2783 C CA . LYS B 1 152 ? -11.742 22.188 16.344 1 84.94 152 LYS B CA 1
ATOM 2784 C C . LYS B 1 152 ? -10.742 21.656 15.32 1 84.94 152 LYS B C 1
ATOM 2786 O O . LYS B 1 152 ? -11.125 21.219 14.234 1 84.94 152 LYS B O 1
ATOM 2791 N N . ALA B 1 153 ? -9.555 21.812 15.664 1 91.94 153 ALA B N 1
ATOM 2792 C CA . ALA B 1 153 ? -8.477 21.297 14.828 1 91.94 153 ALA B CA 1
ATOM 2793 C C . ALA B 1 153 ? -8.516 19.766 14.773 1 91.94 153 ALA B C 1
ATOM 2795 O O . ALA B 1 153 ? -9.008 19.125 15.703 1 91.94 153 ALA B O 1
ATOM 2796 N N . ALA B 1 154 ? -8.055 19.234 13.688 1 92.94 154 ALA B N 1
ATOM 2797 C CA . ALA B 1 154 ? -8.188 17.781 13.508 1 92.94 154 ALA B CA 1
ATOM 2798 C C . ALA B 1 154 ? -6.887 17.172 12.984 1 92.94 154 ALA B C 1
ATOM 2800 O O . ALA B 1 154 ? -6.113 17.844 12.297 1 92.94 154 ALA B O 1
ATOM 2801 N N . LEU B 1 155 ? -6.633 15.953 13.406 1 95.06 155 LEU B N 1
ATOM 2802 C CA . LEU B 1 155 ? -5.613 15.07 12.844 1 95.06 155 LEU B CA 1
ATOM 2803 C C . LEU B 1 155 ? -6.258 13.922 12.078 1 95.06 155 LEU B C 1
ATOM 2805 O O . LEU B 1 155 ? -7.051 13.164 12.641 1 95.06 155 LEU B O 1
ATOM 2809 N N . ILE B 1 156 ? -5.961 13.867 10.812 1 93.81 156 ILE B N 1
ATOM 2810 C CA . ILE B 1 156 ? -6.531 12.852 9.945 1 93.81 156 ILE B CA 1
ATOM 2811 C C . ILE B 1 156 ? -5.438 11.891 9.484 1 93.81 156 ILE B C 1
ATOM 2813 O O . ILE B 1 156 ? -4.473 12.305 8.836 1 93.81 156 ILE B O 1
ATOM 2817 N N . LEU B 1 157 ? -5.578 10.633 9.859 1 91.56 157 LEU B N 1
ATOM 2818 C CA . LEU B 1 157 ? -4.648 9.594 9.414 1 91.56 157 LEU B CA 1
ATOM 2819 C C . LEU B 1 157 ? -5.324 8.633 8.453 1 91.56 157 LEU B C 1
ATOM 2821 O O . LEU B 1 157 ? -6.48 8.242 8.656 1 91.56 157 LEU B O 1
ATOM 2825 N N . CYS B 1 158 ? -4.676 8.391 7.383 1 87.19 158 CYS B N 1
ATOM 2826 C CA . CYS B 1 158 ? -5.121 7.402 6.406 1 87.19 158 CYS B CA 1
ATOM 2827 C C . CYS B 1 158 ? -4.043 6.352 6.164 1 87.19 158 CYS B C 1
ATOM 2829 O O . CYS B 1 158 ? -2.863 6.684 6.043 1 87.19 158 CYS B O 1
ATOM 2831 N N . TYR B 1 159 ? -4.383 5.039 6.234 1 79.06 159 TYR B N 1
ATOM 2832 C CA . TYR B 1 159 ? -3.402 3.986 6 1 79.06 159 TYR B CA 1
ATOM 2833 C C . TYR B 1 159 ? -4.078 2.711 5.512 1 79.06 159 TYR B C 1
ATOM 2835 O O . TYR B 1 159 ? -5.297 2.559 5.641 1 79.06 159 TYR B O 1
ATOM 2843 N N . ILE B 1 160 ? -3.375 1.886 4.855 1 70.31 160 ILE B N 1
ATOM 2844 C CA . ILE B 1 160 ? -3.854 0.574 4.438 1 70.31 160 ILE B CA 1
ATOM 2845 C C . ILE B 1 160 ? -3.834 -0.386 5.625 1 70.31 160 ILE B C 1
ATOM 2847 O O . ILE B 1 160 ? -2.836 -0.47 6.344 1 70.31 160 ILE B O 1
ATOM 2851 N N . GLN B 1 161 ? -5.09 -0.897 5.977 1 62.75 161 GLN B N 1
ATOM 2852 C CA . GLN B 1 161 ? -5.199 -1.882 7.047 1 62.75 161 GLN B CA 1
ATOM 2853 C C . GLN B 1 161 ? -4.652 -3.236 6.609 1 62.75 161 GLN B C 1
ATOM 2855 O O . GLN B 1 161 ? -4.945 -3.701 5.504 1 62.75 161 GLN B O 1
ATOM 2860 N N . ARG B 1 162 ? -3.613 -3.721 7.23 1 58.88 162 ARG B N 1
ATOM 2861 C CA . ARG B 1 162 ? -3.271 -5.117 6.98 1 58.88 162 ARG B CA 1
ATOM 2862 C C . ARG B 1 162 ? -3.449 -5.957 8.242 1 58.88 162 ARG B C 1
ATOM 2864 O O . ARG B 1 162 ? -2.605 -5.922 9.141 1 58.88 162 ARG B O 1
ATOM 2871 N N . ARG B 1 163 ? -4.598 -6.504 8.336 1 59.75 163 ARG B N 1
ATOM 2872 C CA . ARG B 1 163 ? -5.102 -7.164 9.539 1 59.75 163 ARG B CA 1
ATOM 2873 C C . ARG B 1 163 ? -4.43 -8.516 9.742 1 59.75 163 ARG B C 1
ATOM 2875 O O . ARG B 1 163 ? -4.742 -9.234 10.688 1 59.75 163 ARG B O 1
ATOM 2882 N N . VAL B 1 164 ? -3.631 -8.875 8.883 1 64.06 164 VAL B N 1
ATOM 2883 C CA . VAL B 1 164 ? -3.07 -10.203 9.109 1 64.06 164 VAL B CA 1
ATOM 2884 C C . VAL B 1 164 ? -1.6 -10.086 9.5 1 64.06 164 VAL B C 1
ATOM 2886 O O . VAL B 1 164 ? -0.807 -9.461 8.789 1 64.06 164 VAL B O 1
ATOM 2889 N N . ASP B 1 165 ? -1.339 -10.508 10.703 1 72.69 165 ASP B N 1
ATOM 2890 C CA . ASP B 1 165 ? 0.057 -10.492 11.133 1 72.69 165 ASP B CA 1
ATOM 2891 C C . ASP B 1 165 ? 0.845 -11.625 10.477 1 72.69 165 ASP B C 1
ATOM 2893 O O . ASP B 1 165 ? 0.266 -12.625 10.047 1 72.69 165 ASP B O 1
ATOM 2897 N N . GLU B 1 166 ? 2.127 -11.438 10.406 1 76.81 166 GLU B N 1
ATOM 2898 C CA . GLU B 1 166 ? 3 -12.391 9.727 1 76.81 166 GLU B CA 1
ATOM 2899 C C . GLU B 1 166 ? 2.916 -13.773 10.359 1 76.81 166 GLU B C 1
ATOM 2901 O O . GLU B 1 166 ? 2.926 -14.789 9.664 1 76.81 166 GLU B O 1
ATOM 2906 N N . ASP B 1 167 ? 2.816 -13.805 11.641 1 80.06 167 ASP B N 1
ATOM 2907 C CA . ASP B 1 167 ? 2.74 -15.086 12.336 1 80.06 167 ASP B CA 1
ATOM 2908 C C . ASP B 1 167 ? 1.524 -15.891 11.875 1 80.06 167 ASP B C 1
ATOM 2910 O O . ASP B 1 167 ? 1.599 -17.109 11.742 1 80.06 167 ASP B O 1
ATOM 2914 N N . SER B 1 168 ? 0.454 -15.219 11.688 1 82.62 168 SER B N 1
ATOM 2915 C CA . SER B 1 168 ? -0.751 -15.891 11.203 1 82.62 168 SER B CA 1
ATOM 2916 C C . SER B 1 168 ? -0.561 -16.422 9.789 1 82.62 168 SER B C 1
ATOM 2918 O O . SER B 1 168 ? -1.059 -17.5 9.453 1 82.62 168 SER B O 1
ATOM 2920 N N . ILE B 1 169 ? 0.14 -15.672 8.984 1 85.31 169 ILE B N 1
ATOM 2921 C CA . ILE B 1 169 ? 0.44 -16.109 7.621 1 85.31 169 ILE B CA 1
ATOM 2922 C C . ILE B 1 169 ? 1.277 -17.391 7.664 1 85.31 169 ILE B C 1
ATOM 2924 O O . ILE B 1 169 ? 0.949 -18.375 7.004 1 85.31 169 ILE B O 1
ATOM 2928 N N . LEU B 1 170 ? 2.299 -17.406 8.477 1 88.12 170 LEU B N 1
ATOM 2929 C CA . LEU B 1 170 ? 3.213 -18.547 8.578 1 88.12 170 LEU B CA 1
ATOM 2930 C C . LEU B 1 170 ? 2.498 -19.766 9.133 1 88.12 170 LEU B C 1
ATOM 2932 O O . LEU B 1 170 ? 2.713 -20.891 8.656 1 88.12 170 LEU B O 1
ATOM 2936 N N . SER B 1 171 ? 1.654 -19.5 10.078 1 89.12 171 SER B N 1
ATOM 2937 C CA . SER B 1 171 ? 0.903 -20.594 10.664 1 89.12 171 SER B CA 1
ATOM 2938 C C . SER B 1 171 ? -0.036 -21.234 9.641 1 89.12 171 SER B C 1
ATOM 2940 O O . SER B 1 171 ? -0.123 -22.453 9.555 1 89.12 171 SER B O 1
ATOM 2942 N N . ALA B 1 172 ? -0.721 -20.422 8.914 1 89.69 172 ALA B N 1
ATOM 2943 C CA . ALA B 1 172 ? -1.629 -20.922 7.883 1 89.69 172 ALA B CA 1
ATOM 2944 C C . ALA B 1 172 ? -0.867 -21.672 6.801 1 89.69 172 ALA B C 1
ATOM 2946 O O . ALA B 1 172 ? -1.329 -22.719 6.316 1 89.69 172 ALA B O 1
ATOM 2947 N N . ALA B 1 173 ? 0.275 -21.125 6.395 1 91.88 173 ALA B N 1
ATOM 2948 C CA . ALA B 1 173 ? 1.124 -21.797 5.414 1 91.88 173 ALA B CA 1
ATOM 2949 C C . ALA B 1 173 ? 1.552 -23.172 5.906 1 91.88 173 ALA B C 1
ATOM 2951 O O . ALA B 1 173 ? 1.418 -24.172 5.191 1 91.88 173 ALA B O 1
ATOM 2952 N N . GLU B 1 174 ? 2.012 -23.203 7.105 1 91.12 174 GLU B N 1
ATOM 2953 C CA . GLU B 1 174 ? 2.492 -24.438 7.703 1 91.12 174 GLU B CA 1
ATOM 2954 C C . GLU B 1 174 ? 1.371 -25.469 7.805 1 91.12 174 GLU B C 1
ATOM 2956 O O . GLU B 1 174 ? 1.591 -26.656 7.562 1 91.12 174 GLU B O 1
ATOM 2961 N N . ALA B 1 175 ? 0.271 -25.031 8.164 1 90.88 175 ALA B N 1
ATOM 2962 C CA . ALA B 1 175 ? -0.888 -25.906 8.305 1 90.88 175 ALA B CA 1
ATOM 2963 C C . ALA B 1 175 ? -1.216 -26.609 6.988 1 90.88 175 ALA B C 1
ATOM 2965 O O . ALA B 1 175 ? -1.833 -27.672 6.977 1 90.88 175 ALA B O 1
ATOM 2966 N N . GLN B 1 176 ? -0.772 -26 5.891 1 93.25 176 GLN B N 1
ATOM 2967 C CA . GLN B 1 176 ? -1.087 -26.562 4.586 1 93.25 176 GLN B CA 1
ATOM 2968 C C . GLN B 1 176 ? 0.154 -27.188 3.941 1 93.25 176 GLN B C 1
ATOM 2970 O O . GLN B 1 176 ? 0.169 -27.438 2.736 1 93.25 176 GLN B O 1
ATOM 2975 N N . GLY B 1 177 ? 1.209 -27.297 4.695 1 91.12 177 GLY B N 1
ATOM 2976 C CA . GLY B 1 177 ? 2.375 -28.047 4.234 1 91.12 177 GLY B CA 1
ATOM 2977 C C . GLY B 1 177 ? 3.42 -27.156 3.58 1 91.12 177 GLY B C 1
ATOM 2978 O O . GLY B 1 177 ? 4.359 -27.656 2.957 1 91.12 177 GLY B O 1
ATOM 2979 N N . PHE B 1 178 ? 3.24 -25.875 3.676 1 92.75 178 PHE B N 1
ATOM 2980 C CA . PHE B 1 178 ? 4.266 -24.953 3.195 1 92.75 178 PHE B CA 1
ATOM 2981 C C . PHE B 1 178 ? 5.277 -24.641 4.293 1 92.75 178 PHE B C 1
ATOM 2983 O O . PHE B 1 178 ? 4.914 -24.516 5.465 1 92.75 178 PHE B O 1
ATOM 2990 N N . TRP B 1 179 ? 6.48 -24.547 3.951 1 89.5 179 TRP B N 1
ATOM 2991 C CA . TRP B 1 179 ? 7.465 -24.062 4.914 1 89.5 179 TRP B CA 1
ATOM 2992 C C . TRP B 1 179 ? 8.227 -22.859 4.359 1 89.5 179 TRP B C 1
ATOM 2994 O O . TRP B 1 179 ? 8.492 -22.797 3.16 1 89.5 179 TRP B O 1
ATOM 3004 N N . LEU B 1 180 ? 8.516 -21.969 5.152 1 91.25 180 LEU B N 1
ATOM 3005 C CA . LEU B 1 180 ? 9.227 -20.75 4.785 1 91.25 180 LEU B CA 1
ATOM 3006 C C . LEU B 1 180 ? 10.703 -21.031 4.531 1 91.25 180 LEU B C 1
ATOM 3008 O O . LEU B 1 180 ? 11.414 -21.516 5.418 1 91.25 180 LEU B O 1
ATOM 3012 N N . VAL B 1 181 ? 11.141 -20.781 3.344 1 88.69 181 VAL B N 1
ATOM 3013 C CA . VAL B 1 181 ? 12.523 -21.047 2.959 1 88.69 181 VAL B CA 1
ATOM 3014 C C . VAL B 1 181 ? 13.359 -19.781 3.129 1 88.69 181 VAL B C 1
ATOM 3016 O O . VAL B 1 181 ? 14.539 -19.859 3.482 1 88.69 181 VAL B O 1
ATOM 3019 N N . ASP B 1 182 ? 12.773 -18.688 2.779 1 88.75 182 ASP B N 1
ATOM 3020 C CA . ASP B 1 182 ? 13.484 -17.406 2.814 1 88.75 182 ASP B CA 1
ATOM 3021 C C . ASP B 1 182 ? 12.516 -16.25 3.047 1 88.75 182 ASP B C 1
ATOM 3023 O O . ASP B 1 182 ? 11.344 -16.328 2.666 1 88.75 182 ASP B O 1
ATOM 3027 N N . LYS B 1 183 ? 13 -15.289 3.705 1 85.56 183 LYS B N 1
ATOM 3028 C CA . LYS B 1 183 ? 12.242 -14.078 4.004 1 85.56 183 LYS B CA 1
ATOM 3029 C C . LYS B 1 183 ? 13.094 -12.828 3.791 1 85.56 183 LYS B C 1
ATOM 3031 O O . LYS B 1 183 ? 14.289 -12.828 4.086 1 85.56 183 LYS B O 1
ATOM 3036 N N . TRP B 1 184 ? 12.406 -11.82 3.184 1 82.81 184 TRP B N 1
ATOM 3037 C CA . TRP B 1 184 ? 13.07 -10.539 2.936 1 82.81 184 TRP B CA 1
ATOM 3038 C C . TRP B 1 184 ? 12.156 -9.375 3.307 1 82.81 184 TRP B C 1
ATOM 3040 O O . TRP B 1 184 ? 10.953 -9.406 3.031 1 82.81 184 TRP B O 1
ATOM 3050 N N . ILE B 1 185 ? 12.742 -8.391 4.02 1 74.81 185 ILE B N 1
ATOM 3051 C CA . ILE B 1 185 ? 12.047 -7.148 4.336 1 74.81 185 ILE B CA 1
ATOM 3052 C C . ILE B 1 185 ? 12.891 -5.953 3.902 1 74.81 185 ILE B C 1
ATOM 3054 O O . ILE B 1 185 ? 14.078 -5.879 4.223 1 74.81 185 ILE B O 1
ATOM 3058 N N . ASN B 1 186 ? 12.195 -5.16 3.109 1 70.44 186 ASN B N 1
ATOM 3059 C CA . ASN B 1 186 ? 12.93 -4.012 2.598 1 70.44 186 ASN B CA 1
ATOM 3060 C C . ASN B 1 186 ? 13.523 -3.176 3.729 1 70.44 186 ASN B C 1
ATOM 3062 O O . ASN B 1 186 ? 12.805 -2.746 4.633 1 70.44 186 ASN B O 1
ATOM 3066 N N . GLY B 1 187 ? 14.805 -2.914 3.605 1 60.75 187 GLY B N 1
ATOM 3067 C CA . GLY B 1 187 ? 15.5 -2.027 4.523 1 60.75 187 GLY B CA 1
ATOM 3068 C C . GLY B 1 187 ? 15.789 -2.668 5.871 1 60.75 187 GLY B C 1
ATOM 3069 O O . GLY B 1 187 ? 16.375 -2.035 6.75 1 60.75 187 GLY B O 1
ATOM 3070 N N . VAL B 1 188 ? 15.234 -3.809 6.188 1 60.94 188 VAL B N 1
ATOM 3071 C CA . VAL B 1 188 ? 15.406 -4.371 7.523 1 60.94 188 VAL B CA 1
ATOM 3072 C C . VAL B 1 188 ? 16.219 -5.66 7.438 1 60.94 188 VAL B C 1
ATOM 3074 O O . VAL B 1 188 ? 17.25 -5.793 8.086 1 60.94 188 VAL B O 1
ATOM 3077 N N . HIS B 1 189 ? 15.562 -6.648 6.832 1 57.69 189 HIS B N 1
ATOM 3078 C CA . HIS B 1 189 ? 16.156 -7.977 6.789 1 57.69 189 HIS B CA 1
ATOM 3079 C C . HIS B 1 189 ? 16.625 -8.328 5.379 1 57.69 189 HIS B C 1
ATOM 3081 O O . HIS B 1 189 ? 15.797 -8.469 4.473 1 57.69 189 HIS B O 1
ATOM 3087 N N . GLU B 1 190 ? 17.938 -8.234 5.27 1 61.44 190 GLU B N 1
ATOM 3088 C CA . GLU B 1 190 ? 18.5 -8.734 4.023 1 61.44 190 GLU B CA 1
ATOM 3089 C C . GLU B 1 190 ? 18.594 -10.258 4.031 1 61.44 190 GLU B C 1
ATOM 3091 O O . GLU B 1 190 ? 18.844 -10.867 5.074 1 61.44 190 GLU B O 1
ATOM 3096 N N . SER B 1 191 ? 17.75 -10.891 3.178 1 64.06 191 SER B N 1
ATOM 3097 C CA . SER B 1 191 ? 17.844 -12.344 3.066 1 64.06 191 SER B CA 1
ATOM 3098 C C . SER B 1 191 ? 19.219 -12.758 2.547 1 64.06 191 SER B C 1
ATOM 3100 O O . SER B 1 191 ? 19.922 -11.969 1.92 1 64.06 191 SER B O 1
ATOM 3102 N N . ASN B 1 192 ? 19.844 -13.695 3.225 1 67 192 ASN B N 1
ATOM 3103 C CA . ASN B 1 192 ? 21.031 -14.297 2.629 1 67 192 ASN B CA 1
ATOM 3104 C C . ASN B 1 192 ? 20.656 -15.5 1.757 1 67 192 ASN B C 1
ATOM 3106 O O . ASN B 1 192 ? 21.531 -16.312 1.43 1 67 192 ASN B O 1
ATOM 3110 N N . GLY B 1 193 ? 19.469 -15.516 1.301 1 78.81 193 GLY B N 1
ATOM 3111 C CA . GLY B 1 193 ? 19.062 -16.688 0.55 1 78.81 193 GLY B CA 1
ATOM 3112 C C . GLY B 1 193 ? 18.594 -16.359 -0.858 1 78.81 193 GLY B C 1
ATOM 3113 O O . GLY B 1 193 ? 19.234 -15.578 -1.56 1 78.81 193 GLY B O 1
ATOM 3114 N N . ILE B 1 194 ? 17.672 -17.062 -1.305 1 83.25 194 ILE B N 1
ATOM 3115 C CA . ILE B 1 194 ? 17.125 -17.062 -2.658 1 83.25 194 ILE B CA 1
ATOM 3116 C C . ILE B 1 194 ? 16.688 -15.648 -3.027 1 83.25 194 ILE B C 1
ATOM 3118 O O . ILE B 1 194 ? 17.016 -15.148 -4.109 1 83.25 194 ILE B O 1
ATOM 3122 N N . ILE B 1 195 ? 16.109 -14.922 -2.061 1 84.94 195 ILE B N 1
ATOM 3123 C CA . ILE B 1 195 ? 15.508 -13.625 -2.361 1 84.94 195 ILE B CA 1
ATOM 3124 C C . ILE B 1 195 ? 16.594 -12.57 -2.521 1 84.94 195 ILE B C 1
ATOM 3126 O O . ILE B 1 195 ? 16.516 -11.703 -3.391 1 84.94 195 ILE B O 1
ATOM 3130 N N . SER B 1 196 ? 17.656 -12.633 -1.726 1 80 196 SER B N 1
ATOM 3131 C CA . SER B 1 196 ? 18.734 -11.656 -1.798 1 80 196 SER B CA 1
ATOM 3132 C C . SER B 1 196 ? 19.391 -11.656 -3.178 1 80 196 SER B C 1
ATOM 3134 O O . SER B 1 196 ? 19.828 -10.609 -3.66 1 80 196 SER B O 1
ATOM 3136 N N . SER B 1 197 ? 19.438 -12.797 -3.805 1 83.31 197 SER B N 1
ATOM 3137 C CA . SER B 1 197 ? 20.062 -12.906 -5.121 1 83.31 197 SER B CA 1
ATOM 3138 C C . SER B 1 197 ? 19.281 -12.109 -6.164 1 83.31 197 SER B C 1
ATOM 3140 O O . SER B 1 197 ? 19.844 -11.734 -7.203 1 83.31 197 SER B O 1
ATOM 3142 N N . TRP B 1 198 ? 18.016 -11.914 -5.938 1 85.31 198 TRP B N 1
ATOM 3143 C CA . TRP B 1 198 ? 17.188 -11.188 -6.887 1 85.31 198 TRP B CA 1
ATOM 3144 C C . TRP B 1 198 ? 17.562 -9.719 -6.93 1 85.31 198 TRP B C 1
ATOM 3146 O O . TRP B 1 198 ? 17.203 -9 -7.871 1 85.31 198 TRP B O 1
ATOM 3156 N N . PHE B 1 199 ? 18.266 -9.219 -5.926 1 77.94 199 PHE B N 1
ATOM 3157 C CA . PHE B 1 199 ? 18.547 -7.793 -5.824 1 77.94 199 PHE B CA 1
ATOM 3158 C C . PHE B 1 199 ? 19.984 -7.496 -6.23 1 77.94 199 PHE B C 1
ATOM 3160 O O . PHE B 1 199 ? 20.406 -6.336 -6.238 1 77.94 199 PHE B O 1
ATOM 3167 N N . ARG B 1 200 ? 20.688 -8.555 -6.57 1 77.94 200 ARG B N 1
ATOM 3168 C CA . ARG B 1 200 ? 22.078 -8.359 -6.969 1 77.94 200 ARG B CA 1
ATOM 3169 C C . ARG B 1 200 ? 22.172 -7.629 -8.305 1 77.94 200 ARG B C 1
ATOM 3171 O O . ARG B 1 200 ? 21.531 -8.023 -9.281 1 77.94 200 ARG B O 1
ATOM 3178 N N . GLY B 1 201 ? 22.875 -6.477 -8.312 1 73.38 201 GLY B N 1
ATOM 3179 C CA . GLY B 1 201 ? 23.188 -5.777 -9.555 1 73.38 201 GLY B CA 1
ATOM 3180 C C . GLY B 1 201 ? 22.062 -4.859 -10.016 1 73.38 201 GLY B C 1
ATOM 3181 O O . GLY B 1 201 ? 22.047 -4.422 -11.164 1 73.38 201 GLY B O 1
ATOM 3182 N N . ASN B 1 202 ? 21 -4.801 -9.148 1 71.38 202 ASN B N 1
ATOM 3183 C CA . ASN B 1 202 ? 19.922 -3.891 -9.539 1 71.38 202 ASN B CA 1
ATOM 3184 C C . ASN B 1 202 ? 19.516 -2.988 -8.383 1 71.38 202 ASN B C 1
ATOM 3186 O O . ASN B 1 202 ? 20 -3.145 -7.262 1 71.38 202 ASN B O 1
ATOM 3190 N N . ASP B 1 203 ? 18.734 -1.907 -8.648 1 69.81 203 ASP B N 1
ATOM 3191 C CA . ASP B 1 203 ? 18.328 -0.947 -7.633 1 69.81 203 ASP B CA 1
ATOM 3192 C C . ASP B 1 203 ? 16.797 -0.925 -7.48 1 69.81 203 ASP B C 1
ATOM 3194 O O . ASP B 1 2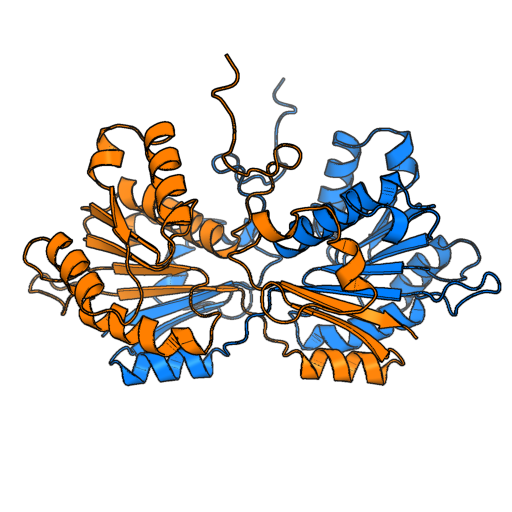03 ? 16.203 0.147 -7.402 1 69.81 203 ASP B O 1
ATOM 3198 N N . VAL B 1 204 ? 16.188 -2.121 -7.562 1 71.19 204 VAL B N 1
ATOM 3199 C CA . VAL B 1 204 ? 14.742 -2.201 -7.461 1 71.19 204 VAL B CA 1
ATOM 3200 C C . VAL B 1 204 ? 14.281 -1.566 -6.152 1 71.19 204 VAL B C 1
ATOM 3202 O O . VAL B 1 204 ? 13.281 -0.842 -6.125 1 71.19 204 VAL B O 1
ATOM 3205 N N . CYS B 1 205 ? 15.055 -1.747 -5.094 1 67.38 205 CYS B N 1
ATOM 3206 C CA . CYS B 1 205 ? 14.672 -1.267 -3.77 1 67.38 205 CYS B CA 1
ATOM 3207 C C . CYS B 1 205 ? 14.68 0.256 -3.719 1 67.38 205 CYS B C 1
ATOM 3209 O O . CYS B 1 205 ? 13.922 0.86 -2.951 1 67.38 205 CYS B O 1
ATOM 3211 N N . GLY B 1 206 ? 15.516 0.778 -4.527 1 64.94 206 GLY B N 1
ATOM 3212 C CA . GLY B 1 206 ? 15.633 2.227 -4.52 1 64.94 206 GLY B CA 1
ATOM 3213 C C . GLY B 1 206 ? 14.32 2.938 -4.789 1 64.94 206 GLY B C 1
ATOM 3214 O O . GLY B 1 206 ? 14.047 3.984 -4.199 1 64.94 206 GLY B O 1
ATOM 3215 N N . ALA B 1 207 ? 13.477 2.385 -5.59 1 63.09 207 ALA B N 1
ATOM 3216 C CA . ALA B 1 207 ? 12.203 2.994 -5.988 1 63.09 207 ALA B CA 1
ATOM 3217 C C . ALA B 1 207 ? 11.148 2.812 -4.906 1 63.09 207 ALA B C 1
ATOM 3219 O O . ALA B 1 207 ? 10.109 3.48 -4.926 1 63.09 207 ALA B O 1
ATOM 3220 N N . PHE B 1 208 ? 11.539 1.946 -3.865 1 65.38 208 PHE B N 1
ATOM 3221 C CA . PHE B 1 208 ? 10.523 1.611 -2.871 1 65.38 208 PHE B CA 1
ATOM 3222 C C . PHE B 1 208 ? 11.047 1.859 -1.462 1 65.38 208 PHE B C 1
ATOM 3224 O O . PHE B 1 208 ? 10.625 1.196 -0.512 1 65.38 208 PHE B O 1
ATOM 3231 N N . ARG B 1 209 ? 11.891 2.719 -1.312 1 60.72 209 ARG B N 1
ATOM 3232 C CA . ARG B 1 209 ? 12.578 2.979 -0.052 1 60.72 209 ARG B CA 1
ATOM 3233 C C . ARG B 1 209 ? 11.602 3.467 1.016 1 60.72 209 ARG B C 1
ATOM 3235 O O . ARG B 1 209 ? 11.844 3.287 2.211 1 60.72 209 ARG B O 1
ATOM 3242 N N . ASN B 1 210 ? 10.5 4.016 0.593 1 57.22 210 ASN B N 1
ATOM 3243 C CA . ASN B 1 210 ? 9.602 4.629 1.563 1 57.22 210 ASN B CA 1
ATOM 3244 C C . ASN B 1 210 ? 8.477 3.678 1.961 1 57.22 210 ASN B C 1
ATOM 3246 O O . ASN B 1 210 ? 7.5 4.09 2.594 1 57.22 210 ASN B O 1
ATOM 3250 N N . VAL B 1 211 ? 8.57 2.445 1.46 1 62.16 211 VAL B N 1
ATOM 3251 C CA . VAL B 1 211 ? 7.551 1.453 1.776 1 62.16 211 VAL B CA 1
ATOM 3252 C C . VAL B 1 211 ? 8.203 0.21 2.375 1 62.16 211 VAL B C 1
ATOM 3254 O O . VAL B 1 211 ? 9.273 -0.209 1.934 1 62.16 211 VAL B O 1
ATOM 3257 N N . THR B 1 212 ? 7.672 -0.283 3.438 1 66.12 212 THR B N 1
ATOM 3258 C CA . THR B 1 212 ? 8.18 -1.531 3.994 1 66.12 212 THR B CA 1
ATOM 3259 C C . THR B 1 212 ? 7.5 -2.73 3.342 1 66.12 212 THR B C 1
ATOM 3261 O O . THR B 1 212 ? 6.328 -3.01 3.607 1 66.12 212 THR B O 1
ATOM 3264 N N . LEU B 1 213 ? 8.242 -3.316 2.477 1 73.5 213 LEU B N 1
ATOM 3265 C CA . LEU B 1 213 ? 7.746 -4.48 1.75 1 73.5 213 LEU B CA 1
ATOM 3266 C C . LEU B 1 213 ? 8.406 -5.758 2.26 1 73.5 213 LEU B C 1
ATOM 3268 O O . LEU B 1 213 ? 9.578 -5.75 2.633 1 73.5 213 LEU B O 1
ATOM 3272 N N . SER B 1 214 ? 7.602 -6.793 2.299 1 76.88 214 SER B N 1
ATOM 3273 C CA . SER B 1 214 ? 8.086 -8.117 2.666 1 76.88 214 SER B CA 1
ATOM 3274 C C . SER B 1 214 ? 7.863 -9.125 1.541 1 76.88 214 SER B C 1
ATOM 3276 O O . SER B 1 214 ? 6.844 -9.062 0.847 1 76.88 214 SER B O 1
ATOM 3278 N N . ILE B 1 215 ? 8.852 -9.938 1.326 1 82.62 215 ILE B N 1
ATOM 3279 C CA . ILE B 1 215 ? 8.711 -11.102 0.461 1 82.62 215 ILE B CA 1
ATOM 3280 C C . ILE B 1 215 ? 8.891 -12.375 1.279 1 82.62 215 ILE B C 1
ATOM 3282 O O . ILE B 1 215 ? 9.859 -12.508 2.035 1 82.62 215 ILE B O 1
ATOM 3286 N N . LEU B 1 216 ? 7.883 -13.273 1.208 1 86.62 216 LEU B N 1
ATOM 3287 C CA . LEU B 1 216 ? 7.984 -14.609 1.784 1 86.62 216 LEU B CA 1
ATOM 3288 C C . LEU B 1 216 ? 8.102 -15.664 0.689 1 86.62 216 LEU B C 1
ATOM 3290 O O . LEU B 1 216 ? 7.301 -15.68 -0.251 1 86.62 216 LEU B O 1
ATOM 3294 N N . TYR B 1 217 ? 9.141 -16.438 0.751 1 90.81 217 TYR B N 1
ATOM 3295 C CA . TYR B 1 217 ? 9.391 -17.547 -0.174 1 90.81 217 TYR B CA 1
ATOM 3296 C C . TYR B 1 217 ? 9.141 -18.891 0.498 1 90.81 217 TYR B C 1
ATOM 3298 O O . TYR B 1 217 ? 9.844 -19.25 1.44 1 90.81 217 TYR B O 1
ATOM 3306 N N . PHE B 1 218 ? 8.078 -19.562 -0.076 1 91.31 218 PHE B N 1
ATOM 3307 C CA . PHE B 1 218 ? 7.684 -20.844 0.519 1 91.31 218 PHE B CA 1
ATOM 3308 C C . PHE B 1 218 ? 7.953 -22 -0.44 1 91.31 218 PHE B C 1
ATOM 3310 O O . PHE B 1 218 ? 7.926 -21.812 -1.66 1 91.31 218 PHE B O 1
ATOM 3317 N N . GLU B 1 219 ? 8.266 -23.188 0.105 1 91.31 219 GLU B N 1
ATOM 3318 C CA . GLU B 1 219 ? 8.266 -24.453 -0.612 1 91.31 219 GLU B CA 1
ATOM 3319 C C . GLU B 1 219 ? 7.387 -25.484 0.086 1 91.31 219 GLU B C 1
ATOM 3321 O O . GLU B 1 219 ? 6.816 -25.203 1.143 1 91.31 219 GLU B O 1
ATOM 3326 N N . VAL B 1 220 ? 7.18 -26.484 -0.569 1 89.88 220 VAL B N 1
ATOM 3327 C CA . VAL B 1 220 ? 6.391 -27.562 0.003 1 89.88 220 VAL B CA 1
ATOM 3328 C C . VAL B 1 220 ? 7.312 -28.703 0.435 1 89.88 220 VAL B C 1
ATOM 3330 O O . VAL B 1 220 ? 8.352 -28.938 -0.185 1 89.88 220 VAL B O 1
#

Foldseek 3Di:
DCPPDDPPCVVVNNDDDAVQLVVLLVVCLVPVVVAAQWEEEEEACFQQNSNQLSNLVGHQAYEYEYQDPVSLVNNVVNCVVPPDPSSVVRYHYAYDDQPDPVRLVVLLVVSPVSQATQEYEYEAQVPDVVCNVSVVVSNVSRWGPDPPPPRHRDYYYTYDDDPDDPVNVQVVCVVVPKHWDWKDKQPPDQTPDDVNVVPPPHVPSVSVVPDIDMDTDIDD/DPPPDPPPCVVVNNPDDAVQLVVLLVVCLVPVVVAAQWEEEEEACFQQNSNQLSNLVGHQAYEYEYQDPVRLVNNVVVCVVPPDPSSVVRYHYAYDDQPDPVRLVVLLVVSPVSQATQEYEYEAQVPDVVCNVSVVVSNVSRWGPDPDPPRHRDYYYTYDDDPDDPVNVQVVCVVVPKHWDWKDKQPPDQTPDDVNVVCPPHVPSVSVVPDIDMDTDIDD

Radius of gyration: 22.68 Å; Cα contacts (8 Å, |Δi|>4): 871; chains: 2; bounding box: 46×69×58 Å

Sequence (440 aa):
MLAKEYQHTCKSTGLMLWESAQFMCSLLAENPSIVAGKRVLEMGCGSAGICSMVAASSAQFVVATDGDAESLDLLRQNTSSNLDAELLNRISIRKLFWGDEDDVKAVRELSGDGAGFDCIIGTDVTYNPDATLPLFKTARALISDGGDAGSKAALILCYIQRRVDEDSILSAAEAQGFWLVDKWINGVHESNGIISSWFRGNDVCGAFRNVTLSILYFEVMLAKEYQHTCKSTGLMLWESAQFMCSLLAENPSIVAGKRVLEMGCGSAGICSMVAASSAQFVVATDGDAESLDLLRQNTSSNLDAELLNRISIRKLFWGDEDDVKAVRELSGDGAGFDCIIGTDVTYNPDATLPLFKTARALISDGGDAGSKAALILCYIQRRVDEDSILSAAEAQGFWLVDKWINGVHESNGIISSWFRGNDVCGAFRNVTLSILYFEV

Solvent-accessible surface area (backbone atoms only — not comparable to full-atom values): 23194 Å² total; per-residue (Å²): 131,91,91,79,78,77,71,80,35,50,76,88,65,48,50,33,70,40,51,42,45,52,51,50,27,49,44,42,64,76,30,45,75,81,40,48,68,24,41,33,32,31,47,53,34,53,40,74,32,56,44,46,58,52,42,26,74,42,22,62,28,24,39,37,21,23,64,49,67,68,33,46,54,46,24,53,53,48,46,67,73,71,43,54,70,73,50,48,73,24,48,44,80,45,69,36,45,66,67,39,65,67,34,50,51,59,54,26,49,69,47,59,87,50,56,23,22,40,33,36,38,28,41,62,63,54,42,44,64,86,44,36,51,32,43,32,51,40,46,51,74,33,42,24,84,39,68,92,80,74,62,73,22,36,40,39,37,29,30,68,58,51,72,36,54,67,68,58,52,52,50,36,31,42,75,50,54,32,44,80,75,38,56,36,30,57,96,72,41,81,32,90,46,75,66,38,60,59,50,63,97,56,65,72,59,68,83,41,70,92,48,46,37,32,39,42,35,27,32,108,127,96,80,90,74,76,72,78,39,50,76,88,65,48,52,36,69,41,50,42,44,51,52,53,27,50,45,41,65,75,29,46,76,81,41,47,69,25,40,33,34,32,46,52,33,53,40,74,32,57,45,46,58,53,44,26,76,41,21,61,30,23,38,34,19,24,64,49,66,67,32,46,54,46,23,52,52,49,45,68,73,71,45,55,71,73,50,47,73,23,49,45,80,46,68,37,46,65,66,38,65,67,34,52,49,57,55,26,49,70,48,60,87,51,56,24,21,40,32,35,38,27,42,62,60,54,42,46,65,86,45,37,50,32,44,33,51,40,48,50,73,32,42,24,84,38,67,91,82,74,63,72,23,35,40,40,36,32,29,70,58,50,72,37,54,68,67,59,52,53,50,36,31,42,76,49,55,32,45,80,74,37,55,34,30,57,96,72,40,79,30,92,44,77,66,39,61,61,50,63,96,54,64,73,59,68,82,42,69,90,47,46,38,31,39,42,33,26,33,108

Secondary structure (DSSP, 8-state):
------S-S-TTT-----HHHHHHHHHHHH-GGGTTT-EEEEES-TTT-HHHHHHTTTSSEEEEEES-HHHHHHHHHHHHHHS-HHHHTTEEEEE--TT-HHHHHHHHHTTSSS--BSEEEEES----HHHHHHHHHHHHHHB----TTSPPPEEEEEEE-----HHHHHHHHHHTT-EEEEEEETTTB--SSTTGGGGTT--GGGGGTTS-EEEEEEE-/---S--S---TTT-----HHHHHHHHHHHH-GGGTTT-EEEEES-TTT-HHHHHHTTTSSEEEEEES-HHHHHHHHHHHHHHS-HHHHTTEEEEE--TT-HHHHHHHHHTTSSS--BSEEEEES----HHHHHHHHHHHHHHB----TTSPPPEEEEEEE-----HHHHHHHHHHTT-EEEEEEETTTB--SSHHHHTTTT--TGGGGTTS-EEEEEEE-

Nearest PDB structures (foldseek):
  5epe-assembly1_A  TM=5.069E-01  e=2.860E-05  Thiobacillus denitrificans ATCC 25259
  5bp7-assembly1_A  TM=4.382E-01  e=4.944E-05  Geobacter sulfurreducens PCA
  3bgv-assembly2_B  TM=5.415E-01  e=1.242E-03  Homo sapiens
  5e9w-assembly2_B  TM=5.256E-01  e=1.901E-03  Homo sapiens
  5e9w-assembly3_C  TM=5.438E-01  e=3.943E-03  Homo sapiens

Organism: Aegilops tauschii subsp. strangulata (NCBI:txid200361)

pLDDT: mean 80.68, std 18.41, range [15.91, 98.12]